Protein AF-0000000084430222 (afdb_homodimer)

Nearest PDB structures (foldseek):
  6lzh-assembly1_B  TM=9.346E-01  e=1.688E-31  Penicillium sp. sh18
  7d79-assembly2_C  TM=9.289E-01  e=1.873E-29  Beauveria bassiana ARSEF 2860
  2hdw-assembly1_A  TM=8.137E-01  e=5.220E-24  Pseudomonas aeruginosa
  5xb6-assembly6_K  TM=8.437E-01  e=5.567E-21  Escherichia coli K-12
  6eic-assembly1_C  TM=7.927E-01  e=1.218E-12  Mycobacterium tuberculosis H37Rv

Organism: Penicillium patulum (NCBI:txid5078)

Solvent-accessible surface area (backbone atoms only — not comparable to full-atom values): 30789 Å² total; per-residue (Å²): 125,84,78,72,73,49,72,39,82,46,73,46,63,37,87,91,68,42,47,35,30,34,41,35,17,54,30,48,81,52,24,36,31,34,38,41,43,35,45,77,80,38,29,37,68,64,59,42,48,59,52,22,44,50,39,14,71,67,58,20,22,12,37,31,40,16,51,72,17,27,48,82,11,37,59,78,62,63,38,46,55,46,63,69,59,52,15,50,43,52,54,32,49,50,46,52,48,45,69,70,57,52,31,32,65,80,22,30,29,37,37,14,30,29,56,26,8,31,28,41,45,50,28,33,26,59,33,77,63,36,38,28,39,38,20,31,41,54,31,56,57,68,51,44,38,73,68,56,42,53,53,42,25,51,50,16,49,51,40,51,49,41,34,69,74,69,46,74,85,49,69,44,54,41,45,45,96,86,51,44,54,51,71,65,37,54,42,55,79,76,46,50,72,69,56,56,68,48,53,41,49,57,57,56,49,40,47,70,61,24,87,60,47,62,66,43,33,28,34,58,25,49,40,49,40,73,70,44,58,48,64,81,44,43,64,43,22,43,68,35,26,38,35,39,34,31,29,59,52,20,69,75,51,48,42,68,58,48,47,52,54,57,69,64,44,68,29,84,48,64,47,82,42,72,40,76,94,18,25,65,92,48,52,79,78,50,60,62,65,71,64,44,48,63,52,49,53,51,47,30,65,63,56,66,104,125,85,76,74,72,50,71,40,81,44,71,46,62,36,86,89,68,40,46,35,29,35,40,35,17,54,30,49,81,52,24,36,32,35,38,40,44,32,46,77,79,38,31,37,68,63,60,42,48,60,52,22,44,50,40,14,69,66,58,20,22,14,39,28,39,17,51,70,16,28,48,83,12,37,58,78,63,63,38,45,54,46,64,69,58,54,15,49,42,53,54,33,49,50,46,52,48,44,68,69,58,52,30,33,65,80,24,29,28,36,37,13,32,28,58,25,10,32,27,40,44,50,27,33,26,60,34,78,62,35,38,28,37,38,21,31,41,55,32,55,58,70,51,47,37,72,66,57,42,53,53,43,25,51,50,17,48,50,39,51,46,42,33,69,74,68,45,74,84,48,68,44,55,43,46,45,97,86,51,46,51,49,68,58,37,54,39,56,79,76,46,50,72,70,54,57,68,47,50,39,48,58,57,54,50,41,48,72,60,24,86,60,47,62,66,42,33,28,35,58,24,49,39,50,39,73,70,44,59,49,63,82,46,44,63,43,21,41,67,34,26,38,35,41,35,32,28,58,52,21,68,74,52,49,41,68,58,48,47,52,54,56,69,63,44,67,25,83,48,63,47,82,40,73,40,76,94,18,25,67,89,48,53,78,75,52,59,63,65,71,64,44,49,63,52,50,54,50,47,30,66,63,56,66,104

Sequence (610 aa):
MTVKQERKDVEFKTFDGLTLRGSLYVGPKGGPAVIVNGAFMCPKEIFVDGIAAWFGRNGLTALVYDARTIGTSDGLPRNDLDPQKMAEDNSDAVTFLQKEGWVDPNRIAIWGFFYSSGIALEAAAFDKRVKAVIAQGLMPEWYLTEEDQEDLVARAVEDRANQLRGDPPGYLPLLNEKGEHLMLFKYLDKMTPEQKAHLPNWVHGAKKNAPTFKDSLTLQSFYRHAKWKPVNLFQSVSPTPVMILTPENDEIVPPEYQKSIFDSLQSPLKKFHIVKDRGHSDFLSVDLEELLTPQLAFLKEALKFMTVKQERKDVEFKTFDGLTLRGSLYVGPKGGPAVIVNGAFMCPKEIFVDGIAAWFGRNGLTALVYDARTIGTSDGLPRNDLDPQKMAEDNSDAVTFLQKEGWVDPNRIAIWGFFYSSGIALEAAAFDKRVKAVIAQGLMPEWYLTEEDQEDLVARAVEDRANQLRGDPPGYLPLLNEKGEHLMLFKYLDKMTPEQKAHLPNWVHGAKKNAPTFKDSLTLQSFYRHAKWKPVNLFQSVSPTPVMILTPENDEIVPPEYQKSIFDSLQSPLKKFHIVKDRGHSDFLSVDLEELLTPQLAFLKEALKF

InterPro domains:
  IPR029058 Alpha/Beta hydrolase fold [G3DSA:3.40.50.1820] (9-283)
  IPR029058 Alpha/Beta hydrolase fold [SSF53474] (6-304)
  IPR051411 Polyketide transferase af380-like [PTHR47751] (6-303)

pLDDT: mean 92.39, std 9.85, range [35.81, 98.94]

Foldseek 3Di:
DLPPFDKDWDWFAAPVGWIWIWMKRAFDAAAAAEEEEDDQLFFCLPCRVVVQSVVSSVGHTYTYIGFELHAPIHDPPRQADFLQSSLSVVVRVLVVVVPVNRYNSQQYAYEEEQRCLLSRLLNLLVDVSHLEYEHENDDQAQAADPVVLVVLLVVLVVQVVVVVVPDDFAKDFQADPVLFGPSRHPLLVVDDPVRRVCVSVVVVVSVVRGVRRDGMHTSNSSNSRVPRRSLVSNQSSPQRAYEYEHECAASRQHPVNVVVSQVSHDHPHYYYHYDYPDYPVCNVVDDSCVVCVVVVVSSCVRSVD/DLPPFDKDWDWFAAPVGWIWIWMKRAFDAAAAAEEEEDDQLFFCLPCRVVVQSVVSSVGHTYTYIGFELHAPIHDPPRQADFLQSSLSVVVRVLVVVPVVRRYNSQQYAYEEEQSCLLSRLLNLLVDVSHQEYEHENDDQAQAADPVVLVVLLVVLVVQVVVVVVPDDFDKDFQADPVLFGPSNGPLVVVDDPVRRVCVSVVVVVSVVRGVRRDGIHTSNSSNSRVPRRSLVSNQSSPQRAYEYEHECAASRQHPVNVVVSQVSHDHPHYYYHYDYPDYPVCNVVDDSCVVCVVVVVSSCVRSVD

Structure (mmCIF, N/CA/C/O backbone):
data_AF-0000000084430222-model_v1
#
loop_
_entity.id
_entity.type
_entity.pdbx_description
1 polymer 'AB hydrolase-1 domain-containing protein'
#
loop_
_atom_site.group_PDB
_atom_site.id
_atom_site.type_symbol
_atom_site.label_atom_id
_atom_site.label_alt_id
_atom_site.label_comp_id
_atom_site.label_asym_id
_atom_site.label_entity_id
_atom_site.label_seq_id
_atom_site.pdbx_PDB_ins_code
_atom_site.Cartn_x
_atom_site.Cartn_y
_atom_site.Cartn_z
_atom_site.occupancy
_atom_site.B_iso_or_equiv
_atom_site.auth_seq_id
_atom_site.auth_comp_id
_atom_site.auth_asym_id
_atom_site.auth_atom_id
_atom_site.pdbx_PDB_model_num
ATOM 1 N N . MET A 1 1 ? 8.281 -47.156 -13.859 1 35.91 1 MET A N 1
ATOM 2 C CA . MET A 1 1 ? 7.934 -46.844 -12.484 1 35.91 1 MET A CA 1
ATOM 3 C C . MET A 1 1 ? 7.609 -45.375 -12.336 1 35.91 1 MET A C 1
ATOM 5 O O . MET A 1 1 ? 8.438 -44.5 -12.656 1 35.91 1 MET A O 1
ATOM 9 N N . THR A 1 2 ? 6.387 -44.906 -12.492 1 47.06 2 THR A N 1
ATOM 10 C CA . THR A 1 2 ? 6 -43.531 -12.555 1 47.06 2 THR A CA 1
ATOM 11 C C . THR A 1 2 ? 6.602 -42.719 -11.398 1 47.06 2 THR A C 1
ATOM 13 O O . THR A 1 2 ? 6.352 -43.062 -10.227 1 47.06 2 THR A O 1
ATOM 16 N N . VAL A 1 3 ? 7.867 -42.438 -11.43 1 53.03 3 VAL A N 1
ATOM 17 C CA . VAL A 1 3 ? 8.633 -41.781 -10.367 1 53.03 3 VAL A CA 1
ATOM 18 C C . VAL A 1 3 ? 7.758 -40.781 -9.633 1 53.03 3 VAL A C 1
ATOM 20 O O . VAL A 1 3 ? 7.195 -39.875 -10.25 1 53.03 3 VAL A O 1
ATOM 23 N N . LYS A 1 4 ? 7.121 -41.188 -8.461 1 69.31 4 LYS A N 1
ATOM 24 C CA . LYS A 1 4 ? 6.246 -40.406 -7.602 1 69.31 4 LYS A CA 1
ATOM 25 C C . LYS A 1 4 ? 6.852 -39.031 -7.316 1 69.31 4 LYS A C 1
ATOM 27 O O . LYS A 1 4 ? 8.031 -38.938 -6.965 1 69.31 4 LYS A O 1
ATOM 32 N N . GLN A 1 5 ? 6.188 -38.031 -7.773 1 86.19 5 GLN A N 1
ATOM 33 C CA . GLN A 1 5 ? 6.617 -36.656 -7.496 1 86.19 5 GLN A CA 1
ATOM 34 C C . GLN A 1 5 ? 6.914 -36.469 -6.012 1 86.19 5 GLN A C 1
ATOM 36 O O . GLN A 1 5 ? 6.059 -36.75 -5.164 1 86.19 5 GLN A O 1
ATOM 41 N N . GLU A 1 6 ? 8.195 -36.281 -5.699 1 93.31 6 GLU A N 1
ATOM 42 C CA . GLU A 1 6 ? 8.586 -36 -4.32 1 93.31 6 GLU A CA 1
ATOM 43 C C . GLU A 1 6 ? 7.945 -34.719 -3.82 1 93.31 6 GLU A C 1
ATOM 45 O O . GLU A 1 6 ? 7.953 -33.688 -4.52 1 93.31 6 GLU A O 1
ATOM 50 N N . ARG A 1 7 ? 7.277 -34.812 -2.664 1 95.81 7 ARG A N 1
ATOM 51 C CA . ARG A 1 7 ? 6.613 -33.656 -2.033 1 95.81 7 ARG A CA 1
ATOM 52 C C . ARG A 1 7 ? 7.082 -33.5 -0.592 1 95.81 7 ARG A C 1
ATOM 54 O O . ARG A 1 7 ? 7.215 -34.469 0.146 1 95.81 7 ARG A O 1
ATOM 61 N N . LYS A 1 8 ? 7.363 -32.25 -0.196 1 95.62 8 LYS A N 1
ATOM 62 C CA . LYS A 1 8 ? 7.742 -31.891 1.169 1 95.62 8 LYS A CA 1
ATOM 63 C C . LYS A 1 8 ? 6.824 -30.812 1.733 1 95.62 8 LYS A C 1
ATOM 65 O O . LYS A 1 8 ? 6.504 -29.828 1.044 1 95.62 8 LYS A O 1
ATOM 70 N N . ASP A 1 9 ? 6.371 -31.047 2.941 1 97.69 9 ASP A N 1
ATOM 71 C CA . ASP A 1 9 ? 5.738 -29.953 3.656 1 97.69 9 ASP A CA 1
ATOM 72 C C . ASP A 1 9 ? 6.773 -28.922 4.105 1 97.69 9 ASP A C 1
ATOM 74 O O . ASP A 1 9 ? 7.828 -29.281 4.629 1 97.69 9 ASP A O 1
ATOM 78 N N . VAL A 1 10 ? 6.441 -27.703 3.863 1 97.31 10 VAL A N 1
ATOM 79 C CA . VAL A 1 10 ? 7.434 -26.672 4.191 1 97.31 10 VAL A CA 1
ATOM 80 C C . VAL A 1 10 ? 6.758 -25.516 4.918 1 97.31 10 VAL A C 1
ATOM 82 O O . VAL A 1 10 ? 5.535 -25.359 4.859 1 97.31 10 VAL A O 1
ATOM 85 N N . GLU A 1 11 ? 7.512 -24.797 5.664 1 98.19 11 GLU A N 1
ATOM 86 C CA . GLU A 1 11 ? 7.156 -23.531 6.285 1 98.19 11 GLU A CA 1
ATOM 87 C C . GLU A 1 11 ? 8.266 -22.5 6.105 1 98.19 11 GLU A C 1
ATOM 89 O O . GLU A 1 11 ? 9.445 -22.844 6.047 1 98.19 11 GLU A O 1
ATOM 94 N N . PHE A 1 12 ? 7.898 -21.25 5.984 1 97.75 12 PHE A N 1
ATOM 95 C CA . PHE A 1 12 ? 8.891 -20.188 5.941 1 97.75 12 PHE A CA 1
ATOM 96 C C . PHE A 1 12 ? 8.328 -18.906 6.539 1 97.75 12 PHE A C 1
ATOM 98 O O . PHE A 1 12 ? 7.109 -18.734 6.621 1 97.75 12 PHE A O 1
ATOM 105 N N . LYS A 1 13 ? 9.203 -18.016 6.984 1 98.06 13 LYS A N 1
ATOM 106 C CA . LYS A 1 13 ? 8.828 -16.781 7.645 1 98.06 13 LYS A CA 1
ATOM 107 C C . LYS A 1 13 ? 8.672 -15.641 6.637 1 98.06 13 LYS A C 1
ATOM 109 O O . LYS A 1 13 ? 9.414 -15.57 5.656 1 98.06 13 LYS A O 1
ATOM 114 N N . THR A 1 14 ? 7.715 -14.836 6.926 1 98.56 14 THR A N 1
ATOM 115 C CA . THR A 1 14 ? 7.613 -13.578 6.191 1 98.56 14 THR A CA 1
ATOM 116 C C . THR A 1 14 ? 8.375 -12.469 6.914 1 98.56 14 THR A C 1
ATOM 118 O O . THR A 1 14 ? 8.695 -12.602 8.094 1 98.56 14 THR A O 1
ATOM 121 N N . PHE A 1 15 ? 8.602 -11.445 6.203 1 98.06 15 PHE A N 1
ATOM 122 C CA . PHE A 1 15 ? 9.367 -10.305 6.695 1 98.06 15 PHE A CA 1
ATOM 123 C C . PHE A 1 15 ? 8.719 -9.719 7.941 1 98.06 15 PHE A C 1
ATOM 125 O O . PHE A 1 15 ? 9.406 -9.25 8.844 1 98.06 15 PHE A O 1
ATOM 132 N N . ASP A 1 16 ? 7.387 -9.734 7.988 1 96.12 16 ASP A N 1
ATOM 133 C CA . ASP A 1 16 ? 6.68 -9.156 9.125 1 96.12 16 ASP A CA 1
ATOM 134 C C . ASP A 1 16 ? 6.359 -10.211 10.172 1 96.12 16 ASP A C 1
ATOM 136 O O . ASP A 1 16 ? 5.543 -9.984 11.07 1 96.12 16 ASP A O 1
ATOM 140 N N . GLY A 1 17 ? 6.891 -11.422 10.055 1 97.25 17 GLY A N 1
ATOM 141 C CA . GLY A 1 17 ? 6.965 -12.328 11.188 1 97.25 17 GLY A CA 1
ATOM 142 C C . GLY A 1 17 ? 5.945 -13.453 11.117 1 97.25 17 GLY A C 1
ATOM 143 O O . GLY A 1 17 ? 5.836 -14.258 12.047 1 97.25 17 GLY A O 1
ATOM 144 N N . LEU A 1 18 ? 5.188 -13.57 10.094 1 98.44 18 LEU A N 1
ATOM 145 C CA . LEU A 1 18 ? 4.246 -14.672 9.945 1 98.44 18 LEU A CA 1
ATOM 146 C C . LEU A 1 18 ? 4.953 -15.93 9.453 1 98.44 18 LEU A C 1
ATOM 148 O O . LEU A 1 18 ? 5.992 -15.844 8.797 1 98.44 18 LEU A O 1
ATOM 152 N N . THR A 1 19 ? 4.375 -17.031 9.766 1 98.88 19 THR A N 1
ATOM 153 C CA . THR A 1 19 ? 4.793 -18.281 9.164 1 98.88 19 THR A CA 1
ATOM 154 C C . THR A 1 19 ? 3.812 -18.719 8.078 1 98.88 19 THR A C 1
ATOM 156 O O . THR A 1 19 ? 2.627 -18.922 8.352 1 98.88 19 THR A O 1
ATOM 159 N N . LEU A 1 20 ? 4.301 -18.828 6.863 1 98.81 20 LEU A N 1
ATOM 160 C CA . LEU A 1 20 ? 3.508 -19.375 5.766 1 98.81 20 LEU A CA 1
ATOM 161 C C . LEU A 1 20 ? 3.822 -20.844 5.543 1 98.81 20 LEU A C 1
ATOM 163 O O . LEU A 1 20 ? 4.961 -21.281 5.738 1 98.81 20 LEU A O 1
ATOM 167 N N . ARG A 1 21 ? 2.818 -21.609 5.195 1 98.75 21 ARG A N 1
ATOM 168 C CA . ARG A 1 21 ? 2.941 -23.047 5.086 1 98.75 21 ARG A CA 1
ATOM 169 C C . ARG A 1 21 ? 2.443 -23.547 3.734 1 98.75 21 ARG A C 1
ATOM 171 O O . ARG A 1 21 ? 1.438 -23.047 3.219 1 98.75 21 ARG A O 1
ATOM 178 N N . GLY A 1 22 ? 3.166 -24.453 3.197 1 97.88 22 GLY A N 1
ATOM 179 C CA . GLY A 1 22 ? 2.793 -25.016 1.913 1 97.88 22 GLY A CA 1
ATOM 180 C C . GLY A 1 22 ? 3.539 -26.297 1.588 1 97.88 22 GLY A C 1
ATOM 181 O O . GLY A 1 22 ? 3.838 -27.094 2.48 1 97.88 22 GLY A O 1
ATOM 182 N N . SER A 1 23 ? 3.623 -26.641 0.341 1 97.75 23 SER A N 1
ATOM 183 C CA . SER A 1 23 ? 4.27 -27.844 -0.175 1 97.75 23 SER A CA 1
ATOM 184 C C . SER A 1 23 ? 5.32 -27.5 -1.224 1 97.75 23 SER A C 1
ATOM 186 O O . SER A 1 23 ? 5.133 -26.578 -2.023 1 97.75 23 SER A O 1
ATOM 188 N N . LEU A 1 24 ? 6.379 -28.25 -1.144 1 97.44 24 LEU A N 1
ATOM 189 C CA . LEU A 1 24 ? 7.426 -28.203 -2.158 1 97.44 24 LEU A CA 1
ATOM 190 C C . LEU A 1 24 ? 7.445 -29.469 -2.988 1 97.44 24 LEU A C 1
ATOM 192 O O . LEU A 1 24 ? 7.664 -30.562 -2.453 1 97.44 24 LEU A O 1
ATOM 196 N N . TYR A 1 25 ? 7.145 -29.344 -4.238 1 97.56 25 TYR A N 1
ATOM 197 C CA . TYR A 1 25 ? 7.316 -30.438 -5.184 1 97.56 25 TYR A CA 1
ATOM 198 C C . TYR A 1 25 ? 8.695 -30.391 -5.828 1 97.56 25 TYR A C 1
ATOM 200 O O . TYR A 1 25 ? 8.992 -29.484 -6.613 1 97.56 25 TYR A O 1
ATOM 208 N N . VAL A 1 26 ? 9.461 -31.375 -5.539 1 95.69 26 VAL A N 1
ATOM 209 C CA . VAL A 1 26 ? 10.898 -31.297 -5.758 1 95.69 26 VAL A CA 1
ATOM 210 C C . VAL A 1 26 ? 11.219 -31.641 -7.211 1 95.69 26 VAL A C 1
ATOM 212 O O . VAL A 1 26 ? 10.82 -32.719 -7.703 1 95.69 26 VAL A O 1
ATOM 215 N N . GLY A 1 27 ? 11.891 -30.672 -7.887 1 94.5 27 GLY A N 1
ATOM 216 C CA . GLY A 1 27 ? 12.445 -30.891 -9.211 1 94.5 27 GLY A CA 1
ATOM 217 C C . GLY A 1 27 ? 13.922 -31.25 -9.188 1 94.5 27 GLY A C 1
ATOM 218 O O . GLY A 1 27 ? 14.438 -31.719 -8.164 1 94.5 27 GLY A O 1
ATOM 219 N N . PRO A 1 28 ? 14.555 -31.125 -10.297 1 94.12 28 PRO A N 1
ATOM 220 C CA . PRO A 1 28 ? 15.984 -31.422 -10.336 1 94.12 28 PRO A CA 1
ATOM 221 C C . PRO A 1 28 ? 16.797 -30.547 -9.398 1 94.12 28 PRO A C 1
ATOM 223 O O . PRO A 1 28 ? 16.531 -29.344 -9.273 1 94.12 28 PRO A O 1
ATOM 226 N N . LYS A 1 29 ? 17.75 -31.188 -8.719 1 91.5 29 LYS A N 1
ATOM 227 C CA . LYS A 1 29 ? 18.625 -30.438 -7.82 1 91.5 29 LYS A CA 1
ATOM 228 C C . LYS A 1 29 ? 19.328 -29.312 -8.555 1 91.5 29 LYS A C 1
ATOM 230 O O . LYS A 1 29 ? 19.906 -29.531 -9.633 1 91.5 29 LYS A O 1
ATOM 235 N N . GLY A 1 30 ? 19.203 -28.219 -8 1 94.38 30 GLY A N 1
ATOM 236 C CA . GLY A 1 30 ? 19.875 -27.062 -8.602 1 94.38 30 GLY A CA 1
ATOM 237 C C . GLY A 1 30 ? 19.156 -26.547 -9.836 1 94.38 30 GLY A C 1
ATOM 238 O O . GLY A 1 30 ? 19.719 -25.75 -10.594 1 94.38 30 GLY A O 1
ATOM 239 N N . GLY A 1 31 ? 18.031 -27.047 -10.125 1 97 31 GLY A N 1
ATOM 240 C CA . GLY A 1 31 ? 17.234 -26.609 -11.258 1 97 31 GLY A CA 1
ATOM 241 C C . GLY A 1 31 ? 16.406 -25.375 -10.977 1 97 31 GLY A C 1
ATOM 242 O O . GLY A 1 31 ? 16.547 -24.766 -9.914 1 97 31 GLY A O 1
ATOM 243 N N . PRO A 1 32 ? 15.648 -24.969 -11.945 1 98.31 32 PRO A N 1
ATOM 244 C CA . PRO A 1 32 ? 14.773 -23.812 -11.773 1 98.31 32 PRO A CA 1
ATOM 245 C C . PRO A 1 32 ? 13.594 -24.094 -10.852 1 98.31 32 PRO A C 1
ATOM 247 O O . PRO A 1 32 ? 13.32 -25.25 -10.531 1 98.31 32 PRO A O 1
ATOM 250 N N . ALA A 1 33 ? 12.977 -23.047 -10.398 1 98.5 33 ALA A N 1
ATOM 251 C CA . ALA A 1 33 ? 11.828 -23.188 -9.508 1 98.5 33 ALA A CA 1
ATOM 252 C C . ALA A 1 33 ? 10.688 -22.266 -9.945 1 98.5 33 ALA A C 1
ATOM 254 O O . ALA A 1 33 ? 10.906 -21.312 -10.703 1 98.5 33 ALA A O 1
ATOM 255 N N . VAL A 1 34 ? 9.523 -22.609 -9.5 1 98.88 34 VAL A N 1
ATOM 256 C CA . VAL A 1 34 ? 8.352 -21.766 -9.711 1 98.88 34 VAL A CA 1
ATOM 257 C C . VAL A 1 34 ? 7.531 -21.688 -8.422 1 98.88 34 VAL A C 1
ATOM 259 O O . VAL A 1 34 ? 7.367 -22.703 -7.727 1 98.88 34 VAL A O 1
ATOM 262 N N . ILE A 1 35 ? 7.188 -20.484 -8.008 1 98.88 35 ILE A N 1
ATOM 263 C CA . ILE A 1 35 ? 6.25 -20.25 -6.914 1 98.88 35 ILE A CA 1
ATOM 264 C C . ILE A 1 35 ? 4.828 -20.172 -7.461 1 98.88 35 ILE A C 1
ATOM 266 O O . ILE A 1 35 ? 4.516 -19.297 -8.273 1 98.88 35 ILE A O 1
ATOM 270 N N . VAL A 1 36 ? 3.98 -21.047 -7.004 1 98.81 36 VAL A N 1
ATOM 271 C CA . VAL A 1 36 ? 2.609 -21.156 -7.492 1 98.81 36 VAL A CA 1
ATOM 272 C C . VAL A 1 36 ? 1.653 -20.531 -6.48 1 98.81 36 VAL A C 1
ATOM 274 O O . VAL A 1 36 ? 1.579 -20.969 -5.332 1 98.81 36 VAL A O 1
ATOM 277 N N . ASN A 1 37 ? 0.948 -19.469 -6.914 1 98.5 37 ASN A N 1
ATOM 278 C CA . ASN A 1 37 ? 0.003 -18.781 -6.051 1 98.5 37 ASN A CA 1
ATOM 279 C C . ASN A 1 37 ? -1.434 -19.219 -6.316 1 98.5 37 ASN A C 1
ATOM 281 O O . ASN A 1 37 ? -1.809 -19.453 -7.465 1 98.5 37 ASN A O 1
ATOM 285 N N . GLY A 1 38 ? -2.188 -19.344 -5.266 1 95.25 38 GLY A N 1
ATOM 286 C CA . GLY A 1 38 ? -3.59 -19.719 -5.371 1 95.25 38 GLY A CA 1
ATOM 287 C C . GLY A 1 38 ? -4.473 -18.578 -5.836 1 95.25 38 GLY A C 1
ATOM 288 O O . GLY A 1 38 ? -3.996 -17.453 -6.039 1 95.25 38 GLY A O 1
ATOM 289 N N . ALA A 1 39 ? -5.758 -18.891 -5.992 1 91.88 39 ALA A N 1
ATOM 290 C CA . ALA A 1 39 ? -6.762 -17.891 -6.375 1 91.88 39 ALA A CA 1
ATOM 291 C C . ALA A 1 39 ? -7.293 -17.156 -5.152 1 91.88 39 ALA A C 1
ATOM 293 O O . ALA A 1 39 ? -6.766 -17.312 -4.047 1 91.88 39 ALA A O 1
ATOM 294 N N . PHE A 1 40 ? -8.266 -16.281 -5.383 1 91.31 40 PHE A N 1
ATOM 295 C CA . PHE A 1 40 ? -8.906 -15.461 -4.359 1 91.31 40 PHE A CA 1
ATOM 296 C C . PHE A 1 40 ? -9.469 -16.328 -3.24 1 91.31 40 PHE A C 1
ATOM 298 O O . PHE A 1 40 ? -10.352 -17.156 -3.473 1 91.31 40 PHE A O 1
ATOM 305 N N . MET A 1 41 ? -8.914 -16.188 -2.031 1 91.44 41 MET A N 1
ATOM 306 C CA . MET A 1 41 ? -9.391 -16.781 -0.79 1 91.44 41 MET A CA 1
ATOM 307 C C . MET A 1 41 ? -9.289 -18.312 -0.849 1 91.44 41 MET A C 1
ATOM 309 O O . MET A 1 41 ? -9.953 -19.016 -0.083 1 91.44 41 MET A O 1
ATOM 313 N N . CYS A 1 42 ? -8.469 -18.844 -1.739 1 92.94 42 CYS A N 1
ATOM 314 C CA . CYS A 1 42 ? -8.43 -20.281 -1.923 1 92.94 42 CYS A CA 1
ATOM 315 C C . CYS A 1 42 ? -7.207 -20.891 -1.236 1 92.94 42 CYS A C 1
ATOM 317 O O . CYS A 1 42 ? -6.07 -20.531 -1.556 1 92.94 42 CYS A O 1
ATOM 319 N N . PRO A 1 43 ? -7.422 -21.797 -0.338 1 96.25 43 PRO A N 1
ATOM 320 C CA . PRO A 1 43 ? -6.305 -22.609 0.157 1 96.25 43 PRO A CA 1
ATOM 321 C C . PRO A 1 43 ? -5.641 -23.438 -0.941 1 96.25 43 PRO A C 1
ATOM 323 O O . PRO A 1 43 ? -6.238 -23.656 -1.998 1 96.25 43 PRO A O 1
ATOM 326 N N . LYS A 1 44 ? -4.461 -23.906 -0.653 1 95.12 44 LYS A N 1
ATOM 327 C CA . LYS A 1 44 ? -3.629 -24.547 -1.67 1 95.12 44 LYS A CA 1
ATOM 328 C C . LYS A 1 44 ? -4.25 -25.844 -2.15 1 95.12 44 LYS A C 1
ATOM 330 O O . LYS A 1 44 ? -3.941 -26.328 -3.248 1 95.12 44 LYS A O 1
ATOM 335 N N . GLU A 1 45 ? -5.195 -26.406 -1.419 1 93.12 45 GLU A N 1
ATOM 336 C CA . GLU A 1 45 ? -5.844 -27.656 -1.791 1 93.12 45 GLU A CA 1
ATOM 337 C C . GLU A 1 45 ? -6.754 -27.484 -3 1 93.12 45 GLU A C 1
ATOM 339 O O . GLU A 1 45 ? -7.121 -28.453 -3.664 1 93.12 45 GLU A O 1
ATOM 344 N N . ILE A 1 46 ? -7.172 -26.25 -3.221 1 92.81 46 ILE A N 1
ATOM 345 C CA . ILE A 1 46 ? -8.102 -25.953 -4.309 1 92.81 46 ILE A CA 1
ATOM 346 C C . ILE A 1 46 ? -7.32 -25.75 -5.605 1 92.81 46 ILE A C 1
ATOM 348 O O . ILE A 1 46 ? -7.086 -24.609 -6.023 1 92.81 46 ILE A O 1
ATOM 352 N N . PHE A 1 47 ? -6.902 -26.703 -6.273 1 89.12 47 PHE A N 1
ATOM 353 C CA . PHE A 1 47 ? -6.402 -26.984 -7.617 1 89.12 47 PHE A CA 1
ATOM 354 C C . PHE A 1 47 ? -4.918 -26.656 -7.719 1 89.12 47 PHE A C 1
ATOM 356 O O . PHE A 1 47 ? -4.184 -27.297 -8.469 1 89.12 47 PHE A O 1
ATOM 363 N N . VAL A 1 48 ? -4.32 -25.672 -7.016 1 94.94 48 VAL A N 1
ATOM 364 C CA . VAL A 1 48 ? -2.967 -25.203 -7.293 1 94.94 48 VAL A CA 1
ATOM 365 C C . VAL A 1 48 ? -1.947 -26.234 -6.82 1 94.94 48 VAL A C 1
ATOM 367 O O . VAL A 1 48 ? -0.817 -26.266 -7.312 1 94.94 48 VAL A O 1
ATOM 370 N N . ASP A 1 49 ? -2.293 -27.016 -5.875 1 94.44 49 ASP A N 1
ATOM 371 C CA . ASP A 1 49 ? -1.429 -28.125 -5.5 1 94.44 49 ASP A CA 1
ATOM 372 C C . ASP A 1 49 ? -1.14 -29.031 -6.699 1 94.44 49 ASP A C 1
ATOM 374 O O . ASP A 1 49 ? -0.007 -29.484 -6.887 1 94.44 49 ASP A O 1
ATOM 378 N N . GLY A 1 50 ? -2.188 -29.312 -7.477 1 94.31 50 GLY A N 1
ATOM 379 C CA . GLY A 1 50 ? -2.021 -30.094 -8.688 1 94.31 50 GLY A CA 1
ATOM 380 C C . GLY A 1 50 ? -1.149 -29.422 -9.727 1 94.31 50 GLY A C 1
ATOM 381 O O . GLY A 1 50 ? -0.367 -30.078 -10.414 1 94.31 50 GLY A O 1
ATOM 382 N N . ILE A 1 51 ? -1.302 -28.109 -9.82 1 97.12 51 ILE A N 1
ATOM 383 C CA . ILE A 1 51 ? -0.489 -27.312 -10.742 1 97.12 51 ILE A CA 1
ATOM 384 C C . ILE A 1 51 ? 0.979 -27.391 -10.328 1 97.12 51 ILE A C 1
ATOM 386 O O . ILE A 1 51 ? 1.854 -27.625 -11.164 1 97.12 51 ILE A O 1
ATOM 390 N N . ALA A 1 52 ? 1.244 -27.219 -9.062 1 97.88 52 ALA A N 1
ATOM 391 C CA . ALA A 1 52 ? 2.607 -27.297 -8.539 1 97.88 52 ALA A CA 1
ATOM 392 C C . ALA A 1 52 ? 3.207 -28.688 -8.781 1 97.88 52 ALA A C 1
ATOM 394 O O . ALA A 1 52 ? 4.359 -28.797 -9.203 1 97.88 52 ALA A O 1
ATOM 395 N N . ALA A 1 53 ? 2.449 -29.688 -8.523 1 97 53 ALA A N 1
ATOM 396 C CA . ALA A 1 53 ? 2.9 -31.062 -8.75 1 97 53 ALA A CA 1
ATOM 397 C C . ALA A 1 53 ? 3.26 -31.281 -10.219 1 97 53 ALA A C 1
ATOM 399 O O . ALA A 1 53 ? 4.254 -31.953 -10.523 1 97 53 ALA A O 1
ATOM 400 N N . TRP A 1 54 ? 2.41 -30.75 -11.086 1 97.25 54 TRP A N 1
ATOM 401 C CA . TRP A 1 54 ? 2.666 -30.875 -12.516 1 97.25 54 TRP A CA 1
ATOM 402 C C . TRP A 1 54 ? 4.012 -30.266 -12.883 1 97.25 54 TRP A C 1
ATOM 404 O O . TRP A 1 54 ? 4.816 -30.891 -13.586 1 97.25 54 TRP A O 1
ATOM 414 N N . PHE A 1 55 ? 4.301 -29.047 -12.422 1 98.06 55 PHE A N 1
ATOM 415 C CA . PHE A 1 55 ? 5.59 -28.422 -12.695 1 98.06 55 PHE A CA 1
ATOM 416 C C . PHE A 1 55 ? 6.727 -29.25 -12.117 1 98.06 55 PHE A C 1
ATOM 418 O O . PHE A 1 55 ? 7.785 -29.375 -12.734 1 98.06 55 PHE A O 1
ATOM 425 N N . GLY A 1 56 ? 6.527 -29.781 -10.891 1 96.44 56 GLY A N 1
ATOM 426 C CA . GLY A 1 56 ? 7.508 -30.656 -10.266 1 96.44 56 GLY A CA 1
ATOM 427 C C . GLY A 1 56 ? 7.895 -31.844 -11.141 1 96.44 56 GLY A C 1
ATOM 428 O O . GLY A 1 56 ? 9.07 -32.188 -11.219 1 96.44 56 GLY A O 1
ATOM 429 N N . ARG A 1 57 ? 6.93 -32.344 -11.875 1 96.12 57 ARG A N 1
ATOM 430 C CA . ARG A 1 57 ? 7.145 -33.531 -12.734 1 96.12 57 ARG A CA 1
ATOM 431 C C . ARG A 1 57 ? 7.773 -33.094 -14.062 1 96.12 57 ARG A C 1
ATOM 433 O O . ARG A 1 57 ? 8.281 -33.938 -14.797 1 96.12 57 ARG A O 1
ATOM 440 N N . ASN A 1 58 ? 7.742 -31.844 -14.273 1 97.12 58 ASN A N 1
ATOM 441 C CA . ASN A 1 58 ? 8.18 -31.375 -15.586 1 97.12 58 ASN A CA 1
ATOM 442 C C . ASN A 1 58 ? 9.391 -30.453 -15.484 1 97.12 58 ASN A C 1
ATOM 444 O O . ASN A 1 58 ? 9.523 -29.5 -16.25 1 97.12 58 ASN A O 1
ATOM 448 N N . GLY A 1 59 ? 10.234 -30.672 -14.508 1 96.19 59 GLY A N 1
ATOM 449 C CA . GLY A 1 59 ? 11.594 -30.156 -14.539 1 96.19 59 GLY A CA 1
ATOM 450 C C . GLY A 1 59 ? 11.789 -28.922 -13.68 1 96.19 59 GLY A C 1
ATOM 451 O O . GLY A 1 59 ? 12.867 -28.312 -13.688 1 96.19 59 GLY A O 1
ATOM 452 N N . LEU A 1 60 ? 10.789 -28.547 -12.875 1 98 60 LEU A N 1
ATOM 453 C CA . LEU A 1 60 ? 10.922 -27.406 -11.961 1 98 60 LEU A CA 1
ATOM 454 C C . LEU A 1 60 ? 10.641 -27.828 -10.523 1 98 60 LEU A C 1
ATOM 456 O O . LEU A 1 60 ? 9.75 -28.641 -10.273 1 98 60 LEU A O 1
ATOM 460 N N . THR A 1 61 ? 11.406 -27.344 -9.586 1 97.75 61 THR A N 1
ATOM 461 C CA . THR A 1 61 ? 10.906 -27.344 -8.219 1 97.75 61 THR A CA 1
ATOM 462 C C . THR A 1 61 ? 9.758 -26.359 -8.055 1 97.75 61 THR A C 1
ATOM 464 O O . THR A 1 61 ? 9.844 -25.219 -8.484 1 97.75 61 THR A O 1
ATOM 467 N N . ALA A 1 62 ? 8.648 -26.844 -7.543 1 98.31 62 ALA A N 1
ATOM 468 C CA . ALA A 1 62 ? 7.477 -25.984 -7.426 1 98.31 62 ALA A CA 1
ATOM 469 C C . ALA A 1 62 ? 7.078 -25.797 -5.965 1 98.31 62 ALA A C 1
ATOM 471 O O . ALA A 1 62 ? 6.867 -26.781 -5.242 1 98.31 62 ALA A O 1
ATOM 472 N N . LEU A 1 63 ? 7.035 -24.562 -5.539 1 98.31 63 LEU A N 1
ATOM 473 C CA . LEU A 1 63 ? 6.543 -24.203 -4.211 1 98.31 63 LEU A CA 1
ATOM 474 C C . LEU A 1 63 ? 5.102 -23.719 -4.277 1 98.31 63 LEU A C 1
ATOM 476 O O . LEU A 1 63 ? 4.781 -22.828 -5.07 1 98.31 63 LEU A O 1
ATOM 480 N N . VAL A 1 64 ? 4.227 -24.312 -3.578 1 98.62 64 VAL A N 1
ATOM 481 C CA . VAL A 1 64 ? 2.867 -23.812 -3.367 1 98.62 64 VAL A CA 1
ATOM 482 C C . VAL A 1 64 ? 2.611 -23.641 -1.872 1 98.62 64 VAL A C 1
ATOM 484 O O . VAL A 1 64 ? 3.041 -24.453 -1.058 1 98.62 64 VAL A O 1
ATOM 487 N N . TYR A 1 65 ? 2.02 -22.5 -1.457 1 98.56 65 TYR A N 1
ATOM 488 C CA . TYR A 1 65 ? 1.73 -22.219 -0.055 1 98.56 65 TYR A CA 1
ATOM 489 C C . TYR A 1 65 ? 0.391 -21.516 0.094 1 98.56 65 TYR A C 1
ATOM 491 O O . TYR A 1 65 ? -0.133 -20.953 -0.873 1 98.56 65 TYR A O 1
ATOM 499 N N . ASP A 1 66 ? -0.209 -21.641 1.257 1 98.56 66 ASP A N 1
ATOM 500 C CA . ASP A 1 66 ? -1.368 -20.812 1.594 1 98.56 66 ASP A CA 1
ATOM 501 C C . ASP A 1 66 ? -0.968 -19.359 1.792 1 98.56 66 ASP A C 1
ATOM 503 O O . ASP A 1 66 ? -0.008 -19.062 2.508 1 98.56 66 ASP A O 1
ATOM 507 N N . ALA A 1 67 ? -1.711 -18.516 1.125 1 98.19 67 ALA A N 1
ATOM 508 C CA . ALA A 1 67 ? -1.479 -17.094 1.346 1 98.19 67 ALA A CA 1
ATOM 509 C C . ALA A 1 67 ? -1.651 -16.719 2.818 1 98.19 67 ALA A C 1
ATOM 511 O O . ALA A 1 67 ? -2.289 -17.453 3.574 1 98.19 67 ALA A O 1
ATOM 512 N N . ARG A 1 68 ? -1.011 -15.656 3.211 1 98.69 68 ARG A N 1
ATOM 513 C CA . ARG A 1 68 ? -1.228 -15.141 4.559 1 98.69 68 ARG A CA 1
ATOM 514 C C . ARG A 1 68 ? -2.715 -15.07 4.887 1 98.69 68 ARG A C 1
ATOM 516 O O . ARG A 1 68 ? -3.527 -14.703 4.035 1 98.69 68 ARG A O 1
ATOM 523 N N . THR A 1 69 ? -3.078 -15.461 6.152 1 98.5 69 THR A N 1
ATOM 524 C CA . THR A 1 69 ? -4.398 -15.398 6.773 1 98.5 69 THR A CA 1
ATOM 525 C C . THR A 1 69 ? -5.328 -16.453 6.168 1 98.5 69 THR A C 1
ATOM 527 O O . THR A 1 69 ? -6.488 -16.562 6.562 1 98.5 69 THR A O 1
ATOM 530 N N . ILE A 1 70 ? -4.82 -17.281 5.223 1 98 70 ILE A N 1
ATOM 531 C CA . ILE A 1 70 ? -5.625 -18.297 4.562 1 98 70 ILE A CA 1
ATOM 532 C C . ILE A 1 70 ? -5.102 -19.688 4.922 1 98 70 ILE A C 1
ATOM 534 O O . ILE A 1 70 ? -3.9 -19.875 5.125 1 98 70 ILE A O 1
ATOM 538 N N . GLY A 1 71 ? -6.02 -20.625 4.957 1 97.25 71 GLY A N 1
ATOM 539 C CA . GLY A 1 71 ? -5.637 -22.016 5.109 1 97.25 71 GLY A CA 1
ATOM 540 C C . GLY A 1 71 ? -4.781 -22.281 6.336 1 97.25 71 GLY A C 1
ATOM 541 O O . GLY A 1 71 ? -5.148 -21.875 7.445 1 97.25 71 GLY A O 1
ATOM 542 N N . THR A 1 72 ? -3.609 -22.906 6.16 1 97.62 72 THR A N 1
ATOM 543 C CA . THR A 1 72 ? -2.789 -23.344 7.285 1 97.62 72 THR A CA 1
ATOM 544 C C . THR A 1 72 ? -1.741 -22.281 7.633 1 97.62 72 THR A C 1
ATOM 546 O O . THR A 1 72 ? -1.044 -22.406 8.641 1 97.62 72 THR A O 1
ATOM 549 N N . SER A 1 73 ? -1.592 -21.25 6.789 1 98.75 73 SER A N 1
ATOM 550 C CA . SER A 1 73 ? -0.625 -20.188 7.051 1 98.75 73 SER A CA 1
ATOM 551 C C . SER A 1 73 ? -1.096 -19.281 8.18 1 98.75 73 SER A C 1
ATOM 553 O O . SER A 1 73 ? -2.295 -19.188 8.453 1 98.75 73 SER A O 1
ATOM 555 N N . ASP A 1 74 ? -0.17 -18.656 8.867 1 98.62 74 ASP A N 1
ATOM 556 C CA . ASP A 1 74 ? -0.478 -17.766 9.992 1 98.62 74 ASP A CA 1
ATOM 557 C C . ASP A 1 74 ? -1.143 -16.484 9.508 1 98.62 74 ASP A C 1
ATOM 559 O O . ASP A 1 74 ? -1.263 -16.25 8.305 1 98.62 74 ASP A O 1
ATOM 563 N N . GLY A 1 75 ? -1.585 -15.727 10.453 1 98 75 GLY A N 1
ATOM 564 C CA . GLY A 1 75 ? -2.125 -14.391 10.234 1 98 75 GLY A CA 1
ATOM 565 C C . GLY A 1 75 ? -3.51 -14.203 10.82 1 98 75 GLY A C 1
ATOM 566 O O . GLY A 1 75 ? -4.359 -15.094 10.711 1 98 75 GLY A O 1
ATOM 567 N N . LEU A 1 76 ? -3.703 -13.203 11.469 1 97.31 76 LEU A N 1
ATOM 568 C CA . LEU A 1 76 ? -4.98 -12.781 12.039 1 97.31 76 LEU A CA 1
ATOM 569 C C . LEU A 1 76 ? -5.273 -11.328 11.695 1 97.31 76 LEU A C 1
ATOM 571 O O . LEU A 1 76 ? -4.355 -10.508 11.617 1 97.31 76 LEU A O 1
ATOM 575 N N . PRO A 1 77 ? -6.539 -10.922 11.586 1 97.69 77 PRO A N 1
ATOM 576 C CA . PRO A 1 77 ? -7.707 -11.805 11.523 1 97.69 77 PRO A CA 1
ATOM 577 C C . PRO A 1 77 ? -7.668 -12.75 10.328 1 97.69 77 PRO A C 1
ATOM 579 O O . PRO A 1 77 ? -7.027 -12.445 9.32 1 97.69 77 PRO A O 1
ATOM 582 N N . ARG A 1 78 ? -8.273 -13.875 10.461 1 97.44 78 ARG A N 1
ATOM 583 C CA . ARG A 1 78 ? -8.328 -14.805 9.344 1 97.44 78 ARG A CA 1
ATOM 584 C C . ARG A 1 78 ? -9.078 -14.195 8.156 1 97.44 78 ARG A C 1
ATOM 586 O O . ARG A 1 78 ? -9.977 -13.375 8.336 1 97.44 78 ARG A O 1
ATOM 593 N N . ASN A 1 79 ? -8.664 -14.578 6.906 1 97.06 79 ASN A N 1
ATOM 594 C CA . ASN A 1 79 ? -9.25 -14.102 5.656 1 97.06 79 ASN A CA 1
ATOM 595 C C . ASN A 1 79 ? -9.203 -12.586 5.555 1 97.06 79 ASN A C 1
ATOM 597 O O . ASN A 1 79 ? -10.18 -11.945 5.156 1 97.06 79 ASN A O 1
ATOM 601 N N . ASP A 1 80 ? -8.195 -12.031 6.125 1 97.81 80 ASP A N 1
ATOM 602 C CA . ASP A 1 80 ? -7.844 -10.617 5.992 1 97.81 80 ASP A CA 1
ATOM 603 C C . ASP A 1 80 ? -6.887 -10.391 4.82 1 97.81 80 ASP A C 1
ATOM 605 O O . ASP A 1 80 ? -5.668 -10.445 4.988 1 97.81 80 ASP A O 1
ATOM 609 N N . LEU A 1 81 ? -7.449 -10.023 3.688 1 96.75 81 LEU A N 1
ATOM 610 C CA . LEU A 1 81 ? -6.672 -10 2.451 1 96.75 81 LEU A CA 1
ATOM 611 C C . LEU A 1 81 ? -5.941 -8.68 2.291 1 96.75 81 LEU A C 1
ATOM 613 O O . LEU A 1 81 ? -6.523 -7.609 2.504 1 96.75 81 LEU A O 1
ATOM 617 N N . ASP A 1 82 ? -4.719 -8.758 1.992 1 97.44 82 ASP A N 1
ATOM 618 C CA . ASP A 1 82 ? -3.852 -7.625 1.669 1 97.44 82 ASP A CA 1
ATOM 619 C C . ASP A 1 82 ? -2.984 -7.934 0.45 1 97.44 82 ASP A C 1
ATOM 621 O O . ASP A 1 82 ? -1.918 -8.539 0.577 1 97.44 82 ASP A O 1
ATOM 625 N N . PRO A 1 83 ? -3.42 -7.469 -0.734 1 96.94 83 PRO A N 1
ATOM 626 C CA . PRO A 1 83 ? -2.705 -7.848 -1.956 1 96.94 83 PRO A CA 1
ATOM 627 C C . PRO A 1 83 ? -1.262 -7.352 -1.973 1 96.94 83 PRO A C 1
ATOM 629 O O . PRO A 1 83 ? -0.381 -8.023 -2.52 1 96.94 83 PRO A O 1
ATOM 632 N N . GLN A 1 84 ? -0.982 -6.273 -1.352 1 97.06 84 GLN A N 1
ATOM 633 C CA . GLN A 1 84 ? 0.38 -5.75 -1.337 1 97.06 84 GLN A CA 1
ATOM 634 C C . GLN A 1 84 ? 1.292 -6.613 -0.473 1 97.06 84 GLN A C 1
ATOM 636 O O . GLN A 1 84 ? 2.441 -6.871 -0.838 1 97.06 84 GLN A O 1
ATOM 641 N N . LYS A 1 85 ? 0.778 -7.043 0.66 1 98.12 85 LYS A N 1
ATOM 642 C CA . LYS A 1 85 ? 1.566 -7.934 1.508 1 98.12 85 LYS A CA 1
ATOM 643 C C . LYS A 1 85 ? 1.736 -9.305 0.858 1 98.12 85 LYS A C 1
ATOM 645 O O . LYS A 1 85 ? 2.768 -9.953 1.032 1 98.12 85 LYS A O 1
ATOM 650 N N . MET A 1 86 ? 0.708 -9.719 0.14 1 98.38 86 MET A N 1
ATOM 651 C CA . MET A 1 86 ? 0.809 -10.984 -0.577 1 98.38 86 MET A CA 1
ATOM 652 C C . MET A 1 86 ? 1.887 -10.922 -1.653 1 98.38 86 MET A C 1
ATOM 654 O O . MET A 1 86 ? 2.566 -11.914 -1.92 1 98.38 86 MET A O 1
ATOM 658 N N . ALA A 1 87 ? 2.01 -9.75 -2.316 1 98.38 87 ALA A N 1
ATOM 659 C CA . ALA A 1 87 ? 3.105 -9.57 -3.266 1 98.38 87 ALA A CA 1
ATOM 660 C C . ALA A 1 87 ? 4.461 -9.672 -2.568 1 98.38 87 ALA A C 1
ATOM 662 O O . ALA A 1 87 ? 5.379 -10.32 -3.078 1 98.38 87 ALA A O 1
ATOM 663 N N . GLU A 1 88 ? 4.539 -9.078 -1.391 1 98.56 88 GLU A N 1
ATOM 664 C CA . GLU A 1 88 ? 5.773 -9.141 -0.613 1 98.56 88 GLU A CA 1
ATOM 665 C C . GLU A 1 88 ? 6.059 -10.57 -0.154 1 98.56 88 GLU A C 1
ATOM 667 O O . GLU A 1 88 ? 7.223 -10.969 -0.055 1 98.56 88 GLU A O 1
ATOM 672 N N . ASP A 1 89 ? 5.012 -11.344 0.128 1 98.75 89 ASP A N 1
ATOM 673 C CA . ASP A 1 89 ? 5.172 -12.742 0.514 1 98.75 89 ASP A CA 1
ATOM 674 C C . ASP A 1 89 ? 5.859 -13.539 -0.592 1 98.75 89 ASP A C 1
ATOM 676 O O . ASP A 1 89 ? 6.613 -14.477 -0.313 1 98.75 89 ASP A O 1
ATOM 680 N N . ASN A 1 90 ? 5.582 -13.211 -1.862 1 98.81 90 ASN A N 1
ATOM 681 C CA . ASN A 1 90 ? 6.305 -13.844 -2.961 1 98.81 90 ASN A CA 1
ATOM 682 C C . ASN A 1 90 ? 7.809 -13.602 -2.859 1 98.81 90 ASN A C 1
ATOM 684 O O . ASN A 1 90 ? 8.609 -14.508 -3.105 1 98.81 90 ASN A O 1
ATOM 688 N N . SER A 1 91 ? 8.203 -12.367 -2.482 1 98.62 91 SER A N 1
ATOM 689 C CA . SER A 1 91 ? 9.617 -12.062 -2.293 1 98.62 91 SER A CA 1
ATOM 690 C C . SER A 1 91 ? 10.211 -12.898 -1.162 1 98.62 91 SER A C 1
ATOM 692 O O . SER A 1 91 ? 11.352 -13.352 -1.255 1 98.62 91 SER A O 1
ATOM 694 N N . ASP A 1 92 ? 9.461 -13.07 -0.111 1 98.62 92 ASP A N 1
ATOM 695 C CA . ASP A 1 92 ? 9.922 -13.891 1.003 1 98.62 92 ASP A CA 1
ATOM 696 C C . ASP A 1 92 ? 10.039 -15.359 0.592 1 98.62 92 ASP A C 1
ATOM 698 O O . ASP A 1 92 ? 10.945 -16.062 1.044 1 98.62 92 ASP A O 1
ATOM 702 N N . ALA A 1 93 ? 9.109 -15.797 -0.247 1 98.5 93 ALA A N 1
ATOM 703 C CA . ALA A 1 93 ? 9.188 -17.141 -0.792 1 98.5 93 ALA A CA 1
ATOM 704 C C . ALA A 1 93 ? 10.445 -17.328 -1.633 1 98.5 93 ALA A C 1
ATOM 706 O O . ALA A 1 93 ? 11.078 -18.391 -1.592 1 98.5 93 ALA A O 1
ATOM 707 N N . VAL A 1 94 ? 10.797 -16.312 -2.414 1 98.25 94 VAL A N 1
ATOM 708 C CA . VAL A 1 94 ? 12.039 -16.359 -3.182 1 98.25 94 VAL A CA 1
ATOM 709 C C . VAL A 1 94 ? 13.227 -16.547 -2.24 1 98.25 94 VAL A C 1
ATOM 711 O O . VAL A 1 94 ? 14.086 -17.391 -2.475 1 98.25 94 VAL A O 1
ATOM 714 N N . THR A 1 95 ? 13.273 -15.719 -1.161 1 97.94 95 THR A N 1
ATOM 715 C CA . THR A 1 95 ? 14.344 -15.828 -0.177 1 97.94 95 THR A CA 1
ATOM 716 C C . THR A 1 95 ? 14.398 -17.234 0.409 1 97.94 95 THR A C 1
ATOM 718 O O . THR A 1 95 ? 15.484 -17.812 0.554 1 97.94 95 THR A O 1
ATOM 721 N N . PHE A 1 96 ? 13.266 -17.781 0.728 1 97.62 96 PHE A N 1
ATOM 722 C CA . PHE A 1 96 ? 13.172 -19.141 1.28 1 97.62 96 PHE A CA 1
ATOM 723 C C . PHE A 1 96 ? 13.766 -20.156 0.32 1 97.62 96 PHE A C 1
ATOM 725 O O . PHE A 1 96 ? 14.586 -20.984 0.72 1 97.62 96 PHE A O 1
ATOM 732 N N . LEU A 1 97 ? 13.367 -20.094 -0.975 1 97.12 97 LEU A N 1
ATOM 733 C CA . LEU A 1 97 ? 13.844 -21.031 -1.981 1 97.12 97 LEU A CA 1
ATOM 734 C C . LEU A 1 97 ? 15.352 -20.906 -2.184 1 97.12 97 LEU A C 1
ATOM 736 O O . LEU A 1 97 ? 16.031 -21.906 -2.428 1 97.12 97 LEU A O 1
ATOM 740 N N . GLN A 1 98 ? 15.867 -19.688 -2.111 1 94.94 98 GLN A N 1
ATOM 741 C CA . GLN A 1 98 ? 17.281 -19.453 -2.326 1 94.94 98 GLN A CA 1
ATOM 742 C C . GLN A 1 98 ? 18.125 -20.016 -1.175 1 94.94 98 GLN A C 1
ATOM 744 O O . GLN A 1 98 ? 19.266 -20.406 -1.37 1 94.94 98 GLN A O 1
ATOM 749 N N . LYS A 1 99 ? 17.641 -20.078 -0.011 1 85.25 99 LYS A N 1
ATOM 750 C CA . LYS A 1 99 ? 18.359 -20.484 1.192 1 85.25 99 LYS A CA 1
ATOM 751 C C . LYS A 1 99 ? 18.516 -22 1.267 1 85.25 99 LYS A C 1
ATOM 753 O O . LYS A 1 99 ? 19.562 -22.5 1.695 1 85.25 99 LYS A O 1
ATOM 758 N N . GLU A 1 100 ? 17.625 -22.75 0.777 1 76.44 100 GLU A N 1
ATOM 759 C CA . GLU A 1 100 ? 17.562 -24.172 1.027 1 76.44 100 GLU A CA 1
ATOM 760 C C . GLU A 1 100 ? 18.422 -24.953 0.032 1 76.44 100 GLU A C 1
ATOM 762 O O . GLU A 1 100 ? 18.656 -26.141 0.207 1 76.44 100 GLU A O 1
ATOM 767 N N . GLY A 1 101 ? 18.922 -24.234 -0.911 1 76.94 101 GLY A N 1
ATOM 768 C CA . GLY A 1 101 ? 19.875 -24.844 -1.828 1 76.94 101 GLY A CA 1
ATOM 769 C C . GLY A 1 101 ? 19.25 -25.844 -2.777 1 76.94 101 GLY A C 1
ATOM 770 O O . GLY A 1 101 ? 19.938 -26.516 -3.539 1 76.94 101 GLY A O 1
ATOM 771 N N . TRP A 1 102 ? 17.984 -25.922 -2.797 1 82.25 102 TRP A N 1
ATOM 772 C CA . TRP A 1 102 ? 17.25 -26.859 -3.639 1 82.25 102 TRP A CA 1
ATOM 773 C C . TRP A 1 102 ? 17.25 -26.406 -5.094 1 82.25 102 TRP A C 1
ATOM 775 O O . TRP A 1 102 ? 17.172 -27.234 -6.008 1 82.25 102 TRP A O 1
ATOM 785 N N . VAL A 1 103 ? 17.359 -25.156 -5.203 1 95.38 103 VAL A N 1
ATOM 786 C CA . VAL A 1 103 ? 17.125 -24.625 -6.547 1 95.38 103 VAL A CA 1
ATOM 787 C C . VAL A 1 103 ? 18.266 -23.672 -6.93 1 95.38 103 VAL A C 1
ATOM 789 O O . VAL A 1 103 ? 19.078 -23.297 -6.086 1 95.38 103 VAL A O 1
ATOM 792 N N . ASP A 1 104 ? 18.453 -23.406 -8.227 1 96.94 104 ASP A N 1
ATOM 793 C CA . ASP A 1 104 ? 19.281 -22.297 -8.688 1 96.94 104 ASP A CA 1
ATOM 794 C C . ASP A 1 104 ? 18.672 -20.953 -8.297 1 96.94 104 ASP A C 1
ATOM 796 O O . ASP A 1 104 ? 17.578 -20.609 -8.75 1 96.94 104 ASP A O 1
ATOM 800 N N . PRO A 1 105 ? 19.344 -20.234 -7.426 1 96.06 105 PRO A N 1
ATOM 801 C CA . PRO A 1 105 ? 18.766 -18.984 -6.91 1 96.06 105 PRO A CA 1
ATOM 802 C C . PRO A 1 105 ? 18.531 -17.953 -8.008 1 96.06 105 PRO A C 1
ATOM 804 O O . PRO A 1 105 ? 17.875 -16.938 -7.766 1 96.06 105 PRO A O 1
ATOM 807 N N . ASN A 1 106 ? 19.016 -18.203 -9.188 1 96.94 106 ASN A N 1
ATOM 808 C CA . ASN A 1 106 ? 18.891 -17.234 -10.266 1 96.94 106 ASN A CA 1
ATOM 809 C C . ASN A 1 106 ? 17.891 -17.688 -11.32 1 96.94 106 ASN A C 1
ATOM 811 O O . ASN A 1 106 ? 17.859 -17.156 -12.43 1 96.94 106 ASN A O 1
ATOM 815 N N . ARG A 1 107 ? 17.109 -18.688 -11.016 1 98.44 107 ARG A N 1
ATOM 816 C CA . ARG A 1 107 ? 16.109 -19.203 -11.953 1 98.44 107 ARG A CA 1
ATOM 817 C C . ARG A 1 107 ? 14.797 -19.5 -11.25 1 98.44 107 ARG A C 1
ATOM 819 O O . ARG A 1 107 ? 14.32 -20.641 -11.289 1 98.44 107 ARG A O 1
ATOM 826 N N . ILE A 1 108 ? 14.18 -18.484 -10.656 1 98.69 108 ILE A N 1
ATOM 827 C CA . ILE A 1 108 ? 12.93 -18.625 -9.922 1 98.69 108 ILE A CA 1
ATOM 828 C C . ILE A 1 108 ? 11.836 -17.797 -10.602 1 98.69 108 ILE A C 1
ATOM 830 O O . ILE A 1 108 ? 12.031 -16.609 -10.883 1 98.69 108 ILE A O 1
ATOM 834 N N . ALA A 1 109 ? 10.719 -18.406 -10.898 1 98.94 109 ALA A N 1
ATOM 835 C CA . ALA A 1 109 ? 9.562 -17.766 -11.508 1 98.94 109 ALA A CA 1
ATOM 836 C C . ALA A 1 109 ? 8.391 -17.703 -10.539 1 98.94 109 ALA A C 1
ATOM 838 O O . ALA A 1 109 ? 8.406 -18.359 -9.492 1 98.94 109 ALA A O 1
ATOM 839 N N . ILE A 1 110 ? 7.434 -16.828 -10.844 1 98.94 110 ILE A N 1
ATOM 840 C CA . ILE A 1 110 ? 6.176 -16.766 -10.102 1 98.94 110 ILE A CA 1
ATOM 841 C C . ILE A 1 110 ? 5.008 -17.047 -11.039 1 98.94 110 ILE A C 1
ATOM 843 O O . ILE A 1 110 ? 4.988 -16.562 -12.172 1 98.94 110 ILE A O 1
ATOM 847 N N . TRP A 1 111 ? 4.137 -17.875 -10.586 1 98.88 111 TRP A N 1
ATOM 848 C CA . TRP A 1 111 ? 2.91 -18.25 -11.266 1 98.88 111 TRP A CA 1
ATOM 849 C C . TRP A 1 111 ? 1.684 -17.75 -10.516 1 98.88 111 TRP A C 1
ATOM 851 O O . TRP A 1 111 ? 1.49 -18.078 -9.344 1 98.88 111 TRP A O 1
ATOM 861 N N . GLY A 1 112 ? 0.878 -16.875 -11.133 1 98.44 112 GLY A N 1
ATOM 862 C CA . GLY A 1 112 ? -0.322 -16.328 -10.523 1 98.44 112 GLY A CA 1
ATOM 863 C C . GLY A 1 112 ? -1.589 -16.672 -11.281 1 98.44 112 GLY A C 1
ATOM 864 O O . GLY A 1 112 ? -1.562 -16.844 -12.5 1 98.44 112 GLY A O 1
ATOM 865 N N . PHE A 1 113 ? -2.711 -16.719 -10.586 1 96.81 113 PHE A N 1
ATOM 866 C CA . PHE A 1 113 ? -3.998 -17.156 -11.117 1 96.81 113 PHE A CA 1
ATOM 867 C C . PHE A 1 113 ? -5.098 -16.172 -10.734 1 96.81 113 PHE A C 1
ATOM 869 O O . PHE A 1 113 ? -5.496 -16.109 -9.57 1 96.81 113 PHE A O 1
ATOM 876 N N . PHE A 1 114 ? -5.641 -15.445 -11.766 1 92.94 114 PHE A N 1
ATOM 877 C CA . PHE A 1 114 ? -6.695 -14.445 -11.609 1 92.94 114 PHE A CA 1
ATOM 878 C C . PHE A 1 114 ? -6.324 -13.438 -10.531 1 92.94 114 PHE A C 1
ATOM 880 O O . PHE A 1 114 ? -5.391 -12.648 -10.703 1 92.94 114 PHE A O 1
ATOM 887 N N . TYR A 1 115 ? -6.816 -13.57 -9.289 1 92.69 115 TYR A N 1
ATOM 888 C CA . TYR A 1 115 ? -6.543 -12.648 -8.195 1 92.69 115 TYR A CA 1
ATOM 889 C C . TYR A 1 115 ? -5.043 -12.523 -7.949 1 92.69 115 TYR A C 1
ATOM 891 O O . TYR A 1 115 ? -4.516 -11.414 -7.844 1 92.69 115 TYR A O 1
ATOM 899 N N . SER A 1 116 ? -4.336 -13.656 -7.973 1 96.88 116 SER A N 1
ATOM 900 C CA . SER A 1 116 ? -2.918 -13.633 -7.633 1 96.88 116 SER A CA 1
ATOM 901 C C . SER A 1 116 ? -2.066 -13.25 -8.836 1 96.88 116 SER A C 1
ATOM 903 O O . SER A 1 116 ? -0.855 -13.062 -8.711 1 96.88 116 SER A O 1
ATOM 905 N N . SER A 1 117 ? -2.689 -13.109 -10.023 1 97.38 117 SER A N 1
ATOM 906 C CA . SER A 1 117 ? -1.927 -12.719 -11.203 1 97.38 117 SER A CA 1
ATOM 907 C C . SER A 1 117 ? -1.408 -11.289 -11.078 1 97.38 117 SER A C 1
ATOM 909 O O . SER A 1 117 ? -0.227 -11.031 -11.312 1 97.38 117 SER A O 1
ATOM 911 N N . GLY A 1 118 ? -2.338 -10.383 -10.719 1 96.94 118 GLY A N 1
ATOM 912 C CA . GLY A 1 118 ? -1.898 -9.023 -10.477 1 96.94 118 GLY A CA 1
ATOM 913 C C . GLY A 1 118 ? -0.889 -8.914 -9.344 1 96.94 118 GLY A C 1
ATOM 914 O O . GLY A 1 118 ? 0.047 -8.117 -9.422 1 96.94 118 GLY A O 1
ATOM 915 N N . ILE A 1 119 ? -1.025 -9.734 -8.344 1 97.81 119 ILE A N 1
ATOM 916 C CA . ILE A 1 119 ? -0.144 -9.781 -7.18 1 97.81 119 ILE A CA 1
ATOM 917 C C . ILE A 1 119 ? 1.238 -10.273 -7.602 1 97.81 119 ILE A C 1
ATOM 919 O O . ILE A 1 119 ? 2.258 -9.727 -7.18 1 97.81 119 ILE A O 1
ATOM 923 N N . ALA A 1 120 ? 1.295 -11.266 -8.461 1 98.56 120 ALA A N 1
ATOM 924 C CA . ALA A 1 120 ? 2.547 -11.805 -8.984 1 98.56 120 ALA A CA 1
ATOM 925 C C . ALA A 1 120 ? 3.295 -10.758 -9.805 1 98.56 120 ALA A C 1
ATOM 927 O O . ALA A 1 120 ? 4.512 -10.617 -9.68 1 98.56 120 ALA A O 1
ATOM 928 N N . LEU A 1 121 ? 2.543 -10.039 -10.625 1 98.5 121 LEU A N 1
ATOM 929 C CA . LEU A 1 121 ? 3.16 -8.992 -11.43 1 98.5 121 LEU A CA 1
ATOM 930 C C . LEU A 1 121 ? 3.721 -7.887 -10.539 1 98.5 121 LEU A C 1
ATOM 932 O O . LEU A 1 121 ? 4.797 -7.348 -10.812 1 98.5 121 LEU A O 1
ATOM 936 N N . GLU A 1 122 ? 2.998 -7.559 -9.5 1 97.62 122 GLU A N 1
ATOM 937 C CA . GLU A 1 122 ? 3.508 -6.559 -8.57 1 97.62 122 GLU A CA 1
ATOM 938 C C . GLU A 1 122 ? 4.805 -7.023 -7.914 1 97.62 122 GLU A C 1
ATOM 940 O O . GLU A 1 122 ? 5.746 -6.242 -7.766 1 97.62 122 GLU A O 1
ATOM 945 N N . ALA A 1 123 ? 4.867 -8.281 -7.492 1 98.5 123 ALA A N 1
ATOM 946 C CA . ALA A 1 123 ? 6.105 -8.82 -6.93 1 98.5 123 ALA A CA 1
ATOM 947 C C . ALA A 1 123 ? 7.258 -8.688 -7.918 1 98.5 123 ALA A C 1
ATOM 949 O O . ALA A 1 123 ? 8.336 -8.211 -7.562 1 98.5 123 ALA A O 1
ATOM 950 N N . ALA A 1 124 ? 7.004 -9.047 -9.148 1 98.5 124 ALA A N 1
ATOM 951 C CA . ALA A 1 124 ? 8.031 -9.039 -10.188 1 98.5 124 ALA A CA 1
ATOM 952 C C . ALA A 1 124 ? 8.453 -7.605 -10.523 1 98.5 124 ALA A C 1
ATOM 954 O O . ALA A 1 124 ? 9.57 -7.375 -10.992 1 98.5 124 ALA A O 1
ATOM 955 N N . ALA A 1 125 ? 7.578 -6.656 -10.32 1 97.5 125 ALA A N 1
ATOM 956 C CA . ALA A 1 125 ? 7.879 -5.254 -10.594 1 97.5 125 ALA A CA 1
ATOM 957 C C . ALA A 1 125 ? 9.031 -4.758 -9.727 1 97.5 125 ALA A C 1
ATOM 959 O O . ALA A 1 125 ? 9.844 -3.941 -10.172 1 97.5 125 ALA A O 1
ATOM 960 N N . PHE A 1 126 ? 9.188 -5.375 -8.508 1 96.69 126 PHE A N 1
ATOM 961 C CA . PHE A 1 126 ? 10.102 -4.715 -7.586 1 96.69 126 PHE A CA 1
ATOM 962 C C . PHE A 1 126 ? 11.148 -5.691 -7.074 1 96.69 126 PHE A C 1
ATOM 964 O O . PHE A 1 126 ? 12.094 -5.293 -6.395 1 96.69 126 PHE A O 1
ATOM 971 N N . ASP A 1 127 ? 11.016 -6.941 -7.367 1 98.44 127 ASP A N 1
ATOM 972 C CA . ASP A 1 127 ? 12.016 -7.941 -7.008 1 98.44 127 ASP A CA 1
ATOM 973 C C . ASP A 1 127 ? 12.586 -8.617 -8.25 1 98.44 127 ASP A C 1
ATOM 975 O O . ASP A 1 127 ? 12.016 -9.586 -8.758 1 98.44 127 ASP A O 1
ATOM 979 N N . LYS A 1 128 ? 13.742 -8.188 -8.648 1 98.06 128 LYS A N 1
ATOM 980 C CA . LYS A 1 128 ? 14.305 -8.664 -9.906 1 98.06 128 LYS A CA 1
ATOM 981 C C . LYS A 1 128 ? 14.977 -10.023 -9.727 1 98.06 128 LYS A C 1
ATOM 983 O O . LYS A 1 128 ? 15.484 -10.602 -10.695 1 98.06 128 LYS A O 1
ATOM 988 N N . ARG A 1 129 ? 14.938 -10.602 -8.516 1 98.25 129 ARG A N 1
ATOM 989 C CA . ARG A 1 129 ? 15.305 -12 -8.336 1 98.25 129 ARG A CA 1
ATOM 990 C C . ARG A 1 129 ? 14.305 -12.922 -9.023 1 98.25 129 ARG A C 1
ATOM 992 O O . ARG A 1 129 ? 14.609 -14.086 -9.312 1 98.25 129 ARG A O 1
ATOM 999 N N . VAL A 1 130 ? 13.008 -12.445 -9.203 1 98.81 130 VAL A N 1
ATOM 1000 C CA . VAL A 1 130 ? 12.008 -13.148 -10 1 98.81 130 VAL A CA 1
ATOM 1001 C C . VAL A 1 130 ? 12.406 -13.094 -11.477 1 98.81 130 VAL A C 1
ATOM 1003 O O . VAL A 1 130 ? 12.422 -12.023 -12.086 1 98.81 130 VAL A O 1
ATOM 1006 N N . LYS A 1 131 ? 12.633 -14.234 -12.008 1 98.81 131 LYS A N 1
ATOM 1007 C CA . LYS A 1 131 ? 13.25 -14.258 -13.336 1 98.81 131 LYS A CA 1
ATOM 1008 C C . LYS A 1 131 ? 12.203 -14.477 -14.422 1 98.81 131 LYS A C 1
ATOM 1010 O O . LYS A 1 131 ? 12.492 -14.328 -15.609 1 98.81 131 LYS A O 1
ATOM 1015 N N . ALA A 1 132 ? 10.992 -14.758 -14.062 1 98.94 132 ALA A N 1
ATOM 1016 C CA . ALA A 1 132 ? 9.844 -14.844 -14.969 1 98.94 132 ALA A CA 1
ATOM 1017 C C . ALA A 1 132 ? 8.531 -14.812 -14.188 1 98.94 132 ALA A C 1
ATOM 1019 O O . ALA A 1 132 ? 8.484 -15.219 -13.023 1 98.94 132 ALA A O 1
ATOM 1020 N N . VAL A 1 133 ? 7.5 -14.328 -14.82 1 98.94 133 VAL A N 1
ATOM 1021 C CA . VAL A 1 133 ? 6.184 -14.297 -14.188 1 98.94 133 VAL A CA 1
ATOM 1022 C C . VAL A 1 133 ? 5.117 -14.719 -15.195 1 98.94 133 VAL A C 1
ATOM 1024 O O . VAL A 1 133 ? 5.176 -14.336 -16.375 1 98.94 133 VAL A O 1
ATOM 1027 N N . ILE A 1 134 ? 4.258 -15.586 -14.789 1 98.94 134 ILE A N 1
ATOM 1028 C CA . ILE A 1 134 ? 3.096 -16.016 -15.555 1 98.94 134 ILE A CA 1
ATOM 1029 C C . ILE A 1 134 ? 1.815 -15.555 -14.867 1 98.94 134 ILE A C 1
ATOM 1031 O O . ILE A 1 134 ? 1.612 -15.828 -13.68 1 98.94 134 ILE A O 1
ATOM 1035 N N . ALA A 1 135 ? 1.014 -14.844 -15.562 1 98.44 135 ALA A N 1
ATOM 1036 C CA . ALA A 1 135 ? -0.258 -14.336 -15.062 1 98.44 135 ALA A CA 1
ATOM 1037 C C . ALA A 1 135 ? -1.434 -14.938 -15.82 1 98.44 135 ALA A C 1
ATOM 1039 O O . ALA A 1 135 ? -1.649 -14.625 -17 1 98.44 135 ALA A O 1
ATOM 1040 N N . GLN A 1 136 ? -2.203 -15.766 -15.164 1 96.81 136 GLN A N 1
ATOM 1041 C CA . GLN A 1 136 ? -3.395 -16.344 -15.773 1 96.81 136 GLN A CA 1
ATOM 1042 C C . GLN A 1 136 ? -4.641 -15.531 -15.438 1 96.81 136 GLN A C 1
ATOM 1044 O O . GLN A 1 136 ? -4.934 -15.289 -14.266 1 96.81 136 GLN A O 1
ATOM 1049 N N . GLY A 1 137 ? -5.398 -15.203 -16.547 1 95.06 137 GLY A N 1
ATOM 1050 C CA . GLY A 1 137 ? -6.551 -14.367 -16.25 1 95.06 137 GLY A CA 1
ATOM 1051 C C . GLY A 1 137 ? -6.203 -13.125 -15.461 1 95.06 137 GLY A C 1
ATOM 1052 O O . GLY A 1 137 ? -6.676 -12.945 -14.336 1 95.06 137 GLY A O 1
ATOM 1053 N N . LEU A 1 138 ? -5.438 -12.273 -16.062 1 95.38 138 LEU A N 1
ATOM 1054 C CA . LEU A 1 138 ? -4.863 -11.141 -15.352 1 95.38 138 LEU A CA 1
ATOM 1055 C C . LEU A 1 138 ? -5.957 -10.266 -14.75 1 95.38 138 LEU A C 1
ATOM 1057 O O . LEU A 1 138 ? -6.828 -9.766 -15.469 1 95.38 138 LEU A O 1
ATOM 1061 N N . MET A 1 139 ? -5.91 -10.164 -13.438 1 91.06 139 MET A N 1
ATOM 1062 C CA . MET A 1 139 ? -6.777 -9.258 -12.688 1 91.06 139 MET A CA 1
ATOM 1063 C C . MET A 1 139 ? -5.977 -8.109 -12.086 1 91.06 139 MET A C 1
ATOM 1065 O O . MET A 1 139 ? -5.387 -8.25 -11.016 1 91.06 139 MET A O 1
ATOM 1069 N N . PRO A 1 140 ? -6.023 -6.902 -12.727 1 88 140 PRO A N 1
ATOM 1070 C CA . PRO A 1 140 ? -5.188 -5.773 -12.312 1 88 140 PRO A CA 1
ATOM 1071 C C . PRO A 1 140 ? -5.828 -4.938 -11.203 1 88 140 PRO A C 1
ATOM 1073 O O . PRO A 1 140 ? -5.254 -3.941 -10.766 1 88 140 PRO A O 1
ATOM 1076 N N . GLU A 1 141 ? -7.031 -5.152 -10.789 1 82.75 141 GLU A N 1
ATOM 1077 C CA . GLU A 1 141 ? -7.73 -4.457 -9.711 1 82.75 141 GLU A CA 1
ATOM 1078 C C . GLU A 1 141 ? -8.953 -5.246 -9.242 1 82.75 141 GLU A C 1
ATOM 1080 O O . GLU A 1 141 ? -9.273 -6.289 -9.812 1 82.75 141 GLU A O 1
ATOM 1085 N N . TRP A 1 142 ? -9.492 -4.668 -8.117 1 77.25 142 TRP A N 1
ATOM 1086 C CA . TRP A 1 142 ? -10.734 -5.25 -7.621 1 77.25 142 TRP A CA 1
ATOM 1087 C C . TRP A 1 142 ? -11.945 -4.562 -8.242 1 77.25 142 TRP A C 1
ATOM 1089 O O . TRP A 1 142 ? -11.953 -3.344 -8.422 1 77.25 142 TRP A O 1
ATOM 1099 N N . TYR A 1 143 ? -12.844 -5.289 -8.82 1 76.81 143 TYR A N 1
ATOM 1100 C CA . TYR A 1 143 ? -13.867 -4.77 -9.727 1 76.81 143 TYR A CA 1
ATOM 1101 C C . TYR A 1 143 ? -15.18 -4.555 -8.992 1 76.81 143 TYR A C 1
ATOM 1103 O O . TYR A 1 143 ? -16.125 -5.344 -9.141 1 76.81 143 TYR A O 1
ATOM 1111 N N . LEU A 1 144 ? -15.211 -3.545 -8.094 1 78.56 144 LEU A N 1
ATOM 1112 C CA . LEU A 1 144 ? -16.453 -3.059 -7.504 1 78.56 144 LEU A CA 1
ATOM 1113 C C . LEU A 1 144 ? -16.969 -1.842 -8.258 1 78.56 144 LEU A C 1
ATOM 1115 O O . LEU A 1 144 ? -16.203 -1.115 -8.883 1 78.56 144 LEU A O 1
ATOM 1119 N N . THR A 1 145 ? -18.328 -1.801 -8.32 1 79 145 THR A N 1
ATOM 1120 C CA . THR A 1 145 ? -18.859 -0.524 -8.789 1 79 145 THR A CA 1
ATOM 1121 C C . THR A 1 145 ? -18.391 0.616 -7.887 1 79 145 THR A C 1
ATOM 1123 O O . THR A 1 145 ? -18.016 0.39 -6.734 1 79 145 THR A O 1
ATOM 1126 N N . GLU A 1 146 ? -18.453 1.837 -8.453 1 81.31 146 GLU A N 1
ATOM 1127 C CA . GLU A 1 146 ? -18.047 2.996 -7.668 1 81.31 146 GLU A CA 1
ATOM 1128 C C . GLU A 1 146 ? -18.891 3.119 -6.398 1 81.31 146 GLU A C 1
ATOM 1130 O O . GLU A 1 146 ? -18.344 3.379 -5.316 1 81.31 146 GLU A O 1
ATOM 1135 N N . GLU A 1 147 ? -20.188 2.891 -6.512 1 83.75 147 GLU A N 1
ATOM 1136 C CA . GLU A 1 147 ? -21.094 3.004 -5.375 1 83.75 147 GLU A CA 1
ATOM 1137 C C . GLU A 1 147 ? -20.812 1.927 -4.332 1 83.75 147 GLU A C 1
ATOM 1139 O O . GLU A 1 147 ? -20.75 2.217 -3.135 1 83.75 147 GLU A O 1
ATOM 1144 N N . ASP A 1 148 ? -20.578 0.692 -4.801 1 85.38 148 ASP A N 1
ATOM 1145 C CA . ASP A 1 148 ? -20.281 -0.398 -3.875 1 85.38 148 ASP A CA 1
ATOM 1146 C C . ASP A 1 148 ? -18.953 -0.171 -3.166 1 85.38 148 ASP A C 1
ATOM 1148 O O . ASP A 1 148 ? -18.828 -0.425 -1.965 1 85.38 148 ASP A O 1
ATOM 1152 N N . GLN A 1 149 ? -18.047 0.299 -3.965 1 89.94 149 GLN A N 1
ATOM 1153 C CA . GLN A 1 149 ? -16.734 0.559 -3.375 1 89.94 149 GLN A CA 1
ATOM 1154 C C . GLN A 1 149 ? -16.828 1.633 -2.293 1 89.94 149 GLN A C 1
ATOM 1156 O O . GLN A 1 149 ? -16.281 1.469 -1.202 1 89.94 149 GLN A O 1
ATOM 1161 N N . GLU A 1 150 ? -17.531 2.719 -2.59 1 90.44 150 GLU A N 1
ATOM 1162 C CA . GLU A 1 150 ? -17.672 3.811 -1.631 1 90.44 150 GLU A CA 1
ATOM 1163 C C . GLU A 1 150 ? -18.312 3.328 -0.334 1 90.44 150 GLU A C 1
ATOM 1165 O O . GLU A 1 150 ? -17.828 3.639 0.757 1 90.44 150 GLU A O 1
ATOM 1170 N N . ASP A 1 151 ? -19.375 2.57 -0.471 1 92.56 151 ASP A N 1
ATOM 1171 C CA . ASP A 1 151 ? -20.094 2.057 0.692 1 92.56 151 ASP A CA 1
ATOM 1172 C C . ASP A 1 151 ? -19.203 1.123 1.516 1 92.56 151 ASP A C 1
ATOM 1174 O O . ASP A 1 151 ? -19.141 1.237 2.742 1 92.56 151 ASP A O 1
ATOM 1178 N N . LEU A 1 152 ? -18.516 0.208 0.855 1 93.62 152 LEU A N 1
ATOM 1179 C CA . LEU A 1 152 ? -17.703 -0.786 1.556 1 93.62 152 LEU A CA 1
ATOM 1180 C C . LEU A 1 152 ? -16.5 -0.136 2.217 1 93.62 152 LEU A C 1
ATOM 1182 O O . LEU A 1 152 ? -16.094 -0.538 3.311 1 93.62 152 LEU A O 1
ATOM 1186 N N . VAL A 1 153 ? -15.93 0.847 1.556 1 95.94 153 VAL A N 1
ATOM 1187 C CA . VAL A 1 153 ? -14.82 1.575 2.152 1 95.94 153 VAL A CA 1
ATOM 1188 C C . VAL A 1 153 ? -15.297 2.336 3.387 1 95.94 153 VAL A C 1
ATOM 1190 O O . VAL A 1 153 ? -14.625 2.348 4.418 1 95.94 153 VAL A O 1
ATOM 1193 N N . ALA A 1 154 ? -16.469 2.973 3.318 1 97.06 154 ALA A N 1
ATOM 1194 C CA . ALA A 1 154 ? -17.047 3.66 4.477 1 97.06 154 ALA A CA 1
ATOM 1195 C C . ALA A 1 154 ? -17.234 2.695 5.641 1 97.06 154 ALA A C 1
ATOM 1197 O O . ALA A 1 154 ? -16.922 3.023 6.789 1 97.06 154 ALA A O 1
ATOM 1198 N N . ARG A 1 155 ? -17.719 1.529 5.34 1 97.25 155 ARG A N 1
ATOM 1199 C CA . ARG A 1 155 ? -17.906 0.506 6.363 1 97.25 155 ARG A CA 1
ATOM 1200 C C . ARG A 1 155 ? -16.562 0.062 6.941 1 97.25 155 ARG A C 1
ATOM 1202 O O . ARG A 1 155 ? -16.469 -0.223 8.133 1 97.25 155 ARG A O 1
ATOM 1209 N N . ALA A 1 156 ? -15.602 -0.06 6.066 1 98.25 156 ALA A N 1
ATOM 1210 C CA . ALA A 1 156 ? -14.266 -0.455 6.52 1 98.25 156 ALA A CA 1
ATOM 1211 C C . ALA A 1 156 ? -13.672 0.591 7.457 1 98.25 156 ALA A C 1
ATOM 1213 O O . ALA A 1 156 ? -13 0.249 8.43 1 98.25 156 ALA A O 1
ATOM 1214 N N . VAL A 1 157 ? -13.859 1.868 7.16 1 98.44 157 VAL A N 1
ATOM 1215 C CA . VAL A 1 157 ? -13.391 2.953 8.016 1 98.44 157 VAL A CA 1
ATOM 1216 C C . VAL A 1 157 ? -14.07 2.873 9.375 1 98.44 157 VAL A C 1
ATOM 1218 O O . VAL A 1 157 ? -13.414 2.996 10.414 1 98.44 157 VAL A O 1
ATOM 1221 N N . GLU A 1 158 ? -15.352 2.652 9.367 1 98.38 158 GLU A N 1
ATOM 1222 C CA . GLU A 1 158 ? -16.078 2.475 10.617 1 98.38 158 GLU A CA 1
ATOM 1223 C C . GLU A 1 158 ? -15.586 1.254 11.383 1 98.38 158 GLU A C 1
ATOM 1225 O O . GLU A 1 158 ? -15.43 1.302 12.602 1 98.38 158 GLU A O 1
ATOM 1230 N N . ASP A 1 159 ? -15.391 0.17 10.656 1 98.81 159 ASP A N 1
ATOM 1231 C CA . ASP A 1 159 ? -14.867 -1.05 11.266 1 98.81 159 ASP A CA 1
ATOM 1232 C C . ASP A 1 159 ? -13.516 -0.794 11.938 1 98.81 159 ASP A C 1
ATOM 1234 O O . ASP A 1 159 ? -13.258 -1.287 13.031 1 98.81 159 ASP A O 1
ATOM 1238 N N . ARG A 1 160 ? -12.656 -0.064 11.281 1 98.62 160 ARG A N 1
ATOM 1239 C CA . ARG A 1 160 ? -11.359 0.31 11.844 1 98.62 160 ARG A CA 1
ATOM 1240 C C . ARG A 1 160 ? -11.531 1.052 13.164 1 98.62 160 ARG A C 1
ATOM 1242 O O . ARG A 1 160 ? -10.867 0.73 14.148 1 98.62 160 ARG A O 1
ATOM 1249 N N . ALA A 1 161 ? -12.328 2.062 13.164 1 97.94 161 ALA A N 1
ATOM 1250 C CA . ALA A 1 161 ? -12.594 2.834 14.375 1 97.94 161 ALA A CA 1
ATOM 1251 C C . ALA A 1 161 ? -13.133 1.939 15.484 1 97.94 161 ALA A C 1
ATOM 1253 O O . ALA A 1 161 ? -12.727 2.062 16.641 1 97.94 161 ALA A O 1
ATOM 1254 N N . ASN A 1 162 ? -14.078 1.052 15.125 1 98.25 162 AS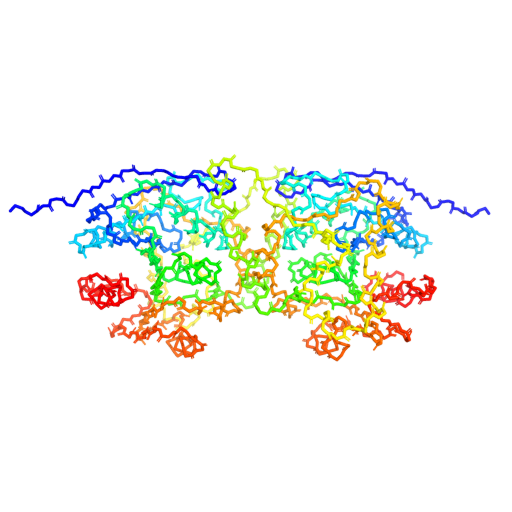N A N 1
ATOM 1255 C CA . ASN A 1 162 ? -14.664 0.134 16.094 1 98.25 162 ASN A CA 1
ATOM 1256 C C . ASN A 1 162 ? -13.609 -0.806 16.688 1 98.25 162 ASN A C 1
ATOM 1258 O O . ASN A 1 162 ? -13.609 -1.07 17.891 1 98.25 162 ASN A O 1
ATOM 1262 N N . GLN A 1 163 ? -12.789 -1.295 15.812 1 98.25 163 GLN A N 1
ATOM 1263 C CA . GLN A 1 163 ? -11.727 -2.178 16.297 1 98.25 163 GLN A CA 1
ATOM 1264 C C . GLN A 1 163 ? -10.781 -1.438 17.234 1 98.25 163 GLN A C 1
ATOM 1266 O O . GLN A 1 163 ? -10.312 -2.002 18.219 1 98.25 163 GLN A O 1
ATOM 1271 N N . LEU A 1 164 ? -10.438 -0.183 16.922 1 97.12 164 LEU A N 1
ATOM 1272 C CA . LEU A 1 164 ? -9.602 0.647 17.797 1 97.12 164 LEU A CA 1
ATOM 1273 C C . LEU A 1 164 ? -10.266 0.844 19.156 1 97.12 164 LEU A C 1
ATOM 1275 O O . LEU A 1 164 ? -9.578 1.056 20.156 1 97.12 164 LEU A O 1
ATOM 1279 N N . ARG A 1 165 ? -11.547 0.752 19.219 1 95.12 165 ARG A N 1
ATOM 1280 C CA . ARG A 1 165 ? -12.297 0.909 20.453 1 95.12 165 ARG A CA 1
ATOM 1281 C C . ARG A 1 165 ? -12.477 -0.432 21.156 1 95.12 165 ARG A C 1
ATOM 1283 O O . ARG A 1 165 ? -13.117 -0.505 22.219 1 95.12 165 ARG A O 1
ATOM 1290 N N . GLY A 1 166 ? -12.039 -1.554 20.531 1 96.19 166 GLY A N 1
ATOM 1291 C CA . GLY A 1 166 ? -12.008 -2.826 21.234 1 96.19 166 GLY A CA 1
ATOM 1292 C C . GLY A 1 166 ? -12.898 -3.879 20.609 1 96.19 166 GLY A C 1
ATOM 1293 O O . GLY A 1 166 ? -12.945 -5.023 21.062 1 96.19 166 GLY A O 1
ATOM 1294 N N . ASP A 1 167 ? -13.609 -3.568 19.5 1 98 167 ASP A N 1
ATOM 1295 C CA . ASP A 1 167 ? -14.5 -4.52 18.844 1 98 167 ASP A CA 1
ATOM 1296 C C . ASP A 1 167 ? -13.711 -5.496 17.984 1 98 167 ASP A C 1
ATOM 1298 O O . ASP A 1 167 ? -12.594 -5.191 17.547 1 98 167 ASP A O 1
ATOM 1302 N N . PRO A 1 168 ? -14.258 -6.707 17.766 1 98.25 168 PRO A N 1
ATOM 1303 C CA . PRO A 1 168 ? -13.625 -7.625 16.828 1 98.25 168 PRO A CA 1
ATOM 1304 C C . PRO A 1 168 ? -13.758 -7.16 15.375 1 98.25 168 PRO A C 1
ATOM 1306 O O . PRO A 1 168 ? -14.594 -6.312 15.07 1 98.25 168 PRO A O 1
ATOM 1309 N N . PRO A 1 169 ? -12.922 -7.676 14.523 1 98.62 169 PRO A N 1
ATOM 1310 C CA . PRO A 1 169 ? -13.031 -7.312 13.109 1 98.62 169 PRO A CA 1
ATOM 1311 C C . PRO A 1 169 ? -14.375 -7.695 12.5 1 98.62 169 PRO A C 1
ATOM 1313 O O . PRO A 1 169 ? -14.922 -8.75 12.82 1 98.62 169 PRO A O 1
ATOM 1316 N N . GLY A 1 170 ? -14.875 -6.75 11.68 1 98.19 170 GLY A N 1
ATOM 1317 C CA . GLY A 1 170 ? -16.062 -7.055 10.898 1 98.19 170 GLY A CA 1
ATOM 1318 C C . GLY A 1 170 ? -15.781 -7.914 9.68 1 98.19 170 GLY A C 1
ATOM 1319 O O . GLY A 1 170 ? -14.719 -7.793 9.07 1 98.19 170 GLY A O 1
ATOM 1320 N N . TYR A 1 171 ? -16.766 -8.797 9.336 1 96.25 171 TYR A N 1
ATOM 1321 C CA . TYR A 1 171 ? -16.672 -9.688 8.18 1 96.25 171 TYR A CA 1
ATOM 1322 C C . TYR A 1 171 ? -17.844 -9.5 7.242 1 96.25 171 TYR A C 1
ATOM 1324 O O . TYR A 1 171 ? -18.938 -9.094 7.672 1 96.25 171 TYR A O 1
ATOM 1332 N N . LEU A 1 172 ? -17.609 -9.727 6.031 1 92.88 172 LEU A N 1
ATOM 1333 C CA . LEU A 1 172 ? -18.656 -9.836 5.027 1 92.88 172 LEU A CA 1
ATOM 1334 C C . LEU A 1 172 ? -18.672 -11.227 4.402 1 92.88 172 LEU A C 1
ATOM 1336 O O . LEU A 1 172 ? -17.672 -11.672 3.85 1 92.88 172 LEU A O 1
ATOM 1340 N N . PRO A 1 173 ? -19.781 -11.875 4.469 1 91.06 173 PRO A N 1
ATOM 1341 C CA . PRO A 1 173 ? -19.859 -13.188 3.824 1 91.06 173 PRO A CA 1
ATOM 1342 C C . PRO A 1 173 ? -19.859 -13.094 2.299 1 91.06 173 PRO A C 1
ATOM 1344 O O . PRO A 1 173 ? -20.406 -12.141 1.735 1 91.06 173 PRO A O 1
ATOM 1347 N N . LEU A 1 174 ? -19.344 -14.102 1.676 1 86.5 174 LEU A N 1
ATOM 1348 C CA . LEU A 1 174 ? -19.344 -14.164 0.218 1 86.5 174 LEU A CA 1
ATOM 1349 C C . LEU A 1 174 ? -20.75 -14.414 -0.312 1 86.5 174 LEU A C 1
ATOM 1351 O O . LEU A 1 174 ? -21.094 -13.977 -1.415 1 86.5 174 LEU A O 1
ATOM 1355 N N . LEU A 1 175 ? -21.469 -15.148 0.416 1 85.25 175 LEU A N 1
ATOM 1356 C CA . LEU A 1 175 ? -22.875 -15.422 0.097 1 85.25 175 LEU A CA 1
ATOM 1357 C C . LEU A 1 175 ? -23.797 -14.828 1.148 1 85.25 175 LEU A C 1
ATOM 1359 O O . LEU A 1 175 ? -23.5 -14.883 2.346 1 85.25 175 LEU A O 1
ATOM 1363 N N . ASN A 1 176 ? -24.797 -14.172 0.613 1 79.44 176 ASN A N 1
ATOM 1364 C CA . ASN A 1 176 ? -25.781 -13.664 1.571 1 79.44 176 ASN A CA 1
ATOM 1365 C C . ASN A 1 176 ? -26.672 -14.781 2.105 1 79.44 176 ASN A C 1
ATOM 1367 O O . ASN A 1 176 ? -26.438 -15.953 1.821 1 79.44 176 ASN A O 1
ATOM 1371 N N . GLU A 1 177 ? -27.594 -14.312 2.902 1 79.19 177 GLU A N 1
ATOM 1372 C CA . GLU A 1 177 ? -28.469 -15.273 3.566 1 79.19 177 GLU A CA 1
ATOM 1373 C C . GLU A 1 177 ? -29.281 -16.078 2.553 1 79.19 177 GLU A C 1
ATOM 1375 O O . GLU A 1 177 ? -29.703 -17.203 2.838 1 79.19 177 GLU A O 1
ATOM 1380 N N . LYS A 1 178 ? -29.484 -15.461 1.38 1 79.06 178 LYS A N 1
ATOM 1381 C CA . LYS A 1 178 ? -30.266 -16.125 0.34 1 79.06 178 LYS A CA 1
ATOM 1382 C C . LYS A 1 178 ? -29.375 -16.984 -0.553 1 79.06 178 LYS A C 1
ATOM 1384 O O . LYS A 1 178 ? -29.859 -17.594 -1.507 1 79.06 178 LYS A O 1
ATOM 1389 N N . GLY A 1 179 ? -28.109 -16.969 -0.2 1 74.5 179 GLY A N 1
ATOM 1390 C CA . GLY A 1 179 ? -27.172 -17.75 -0.984 1 74.5 179 GLY A CA 1
ATOM 1391 C C . GLY A 1 179 ? -26.672 -17.031 -2.221 1 74.5 179 GLY A C 1
ATOM 1392 O O . GLY A 1 179 ? -26.062 -17.641 -3.1 1 74.5 179 GLY A O 1
ATOM 1393 N N . GLU A 1 180 ? -27 -15.82 -2.299 1 74.25 180 GLU A N 1
ATOM 1394 C CA . GLU A 1 180 ? -26.562 -15.031 -3.445 1 74.25 180 GLU A CA 1
ATOM 1395 C C . GLU A 1 180 ? -25.156 -14.469 -3.221 1 74.25 180 GLU A C 1
ATOM 1397 O O . GLU A 1 180 ? -24.812 -14.078 -2.104 1 74.25 180 GLU A O 1
ATOM 1402 N N . HIS A 1 181 ? -24.375 -14.68 -4.281 1 67.31 181 HIS A N 1
ATOM 1403 C CA . HIS A 1 181 ? -22.984 -14.242 -4.203 1 67.31 181 HIS A CA 1
ATOM 1404 C C . HIS A 1 181 ? -22.891 -12.727 -4.062 1 67.31 181 HIS A C 1
ATOM 1406 O O . HIS A 1 181 ? -23.562 -11.992 -4.789 1 67.31 181 HIS A O 1
ATOM 1412 N N . LEU A 1 182 ? -22.281 -12.398 -3.031 1 60.28 182 LEU A N 1
ATOM 1413 C CA . LEU A 1 182 ? -22 -10.977 -2.822 1 60.28 182 LEU A CA 1
ATOM 1414 C C . LEU A 1 182 ? -20.828 -10.516 -3.666 1 60.28 182 LEU A C 1
ATOM 1416 O O . LEU A 1 182 ? -20.266 -9.445 -3.432 1 60.28 182 LEU A O 1
ATOM 1420 N N . MET A 1 183 ? -20.422 -11.43 -4.621 1 56.59 183 MET A N 1
ATOM 1421 C CA . MET A 1 183 ? -19.203 -10.945 -5.281 1 56.59 183 MET A CA 1
ATOM 1422 C C . MET A 1 183 ? -19.469 -9.609 -5.969 1 56.59 183 MET A C 1
ATOM 1424 O O . MET A 1 183 ? -20.375 -9.492 -6.797 1 56.59 183 MET A O 1
ATOM 1428 N N . LEU A 1 184 ? -19.188 -8.461 -5.207 1 58.56 184 LEU A N 1
ATOM 1429 C CA . LEU A 1 184 ? -19.359 -7.07 -5.617 1 58.56 184 LEU A CA 1
ATOM 1430 C C . LEU A 1 184 ? -18.422 -6.719 -6.762 1 58.56 184 LEU A C 1
ATOM 1432 O O . LEU A 1 184 ? -17.391 -6.074 -6.547 1 58.56 184 LEU A O 1
ATOM 1436 N N . PHE A 1 185 ? -18.641 -7.504 -7.875 1 64.94 185 PHE A N 1
ATOM 1437 C CA . PHE A 1 185 ? -17.891 -7.164 -9.078 1 64.94 185 PHE A CA 1
ATOM 1438 C C . PHE A 1 185 ? -18.75 -6.363 -10.047 1 64.94 185 PHE A C 1
ATOM 1440 O O . PHE A 1 185 ? -19.938 -6.648 -10.211 1 64.94 185 PHE A O 1
ATOM 1447 N N . LYS A 1 186 ? -18.234 -5.32 -10.414 1 69.19 186 LYS A N 1
ATOM 1448 C CA . LYS A 1 186 ? -18.906 -4.422 -11.352 1 69.19 186 LYS A CA 1
ATOM 1449 C C . LYS A 1 186 ? -19.5 -5.191 -12.531 1 69.19 186 LYS A C 1
ATOM 1451 O O . LYS A 1 186 ? -20.5 -4.77 -13.117 1 69.19 186 LYS A O 1
ATOM 1456 N N . TYR A 1 187 ? -19.062 -6.469 -12.703 1 66.25 187 TYR A N 1
ATOM 1457 C CA . TYR A 1 187 ? -19.453 -7.176 -13.914 1 66.25 187 TYR A CA 1
ATOM 1458 C C . TYR A 1 187 ? -20.625 -8.117 -13.648 1 66.25 187 TYR A C 1
ATOM 1460 O O . TYR A 1 187 ? -21.172 -8.727 -14.57 1 66.25 187 TYR A O 1
ATOM 1468 N N . LEU A 1 188 ? -21.031 -8.133 -12.43 1 67.56 188 LEU A N 1
ATOM 1469 C CA . LEU A 1 188 ? -22.188 -8.969 -12.094 1 67.56 188 LEU A CA 1
ATOM 1470 C C . LEU A 1 188 ? -23.422 -8.531 -12.875 1 67.56 188 LEU A C 1
ATOM 1472 O O . LEU A 1 188 ? -24.25 -9.359 -13.234 1 67.56 188 LEU A O 1
ATOM 1476 N N . ASP A 1 189 ? -23.438 -7.281 -13.109 1 66.25 189 ASP A N 1
ATOM 1477 C CA . ASP A 1 189 ? -24.609 -6.754 -13.805 1 66.25 189 ASP A CA 1
ATOM 1478 C C . ASP A 1 189 ? -24.688 -7.281 -15.234 1 66.25 189 ASP A C 1
ATOM 1480 O O . ASP A 1 189 ? -25.766 -7.316 -15.836 1 66.25 189 ASP A O 1
ATOM 1484 N N . LYS A 1 190 ? -23.547 -7.668 -15.758 1 70.12 190 LYS A N 1
ATOM 1485 C CA . LYS A 1 190 ? -23.5 -8.117 -17.141 1 70.12 190 LYS A CA 1
ATOM 1486 C C . LYS A 1 190 ? -23.719 -9.625 -17.234 1 70.12 190 LYS A C 1
ATOM 1488 O O . LYS A 1 190 ? -23.859 -10.172 -18.344 1 70.12 190 LYS A O 1
ATOM 1493 N N . MET A 1 191 ? -23.797 -10.234 -16.078 1 72.31 191 MET A N 1
ATOM 1494 C CA . MET A 1 191 ? -23.969 -11.68 -16.062 1 72.31 191 MET A CA 1
ATOM 1495 C C . MET A 1 191 ? -25.438 -12.047 -16.266 1 72.31 191 MET A C 1
ATOM 1497 O O . MET A 1 191 ? -26.328 -11.352 -15.773 1 72.31 191 MET A O 1
ATOM 1501 N N . THR A 1 192 ? -25.656 -13.109 -17.047 1 76.38 192 THR A N 1
ATOM 1502 C CA . THR A 1 192 ? -27 -13.648 -17.219 1 76.38 192 THR A CA 1
ATOM 1503 C C . THR A 1 192 ? -27.516 -14.234 -15.898 1 76.38 192 THR A C 1
ATOM 1505 O O . THR A 1 192 ? -26.719 -14.547 -15.008 1 76.38 192 THR A O 1
ATOM 1508 N N . PRO A 1 193 ? -28.828 -14.289 -15.82 1 77.5 193 PRO A N 1
ATOM 1509 C CA . PRO A 1 193 ? -29.375 -14.922 -14.617 1 77.5 193 PRO A CA 1
ATOM 1510 C C . PRO A 1 193 ? -28.812 -16.312 -14.383 1 77.5 193 PRO A C 1
ATOM 1512 O O . PRO A 1 193 ? -28.578 -16.703 -13.234 1 77.5 193 PRO A O 1
ATOM 1515 N N . GLU A 1 194 ? -28.609 -17.016 -15.414 1 76.81 194 GLU A N 1
ATOM 1516 C CA . GLU A 1 194 ? -28.047 -18.359 -15.305 1 76.81 194 GLU A CA 1
ATOM 1517 C C . GLU A 1 194 ? -26.625 -18.312 -14.742 1 76.81 194 GLU A C 1
ATOM 1519 O O . GLU A 1 194 ? -26.281 -19.125 -13.875 1 76.81 194 GLU A O 1
ATOM 1524 N N . GLN A 1 195 ? -25.828 -17.438 -15.172 1 72.06 195 GLN A N 1
ATOM 1525 C CA . GLN A 1 195 ? -24.469 -17.281 -14.695 1 72.06 195 GLN A CA 1
ATOM 1526 C C . GLN A 1 195 ? -24.438 -16.875 -13.227 1 72.06 195 GLN A C 1
ATOM 1528 O O . GLN A 1 195 ? -23.641 -17.406 -12.445 1 72.06 195 GLN A O 1
ATOM 1533 N N . LYS A 1 196 ? -25.281 -15.992 -12.93 1 74.88 196 LYS A N 1
ATOM 1534 C CA . LYS A 1 196 ? -25.391 -15.508 -11.555 1 74.88 196 LYS A CA 1
ATOM 1535 C C . LYS A 1 196 ? -25.766 -16.641 -10.609 1 74.88 196 LYS A C 1
ATOM 1537 O O . LYS A 1 196 ? -25.266 -16.703 -9.484 1 74.88 196 LYS A O 1
ATOM 1542 N N . ALA A 1 197 ? -26.625 -17.516 -11.188 1 75.12 197 ALA A N 1
ATOM 1543 C CA . ALA A 1 197 ? -27.125 -18.609 -10.367 1 75.12 197 ALA A CA 1
ATOM 1544 C C . ALA A 1 197 ? -26 -19.594 -10.031 1 75.12 197 ALA A C 1
ATOM 1546 O O . ALA A 1 197 ? -26.062 -20.297 -9.016 1 75.12 197 ALA A O 1
ATOM 1547 N N . HIS A 1 198 ? -24.906 -19.594 -10.797 1 75.44 198 HIS A N 1
ATOM 1548 C CA . HIS A 1 198 ? -23.828 -20.562 -10.625 1 75.44 198 HIS A CA 1
ATOM 1549 C C . HIS A 1 198 ? -22.703 -19.984 -9.75 1 75.44 198 HIS A C 1
ATOM 1551 O O . HIS A 1 198 ? -21.844 -20.734 -9.281 1 75.44 198 HIS A O 1
ATOM 1557 N N . LEU A 1 199 ? -22.75 -18.766 -9.469 1 75.38 199 LEU A N 1
ATOM 1558 C CA . LEU A 1 199 ? -21.672 -18.078 -8.758 1 75.38 199 LEU A CA 1
ATOM 1559 C C . LEU A 1 199 ? -21.469 -18.688 -7.371 1 75.38 199 LEU A C 1
ATOM 1561 O O . LEU A 1 199 ? -20.344 -18.922 -6.949 1 75.38 199 LEU A O 1
ATOM 1565 N N . PRO A 1 200 ? -22.578 -19.078 -6.762 1 77.38 200 PRO A N 1
ATOM 1566 C CA . PRO A 1 200 ? -22.391 -19.656 -5.426 1 77.38 200 PRO A CA 1
ATOM 1567 C C . PRO A 1 200 ? -21.703 -21.031 -5.457 1 77.38 200 PRO A C 1
ATOM 1569 O O . PRO A 1 200 ? -21.203 -21.484 -4.434 1 77.38 200 PRO A O 1
ATOM 1572 N N . ASN A 1 201 ? -21.688 -21.609 -6.637 1 80.56 201 ASN A N 1
ATOM 1573 C CA . ASN A 1 201 ? -21.188 -22.969 -6.738 1 80.56 201 ASN A CA 1
ATOM 1574 C C . ASN A 1 201 ? -19.719 -23.062 -6.383 1 80.56 201 ASN A C 1
ATOM 1576 O O . ASN A 1 201 ? -19.266 -24.047 -5.809 1 80.56 201 ASN A O 1
ATOM 1580 N N . TRP A 1 202 ? -18.984 -22.062 -6.727 1 80.75 202 TRP A N 1
ATOM 1581 C CA . TRP A 1 202 ? -17.562 -22.125 -6.434 1 80.75 202 TRP A CA 1
ATOM 1582 C C . TRP A 1 202 ? -17.312 -22.141 -4.926 1 80.75 202 TRP A C 1
ATOM 1584 O O . TRP A 1 202 ? -16.375 -22.797 -4.449 1 80.75 202 TRP A O 1
ATOM 1594 N N . VAL A 1 203 ? -18.141 -21.422 -4.168 1 85.88 203 VAL A N 1
ATOM 1595 C CA . VAL A 1 203 ? -18.016 -21.391 -2.715 1 85.88 203 VAL A CA 1
ATOM 1596 C C . VAL A 1 203 ? -18.297 -22.766 -2.133 1 85.88 203 VAL A C 1
ATOM 1598 O O . VAL A 1 203 ? -17.562 -23.25 -1.278 1 85.88 203 VAL A O 1
ATOM 1601 N N . HIS A 1 204 ? -19.359 -23.375 -2.65 1 86.31 204 HIS A N 1
ATOM 1602 C CA . HIS A 1 204 ? -19.703 -24.719 -2.195 1 86.31 204 HIS A CA 1
ATOM 1603 C C . HIS A 1 204 ? -18.609 -25.719 -2.533 1 86.31 204 HIS A C 1
ATOM 1605 O O . HIS A 1 204 ? -18.281 -26.578 -1.715 1 86.31 204 HIS A O 1
ATOM 1611 N N . GLY A 1 205 ? -18.125 -25.609 -3.709 1 86.44 205 GLY A N 1
ATOM 1612 C CA . GLY A 1 205 ? -17.031 -26.469 -4.117 1 86.44 205 GLY A CA 1
ATOM 1613 C C . GLY A 1 205 ? -15.781 -26.281 -3.27 1 86.44 205 GLY A C 1
ATOM 1614 O O . GLY A 1 205 ? -15.141 -27.266 -2.881 1 86.44 205 GLY A O 1
ATOM 1615 N N . ALA A 1 206 ? -15.484 -25.031 -2.992 1 88.06 206 ALA A N 1
ATOM 1616 C CA . ALA A 1 206 ? -14.312 -24.734 -2.168 1 88.06 206 ALA A CA 1
ATOM 1617 C C . ALA A 1 206 ? -14.461 -25.344 -0.774 1 88.06 206 ALA A C 1
ATOM 1619 O O . ALA A 1 206 ? -13.508 -25.938 -0.245 1 88.06 206 ALA A O 1
ATOM 1620 N N . LYS A 1 207 ? -15.617 -25.219 -0.248 1 88.94 207 LYS A N 1
ATOM 1621 C CA . LYS A 1 207 ? -15.883 -25.766 1.078 1 88.94 207 LYS A CA 1
ATOM 1622 C C . LYS A 1 207 ? -15.703 -27.281 1.088 1 88.94 207 LYS A C 1
ATOM 1624 O O . LYS A 1 207 ? -15.195 -27.844 2.062 1 88.94 207 LYS A O 1
ATOM 1629 N N . LYS A 1 208 ? -16.078 -27.828 0.05 1 90.25 208 LYS A N 1
ATOM 1630 C CA . LYS A 1 208 ? -15.992 -29.281 -0.066 1 90.25 208 LYS A CA 1
ATOM 1631 C C . LYS A 1 208 ? -14.547 -29.734 -0.236 1 90.25 208 LYS A C 1
ATOM 1633 O O . LYS A 1 208 ? -14.133 -30.734 0.341 1 90.25 208 LYS A O 1
ATOM 1638 N N . ASN A 1 209 ? -13.758 -29.016 -0.974 1 89.81 209 ASN A N 1
ATOM 1639 C CA . ASN A 1 209 ? -12.438 -29.453 -1.395 1 89.81 209 ASN A CA 1
ATOM 1640 C C . ASN A 1 209 ? -11.359 -29.016 -0.406 1 89.81 209 ASN A C 1
ATOM 1642 O O . ASN A 1 209 ? -10.25 -29.547 -0.412 1 89.81 209 ASN A O 1
ATOM 1646 N N . ALA A 1 210 ? -11.672 -28.031 0.363 1 93.25 210 ALA A N 1
ATOM 1647 C CA . ALA A 1 210 ? -10.703 -27.5 1.32 1 93.25 210 ALA A CA 1
ATOM 1648 C C . ALA A 1 210 ? -11.359 -27.25 2.676 1 93.25 210 ALA A C 1
ATOM 1650 O O . ALA A 1 210 ? -12.102 -26.266 2.838 1 93.25 210 ALA A O 1
ATOM 1651 N N . PRO A 1 211 ? -11.039 -28.062 3.635 1 91 211 PRO A N 1
ATOM 1652 C CA . PRO A 1 211 ? -11.664 -27.922 4.953 1 91 211 PRO A CA 1
ATOM 1653 C C . PRO A 1 211 ? -11.344 -26.578 5.613 1 91 211 PRO A C 1
ATOM 1655 O O . PRO A 1 211 ? -12.102 -26.109 6.465 1 91 211 PRO A O 1
ATOM 1658 N N . THR A 1 212 ? -10.281 -25.922 5.266 1 93.56 212 THR A N 1
ATOM 1659 C CA . THR A 1 212 ? -9.859 -24.688 5.902 1 93.56 212 THR A CA 1
ATOM 1660 C C . THR A 1 212 ? -10.461 -23.469 5.195 1 93.56 212 THR A C 1
ATOM 1662 O O . THR A 1 212 ? -10.266 -22.328 5.629 1 93.56 212 THR A O 1
ATOM 1665 N N . PHE A 1 213 ? -11.195 -23.719 4.148 1 94.31 213 PHE A N 1
ATOM 1666 C CA . PHE A 1 213 ? -11.797 -22.625 3.395 1 94.31 213 PHE A CA 1
ATOM 1667 C C . PHE A 1 213 ? -12.812 -21.875 4.246 1 94.31 213 PHE A C 1
ATOM 1669 O O . PHE A 1 213 ? -13.625 -22.484 4.938 1 94.31 213 PHE A O 1
ATOM 1676 N N . LYS A 1 214 ? -12.711 -20.562 4.227 1 92.38 214 LYS A N 1
ATOM 1677 C CA . LYS A 1 214 ? -13.68 -19.688 4.867 1 92.38 214 LYS A CA 1
ATOM 1678 C C . LYS A 1 214 ? -14.391 -18.812 3.842 1 92.38 214 LYS A C 1
ATOM 1680 O O . LYS A 1 214 ? -13.758 -18.297 2.912 1 92.38 214 LYS A O 1
ATOM 1685 N N . ASP A 1 215 ? -15.68 -18.562 4.066 1 90.88 215 ASP A N 1
ATOM 1686 C CA . ASP A 1 215 ? -16.484 -17.938 3.029 1 90.88 215 ASP A CA 1
ATOM 1687 C C . ASP A 1 215 ? -16.828 -16.5 3.396 1 90.88 215 ASP A C 1
ATOM 1689 O O . ASP A 1 215 ? -17.922 -16.016 3.078 1 90.88 215 ASP A O 1
ATOM 1693 N N . SER A 1 216 ? -16.031 -15.914 4.16 1 93.31 216 SER A N 1
ATOM 1694 C CA . SER A 1 216 ? -16.156 -14.508 4.504 1 93.31 216 SER A CA 1
ATOM 1695 C C . SER A 1 216 ? -14.805 -13.805 4.527 1 93.31 216 SER A C 1
ATOM 1697 O O . SER A 1 216 ? -13.766 -14.461 4.66 1 93.31 216 SER A O 1
ATOM 1699 N N . LEU A 1 217 ? -14.805 -12.594 4.277 1 93.94 217 LEU A N 1
ATOM 1700 C CA . LEU A 1 217 ? -13.57 -11.82 4.379 1 93.94 217 LEU A CA 1
ATOM 1701 C C . LEU A 1 217 ? -13.789 -10.562 5.207 1 93.94 217 LEU A C 1
ATOM 1703 O O . LEU A 1 217 ? -14.922 -10.094 5.348 1 93.94 217 LEU A O 1
ATOM 1707 N N . THR A 1 218 ? -12.727 -10.039 5.777 1 97.38 218 THR A N 1
ATOM 1708 C CA . THR A 1 218 ? -12.82 -8.867 6.641 1 97.38 218 THR A CA 1
ATOM 1709 C C . THR A 1 218 ? -13.242 -7.637 5.844 1 97.38 218 THR A C 1
ATOM 1711 O O . THR A 1 218 ? -12.922 -7.516 4.66 1 97.38 218 THR A O 1
ATOM 1714 N N . LEU A 1 219 ? -13.898 -6.691 6.488 1 96.88 219 LEU A N 1
ATOM 1715 C CA . LEU A 1 219 ? -14.234 -5.406 5.883 1 96.88 219 LEU A CA 1
ATOM 1716 C C . LEU A 1 219 ? -12.977 -4.648 5.48 1 96.88 219 LEU A C 1
ATOM 1718 O O . LEU A 1 219 ? -12.953 -3.965 4.453 1 96.88 219 LEU A O 1
ATOM 1722 N N . GLN A 1 220 ? -11.898 -4.859 6.266 1 98.19 220 GLN A N 1
ATOM 1723 C CA . GLN A 1 220 ? -10.656 -4.148 5.992 1 98.19 220 GLN A CA 1
ATOM 1724 C C . GLN A 1 220 ? -10.039 -4.598 4.668 1 98.19 220 GLN A C 1
ATOM 1726 O O . GLN A 1 220 ? -9.305 -3.844 4.031 1 98.19 220 GLN A O 1
ATOM 1731 N N . SER A 1 221 ? -10.367 -5.824 4.184 1 96.44 221 SER A N 1
ATOM 1732 C CA . SER A 1 221 ? -9.914 -6.293 2.879 1 96.44 221 SER A CA 1
ATOM 1733 C C . SER A 1 221 ? -10.383 -5.363 1.766 1 96.44 221 SER A C 1
ATOM 1735 O O . SER A 1 221 ? -9.648 -5.098 0.815 1 96.44 221 SER A O 1
ATOM 1737 N N . PHE A 1 222 ? -11.586 -4.855 1.934 1 94.06 222 PHE A N 1
ATOM 1738 C CA . PHE A 1 222 ? -12.164 -4.004 0.9 1 94.06 222 PHE A CA 1
ATOM 1739 C C . PHE A 1 222 ? -11.453 -2.658 0.85 1 94.06 222 PHE A C 1
ATOM 1741 O O . PHE A 1 222 ? -11.211 -2.117 -0.232 1 94.06 222 PHE A O 1
ATOM 1748 N N . TYR A 1 223 ? -11.094 -2.131 1.977 1 95.94 223 TYR A N 1
ATOM 1749 C CA . TYR A 1 223 ? -10.312 -0.902 2.031 1 95.94 223 TYR A CA 1
ATOM 1750 C C . TYR A 1 223 ? -8.984 -1.072 1.31 1 95.94 223 TYR A C 1
ATOM 1752 O O . TYR A 1 223 ? -8.602 -0.235 0.486 1 95.94 223 TYR A O 1
ATOM 1760 N N . ARG A 1 224 ? -8.305 -2.164 1.602 1 96.19 224 ARG A N 1
ATOM 1761 C CA . ARG A 1 224 ? -6.988 -2.412 1.021 1 96.19 224 ARG A CA 1
ATOM 1762 C C . ARG A 1 224 ? -7.094 -2.658 -0.481 1 96.19 224 ARG A C 1
ATOM 1764 O O . ARG A 1 224 ? -6.203 -2.271 -1.241 1 96.19 224 ARG A O 1
ATOM 1771 N N . HIS A 1 225 ? -8.188 -3.195 -0.956 1 94.38 225 HIS A N 1
ATOM 1772 C CA . HIS A 1 225 ? -8.375 -3.424 -2.385 1 94.38 225 HIS A CA 1
ATOM 1773 C C . HIS A 1 225 ? -8.727 -2.129 -3.107 1 94.38 225 HIS A C 1
ATOM 1775 O O . HIS A 1 225 ? -8.375 -1.944 -4.273 1 94.38 225 HIS A O 1
ATOM 1781 N N . ALA A 1 226 ? -9.422 -1.274 -2.422 1 93 226 ALA A N 1
ATOM 1782 C CA . ALA A 1 226 ? -9.773 0.011 -3.021 1 93 226 ALA A CA 1
ATOM 1783 C C . ALA A 1 226 ? -8.523 0.834 -3.324 1 93 226 ALA A C 1
ATOM 1785 O O . ALA A 1 226 ? -8.477 1.573 -4.309 1 93 226 ALA A O 1
ATOM 1786 N N . LYS A 1 227 ? -7.5 0.623 -2.518 1 93.38 227 LYS A N 1
ATOM 1787 C CA . LYS A 1 227 ? -6.273 1.403 -2.662 1 93.38 227 LYS A CA 1
ATOM 1788 C C . LYS A 1 227 ? -5.27 0.689 -3.562 1 93.38 227 LYS A C 1
ATOM 1790 O O . LYS A 1 227 ? -4.254 1.271 -3.953 1 93.38 227 LYS A O 1
ATOM 1795 N N . TRP A 1 228 ? -5.539 -0.531 -3.857 1 94.31 228 TRP A N 1
ATOM 1796 C CA . TRP A 1 228 ? -4.613 -1.361 -4.617 1 94.31 228 TRP A CA 1
ATOM 1797 C C . TRP A 1 228 ? -4.785 -1.14 -6.117 1 94.31 228 TRP A C 1
ATOM 1799 O O . TRP A 1 228 ? -5.777 -1.577 -6.703 1 94.31 228 TRP A O 1
ATOM 1809 N N . LYS A 1 229 ? -3.803 -0.396 -6.75 1 93.19 229 LYS A N 1
ATOM 1810 C CA . LYS A 1 229 ? -3.805 -0.094 -8.18 1 93.19 229 LYS A CA 1
ATOM 1811 C C . LYS A 1 229 ? -2.518 -0.574 -8.844 1 93.19 229 LYS A C 1
ATOM 1813 O O . LYS A 1 229 ? -1.734 0.234 -9.344 1 93.19 229 LYS A O 1
ATOM 1818 N N . PRO A 1 230 ? -2.377 -1.874 -8.961 1 94.69 230 PRO A N 1
ATOM 1819 C CA . PRO A 1 230 ? -1.078 -2.402 -9.383 1 94.69 230 PRO A CA 1
ATOM 1820 C C . PRO A 1 230 ? -0.774 -2.104 -10.852 1 94.69 230 PRO A C 1
ATOM 1822 O O . PRO A 1 230 ? 0.385 -2.164 -11.273 1 94.69 230 PRO A O 1
ATOM 1825 N N . VAL A 1 231 ? -1.806 -1.792 -11.656 1 95.19 231 VAL A N 1
ATOM 1826 C CA . VAL A 1 231 ? -1.589 -1.5 -13.07 1 95.19 231 VAL A CA 1
ATOM 1827 C C . VAL A 1 231 ? -0.574 -0.368 -13.211 1 95.19 231 VAL A C 1
ATOM 1829 O O . VAL A 1 231 ? 0.227 -0.359 -14.148 1 95.19 231 VAL A O 1
ATOM 1832 N N . ASN A 1 232 ? -0.525 0.525 -12.289 1 93.25 232 ASN A N 1
ATOM 1833 C CA . ASN A 1 232 ? 0.365 1.681 -12.328 1 93.25 232 ASN A CA 1
ATOM 1834 C C . ASN A 1 232 ? 1.8 1.294 -11.977 1 93.25 232 ASN A C 1
ATOM 1836 O O . ASN A 1 232 ? 2.709 2.121 -12.07 1 93.25 232 ASN A O 1
ATOM 1840 N N . LEU A 1 233 ? 2.008 0.047 -11.57 1 95 233 LEU A N 1
ATOM 1841 C CA . LEU A 1 233 ? 3.326 -0.443 -11.188 1 95 233 LEU A CA 1
ATOM 1842 C C . LEU A 1 233 ? 3.885 -1.387 -12.25 1 95 233 LEU A C 1
ATOM 1844 O O . LEU A 1 233 ? 5.07 -1.721 -12.227 1 95 233 LEU A O 1
ATOM 1848 N N . PHE A 1 234 ? 3.062 -1.794 -13.219 1 96.75 234 PHE A N 1
ATOM 1849 C CA . PHE A 1 234 ? 3.408 -2.9 -14.102 1 96.75 234 PHE A CA 1
ATOM 1850 C C . PHE A 1 234 ? 4.527 -2.504 -15.055 1 96.75 234 PHE A C 1
ATOM 1852 O O . PHE A 1 234 ? 5.219 -3.363 -15.602 1 96.75 234 PHE A O 1
ATOM 1859 N N . GLN A 1 235 ? 4.691 -1.191 -15.273 1 94.31 235 GLN A N 1
ATOM 1860 C CA . GLN A 1 235 ? 5.801 -0.75 -16.109 1 94.31 235 GLN A CA 1
ATOM 1861 C C . GLN A 1 235 ? 7.141 -1.171 -15.516 1 94.31 235 GLN A C 1
ATOM 1863 O O . GLN A 1 235 ? 8.117 -1.366 -16.234 1 94.31 235 GLN A O 1
ATOM 1868 N N . SER A 1 236 ? 7.152 -1.335 -14.203 1 95.5 236 SER A N 1
ATOM 1869 C CA . SER A 1 236 ? 8.383 -1.661 -13.492 1 95.5 236 SER A CA 1
ATOM 1870 C C . SER A 1 236 ? 8.688 -3.154 -13.578 1 95.5 236 SER A C 1
ATOM 1872 O O . SER A 1 236 ? 9.727 -3.607 -13.094 1 95.5 236 SER A O 1
ATOM 1874 N N . VAL A 1 237 ? 7.867 -3.984 -14.227 1 97.88 237 VAL A N 1
ATOM 1875 C CA . VAL A 1 237 ? 8.094 -5.418 -14.375 1 97.88 237 VAL A CA 1
ATOM 1876 C C . VAL A 1 237 ? 9.305 -5.66 -15.273 1 97.88 237 VAL A C 1
ATOM 1878 O O . VAL A 1 237 ? 10.078 -6.59 -15.047 1 97.88 237 VAL A O 1
ATOM 1881 N N . SER A 1 238 ? 9.43 -4.805 -16.25 1 97.31 238 SER A N 1
ATOM 1882 C CA . SER A 1 238 ? 10.578 -4.906 -17.141 1 97.31 238 SER A CA 1
ATOM 1883 C C . SER A 1 238 ? 11.891 -4.844 -16.359 1 97.31 238 SER A C 1
ATOM 1885 O O . SER A 1 238 ? 12.016 -4.078 -15.406 1 97.31 238 SER A O 1
ATOM 1887 N N . PRO A 1 239 ? 12.867 -5.637 -16.656 1 97.62 239 PRO A N 1
ATOM 1888 C CA . PRO A 1 239 ? 13.008 -6.504 -17.828 1 97.62 239 PRO A CA 1
ATOM 1889 C C . PRO A 1 239 ? 12.555 -7.938 -17.547 1 97.62 239 PRO A C 1
ATOM 1891 O O . PRO A 1 239 ? 12.812 -8.836 -18.359 1 97.62 239 PRO A O 1
ATOM 1894 N N . THR A 1 240 ? 11.922 -8.234 -16.422 1 98.69 240 THR A N 1
ATOM 1895 C CA . THR A 1 240 ? 11.508 -9.594 -16.094 1 98.69 240 THR A CA 1
ATOM 1896 C C . THR A 1 240 ? 10.609 -10.172 -17.172 1 98.69 240 THR A C 1
ATOM 1898 O O . THR A 1 240 ? 9.633 -9.539 -17.578 1 98.69 240 THR A O 1
ATOM 1901 N N . PRO A 1 241 ? 10.914 -11.367 -17.719 1 98.88 241 PRO A N 1
ATOM 1902 C CA . PRO A 1 241 ? 10.039 -12.031 -18.688 1 98.88 241 PRO A CA 1
ATOM 1903 C C . PRO A 1 241 ? 8.625 -12.242 -18.156 1 98.88 241 PRO A C 1
ATOM 1905 O O . PRO A 1 241 ? 8.445 -12.562 -16.984 1 98.88 241 PRO A O 1
ATOM 1908 N N . VAL A 1 242 ? 7.613 -12.055 -19.062 1 98.88 242 VAL A N 1
ATOM 1909 C CA . VAL A 1 242 ? 6.223 -12.117 -18.609 1 98.88 242 VAL A CA 1
ATOM 1910 C C . VAL A 1 242 ? 5.387 -12.883 -19.641 1 98.88 242 VAL A C 1
ATOM 1912 O O . VAL A 1 242 ? 5.547 -12.688 -20.844 1 98.88 242 VAL A O 1
ATOM 1915 N N . MET A 1 243 ? 4.574 -13.773 -19.172 1 98.94 243 MET A N 1
ATOM 1916 C CA . MET A 1 243 ? 3.529 -14.398 -19.984 1 98.94 243 MET A CA 1
ATOM 1917 C C . MET A 1 243 ? 2.15 -14.125 -19.391 1 98.94 243 MET A C 1
ATOM 1919 O O . MET A 1 243 ? 1.957 -14.25 -18.172 1 98.94 243 MET A O 1
ATOM 1923 N N . ILE A 1 244 ? 1.249 -13.664 -20.172 1 98.75 244 ILE A N 1
ATOM 1924 C CA . ILE A 1 244 ? -0.14 -13.484 -19.766 1 98.75 244 ILE A CA 1
ATOM 1925 C C . ILE A 1 244 ? -1.036 -14.445 -20.547 1 98.75 244 ILE A C 1
ATOM 1927 O O . ILE A 1 244 ? -0.982 -14.484 -21.781 1 98.75 244 ILE A O 1
ATOM 1931 N N . LEU A 1 245 ? -1.766 -15.297 -19.844 1 98.5 245 LEU A N 1
ATOM 1932 C CA . LEU A 1 245 ? -2.803 -16.141 -20.422 1 98.5 245 LEU A CA 1
ATOM 1933 C C . LEU A 1 245 ? -4.184 -15.539 -20.203 1 98.5 245 LEU A C 1
ATOM 1935 O O . LEU A 1 245 ? -4.582 -15.289 -19.062 1 98.5 245 LEU A O 1
ATOM 1939 N N . THR A 1 246 ? -4.891 -15.312 -21.25 1 98 246 THR A N 1
ATOM 1940 C CA . THR A 1 246 ? -6.184 -14.641 -21.172 1 98 246 THR A CA 1
ATOM 1941 C C . THR A 1 246 ? -7.297 -15.555 -21.688 1 98 246 THR A C 1
ATOM 1943 O O . THR A 1 246 ? -7.242 -16.016 -22.828 1 98 246 THR A O 1
ATOM 1946 N N . PRO A 1 247 ? -8.281 -15.828 -20.812 1 96.44 247 PRO A N 1
ATOM 1947 C CA . PRO A 1 247 ? -9.445 -16.5 -21.391 1 96.44 247 PRO A CA 1
ATOM 1948 C C . PRO A 1 247 ? -10.102 -15.703 -22.516 1 96.44 247 PRO A C 1
ATOM 1950 O O . PRO A 1 247 ? -10.344 -14.5 -22.344 1 96.44 247 PRO A O 1
ATOM 1953 N N . GLU A 1 248 ? -10.422 -16.344 -23.547 1 96.88 248 GLU A N 1
ATOM 1954 C CA . GLU A 1 248 ? -10.953 -15.68 -24.734 1 96.88 248 GLU A CA 1
ATOM 1955 C C . GLU A 1 248 ? -12.25 -14.938 -24.422 1 96.88 248 GLU A C 1
ATOM 1957 O O . GLU A 1 248 ? -12.5 -13.867 -24.969 1 96.88 248 GLU A O 1
ATOM 1962 N N . ASN A 1 249 ? -13.008 -15.5 -23.562 1 92 249 ASN A N 1
ATOM 1963 C CA . ASN A 1 249 ? -14.328 -14.961 -23.234 1 92 249 ASN A CA 1
ATOM 1964 C C . ASN A 1 249 ? -14.422 -14.531 -21.781 1 92 249 ASN A C 1
ATOM 1966 O O . ASN A 1 249 ? -15.445 -14.758 -21.125 1 92 249 ASN A O 1
ATOM 1970 N N . ASP A 1 250 ? -13.359 -13.953 -21.25 1 89.88 250 ASP A N 1
ATOM 1971 C CA . ASP A 1 250 ? -13.344 -13.523 -19.859 1 89.88 250 ASP A CA 1
ATOM 1972 C C . ASP A 1 250 ? -14.43 -12.484 -19.594 1 89.88 250 ASP A C 1
ATOM 1974 O O . ASP A 1 250 ? -14.359 -11.367 -20.109 1 89.88 250 ASP A O 1
ATOM 1978 N N . GLU A 1 251 ? -15.367 -12.812 -18.828 1 81.38 251 GLU A N 1
ATOM 1979 C CA . GLU A 1 251 ? -16.516 -11.953 -18.562 1 81.38 251 GLU A CA 1
ATOM 1980 C C . GLU A 1 251 ? -16.25 -10.992 -17.422 1 81.38 251 GLU A C 1
ATOM 1982 O O . GLU A 1 251 ? -17.047 -10.078 -17.156 1 81.38 251 GLU A O 1
ATOM 1987 N N . ILE A 1 252 ? -15.148 -11.156 -16.703 1 82.06 252 ILE A N 1
ATOM 1988 C CA . ILE A 1 252 ? -14.836 -10.328 -15.539 1 82.06 252 ILE A CA 1
ATOM 1989 C C . ILE A 1 252 ? -13.812 -9.266 -15.922 1 82.06 252 ILE A C 1
ATOM 1991 O O . ILE A 1 252 ? -13.992 -8.086 -15.633 1 82.06 252 ILE A O 1
ATOM 1995 N N . VAL A 1 253 ? -12.758 -9.672 -16.516 1 88.75 253 VAL A N 1
ATOM 1996 C CA . VAL A 1 253 ? -11.734 -8.766 -17.031 1 88.75 253 VAL A CA 1
ATOM 1997 C C . VAL A 1 253 ? -11.664 -8.875 -18.547 1 88.75 253 VAL A C 1
ATOM 1999 O O . VAL A 1 253 ? -11.094 -9.828 -19.078 1 88.75 253 VAL A O 1
ATOM 2002 N N . PRO A 1 254 ? -12.164 -7.895 -19.203 1 89.94 254 PRO A N 1
ATOM 2003 C CA . PRO A 1 254 ? -12.211 -7.992 -20.672 1 89.94 254 PRO A CA 1
ATOM 2004 C C . PRO A 1 254 ? -10.852 -8.336 -21.281 1 89.94 254 PRO A C 1
ATOM 2006 O O . PRO A 1 254 ? -9.836 -7.738 -20.906 1 89.94 254 PRO A O 1
ATOM 2009 N N . PRO A 1 255 ? -10.875 -9.305 -22.219 1 95.44 255 PRO A N 1
ATOM 2010 C CA . PRO A 1 255 ? -9.617 -9.711 -22.859 1 95.44 255 PRO A CA 1
ATOM 2011 C C . PRO A 1 255 ? -8.867 -8.539 -23.484 1 95.44 255 PRO A C 1
ATOM 2013 O O . PRO A 1 255 ? -7.637 -8.484 -23.422 1 95.44 255 PRO A O 1
ATOM 2016 N N . GLU A 1 256 ? -9.586 -7.598 -24.047 1 96.5 256 GLU A N 1
ATOM 2017 C CA . GLU A 1 256 ? -8.961 -6.434 -24.672 1 96.5 256 GLU A CA 1
ATOM 2018 C C . GLU A 1 256 ? -8.195 -5.605 -23.641 1 96.5 256 GLU A C 1
ATOM 2020 O O . GLU A 1 256 ? -7.156 -5.023 -23.953 1 96.5 256 GLU A O 1
ATOM 2025 N N . TYR A 1 257 ? -8.789 -5.531 -22.484 1 94.5 257 TYR A N 1
ATOM 2026 C CA . TYR A 1 257 ? -8.102 -4.809 -21.422 1 94.5 257 TYR A CA 1
ATOM 2027 C C . TYR A 1 257 ? -6.828 -5.535 -21 1 94.5 257 TYR A C 1
ATOM 2029 O O . TYR A 1 257 ? -5.773 -4.914 -20.859 1 94.5 257 TYR A O 1
ATOM 2037 N N . GLN A 1 258 ? -6.887 -6.816 -20.844 1 96.62 258 GLN A N 1
ATOM 2038 C CA . GLN A 1 258 ? -5.703 -7.613 -20.516 1 96.62 258 GLN A CA 1
ATOM 2039 C C . GLN A 1 258 ? -4.629 -7.449 -21.594 1 96.62 258 GLN A C 1
ATOM 2041 O O . GLN A 1 258 ? -3.449 -7.285 -21.281 1 96.62 258 GLN A O 1
ATOM 2046 N N . LYS A 1 259 ? -5.051 -7.441 -22.844 1 98.25 259 LYS A N 1
ATOM 2047 C CA . LYS A 1 259 ? -4.133 -7.254 -23.969 1 98.25 259 LYS A CA 1
ATOM 2048 C C . LYS A 1 259 ? -3.479 -5.875 -23.906 1 98.25 259 LYS A C 1
ATOM 2050 O O . LYS A 1 259 ? -2.285 -5.738 -24.188 1 98.25 259 LYS A O 1
ATOM 2055 N N . SER A 1 260 ? -4.281 -4.922 -23.609 1 97.94 260 SER A N 1
ATOM 2056 C CA . SER A 1 260 ? -3.73 -3.572 -23.531 1 97.94 260 SER A CA 1
ATOM 2057 C C . SER A 1 260 ? -2.645 -3.482 -22.453 1 97.94 260 SER A C 1
ATOM 2059 O O . SER A 1 260 ? -1.648 -2.777 -22.641 1 97.94 260 SER A O 1
ATOM 2061 N N . ILE A 1 261 ? -2.84 -4.125 -21.328 1 97.69 261 ILE A N 1
ATOM 2062 C CA . ILE A 1 261 ? -1.826 -4.176 -20.281 1 97.69 261 ILE A CA 1
ATOM 2063 C C . ILE A 1 261 ? -0.581 -4.891 -20.797 1 97.69 261 ILE A C 1
ATOM 2065 O O . ILE A 1 261 ? 0.534 -4.379 -20.672 1 97.69 261 ILE A O 1
ATOM 2069 N N . PHE A 1 262 ? -0.803 -6.02 -21.453 1 98.31 262 PHE A N 1
ATOM 2070 C CA . PHE A 1 262 ? 0.307 -6.762 -22.031 1 98.31 262 PHE A CA 1
ATOM 2071 C C . PHE A 1 262 ? 1.106 -5.879 -22.984 1 98.31 262 PHE A C 1
ATOM 2073 O O . PHE A 1 262 ? 2.338 -5.848 -22.922 1 98.31 262 PHE A O 1
ATOM 2080 N N . ASP A 1 263 ? 0.42 -5.176 -23.859 1 98.38 263 ASP A N 1
ATOM 2081 C CA . ASP A 1 263 ? 1.056 -4.34 -24.875 1 98.38 263 ASP A CA 1
ATOM 2082 C C . ASP A 1 263 ? 1.875 -3.223 -24.234 1 98.38 263 ASP A C 1
ATOM 2084 O O . ASP A 1 263 ? 2.881 -2.783 -24.797 1 98.38 263 ASP A O 1
ATOM 2088 N N . SER A 1 264 ? 1.476 -2.84 -23.062 1 97.44 264 SER A N 1
ATOM 2089 C CA . SER A 1 264 ? 2.152 -1.735 -22.391 1 97.44 264 SER A CA 1
ATOM 2090 C C . SER A 1 264 ? 3.443 -2.199 -21.719 1 97.44 264 SER A C 1
ATOM 2092 O O . SER A 1 264 ? 4.293 -1.382 -21.375 1 97.44 264 SER A O 1
ATOM 2094 N N . LEU A 1 265 ? 3.607 -3.492 -21.453 1 97.75 265 LEU A N 1
ATOM 2095 C CA . LEU A 1 265 ? 4.805 -4.023 -20.812 1 97.75 265 LEU A CA 1
ATOM 2096 C C . LEU A 1 265 ? 6.012 -3.926 -21.734 1 97.75 265 LEU A C 1
ATOM 2098 O O . LEU A 1 265 ? 5.875 -4.059 -22.953 1 97.75 265 LEU A O 1
ATOM 2102 N N . GLN A 1 266 ? 7.203 -3.717 -21.156 1 97.5 266 GLN A N 1
ATOM 2103 C CA . GLN A 1 266 ? 8.398 -3.486 -21.953 1 97.5 266 GLN A CA 1
ATOM 2104 C C . GLN A 1 266 ? 9.398 -4.633 -21.797 1 97.5 266 GLN A C 1
ATOM 2106 O O . GLN A 1 266 ? 10.562 -4.508 -22.188 1 97.5 266 GLN A O 1
ATOM 2111 N N . SER A 1 267 ? 8.969 -5.691 -21.188 1 97.94 267 SER A N 1
ATOM 2112 C CA . SER A 1 267 ? 9.836 -6.855 -21.031 1 97.94 267 SER A CA 1
ATOM 2113 C C . SER A 1 267 ? 10.328 -7.363 -22.391 1 97.94 267 SER A C 1
ATOM 2115 O O . SER A 1 267 ? 9.539 -7.484 -23.328 1 97.94 267 SER A O 1
ATOM 2117 N N . PRO A 1 268 ? 11.633 -7.633 -22.516 1 98.06 268 PRO A N 1
ATOM 2118 C CA . PRO A 1 268 ? 12.148 -8.133 -23.797 1 98.06 268 PRO A CA 1
ATOM 2119 C C . PRO A 1 268 ? 11.531 -9.477 -24.188 1 98.06 268 PRO A C 1
ATOM 2121 O O . PRO A 1 268 ? 11.312 -9.727 -25.375 1 98.06 268 PRO A O 1
ATOM 2124 N N . LEU A 1 269 ? 11.312 -10.32 -23.203 1 98.69 269 LEU A N 1
ATOM 2125 C CA . LEU A 1 269 ? 10.602 -11.57 -23.438 1 98.69 269 LEU A CA 1
ATOM 2126 C C . LEU A 1 269 ? 9.203 -11.516 -22.828 1 98.69 269 LEU A C 1
ATOM 2128 O O . LEU A 1 269 ? 9.047 -11.523 -21.609 1 98.69 269 LEU A O 1
ATOM 2132 N N . LYS A 1 270 ? 8.227 -11.398 -23.672 1 98.56 270 LYS A N 1
ATOM 2133 C CA . LYS A 1 270 ? 6.832 -11.422 -23.234 1 98.56 270 LYS A CA 1
ATOM 2134 C C . LYS A 1 270 ? 5.961 -12.195 -24.219 1 98.56 270 LYS A C 1
ATOM 2136 O O . LYS A 1 270 ? 6.195 -12.148 -25.438 1 98.56 270 LYS A O 1
ATOM 2141 N N . LYS A 1 271 ? 5.043 -12.906 -23.734 1 98.75 271 LYS A N 1
ATOM 2142 C CA . LYS A 1 271 ? 4.125 -13.727 -24.531 1 98.75 271 LYS A CA 1
ATOM 2143 C C . LYS A 1 271 ? 2.682 -13.523 -24.078 1 98.75 271 LYS A C 1
ATOM 2145 O O . LYS A 1 271 ? 2.406 -13.445 -22.875 1 98.75 271 LYS A O 1
ATOM 2150 N N . PHE A 1 272 ? 1.842 -13.32 -25.047 1 98.62 272 PHE A N 1
ATOM 2151 C CA . PHE A 1 272 ? 0.402 -13.266 -24.812 1 98.62 272 PHE A CA 1
ATOM 2152 C C . PHE A 1 272 ? -0.285 -14.5 -25.391 1 98.62 272 PHE A C 1
ATOM 2154 O O . PHE A 1 272 ? -0.133 -14.805 -26.578 1 98.62 272 PHE A O 1
ATOM 2161 N N . HIS A 1 273 ? -0.988 -15.234 -24.516 1 98.25 273 HIS A N 1
ATOM 2162 C CA . HIS A 1 273 ? -1.631 -16.469 -24.938 1 98.25 273 HIS A CA 1
ATOM 2163 C C . HIS A 1 273 ? -3.131 -16.438 -24.656 1 98.25 273 HIS A C 1
ATOM 2165 O O . HIS A 1 273 ? -3.549 -16.234 -23.516 1 98.25 273 HIS A O 1
ATOM 2171 N N . ILE A 1 274 ? -3.934 -16.625 -25.703 1 97.88 274 ILE A N 1
ATOM 2172 C CA . ILE A 1 274 ? -5.383 -16.703 -25.547 1 97.88 274 ILE A CA 1
ATOM 2173 C C . ILE A 1 274 ? -5.797 -18.156 -25.281 1 97.88 274 ILE A C 1
ATOM 2175 O O . ILE A 1 274 ? -5.387 -19.062 -26.016 1 97.88 274 ILE A O 1
ATOM 2179 N N . VAL A 1 275 ? -6.457 -18.375 -24.219 1 97.62 275 VAL A N 1
ATOM 2180 C CA . VAL A 1 275 ? -7.062 -19.688 -23.969 1 97.62 275 VAL A CA 1
ATOM 2181 C C . VAL A 1 275 ? -8.445 -19.734 -24.625 1 97.62 275 VAL A C 1
ATOM 2183 O O . VAL A 1 275 ? -9.406 -19.172 -24.109 1 97.62 275 VAL A O 1
ATOM 2186 N N . LYS A 1 276 ? -8.555 -20.5 -25.672 1 96.25 276 LYS A N 1
ATOM 2187 C CA . LYS A 1 276 ? -9.719 -20.484 -26.562 1 96.25 276 LYS A CA 1
ATOM 2188 C C . LYS A 1 276 ? -10.93 -21.109 -25.875 1 96.25 276 LYS A C 1
ATOM 2190 O O . LYS A 1 276 ? -10.805 -22.078 -25.141 1 96.25 276 LYS A O 1
ATOM 2195 N N . ASP A 1 277 ? -12.062 -20.531 -26.125 1 95.31 277 ASP A N 1
ATOM 2196 C CA . ASP A 1 277 ? -13.391 -21.016 -25.766 1 95.31 277 ASP A CA 1
ATOM 2197 C C . ASP A 1 277 ? -13.523 -21.141 -24.25 1 95.31 277 ASP A C 1
ATOM 2199 O O . ASP A 1 277 ? -14.164 -22.078 -23.75 1 95.31 277 ASP A O 1
ATOM 2203 N N . ARG A 1 278 ? -12.812 -20.297 -23.547 1 93.75 278 ARG A N 1
ATOM 2204 C CA . ARG A 1 278 ? -12.891 -20.297 -22.078 1 93.75 278 ARG A CA 1
ATOM 2205 C C . ARG A 1 278 ? -13.227 -18.906 -21.562 1 93.75 278 ARG A C 1
ATOM 2207 O O . ARG A 1 278 ? -12.852 -17.906 -22.156 1 93.75 278 ARG A O 1
ATOM 2214 N N . GLY A 1 279 ? -14.023 -18.906 -20.516 1 89.19 279 GLY A N 1
ATOM 2215 C CA . GLY A 1 279 ? -14.297 -17.688 -19.75 1 89.19 279 GLY A CA 1
ATOM 2216 C C . GLY A 1 279 ? -13.688 -17.719 -18.359 1 89.19 279 GLY A C 1
ATOM 2217 O O . GLY A 1 279 ? -12.859 -18.578 -18.047 1 89.19 279 GLY A O 1
ATOM 2218 N N . HIS A 1 280 ? -13.977 -16.641 -17.578 1 86.44 280 HIS A N 1
ATOM 2219 C CA . HIS A 1 280 ? -13.453 -16.547 -16.219 1 86.44 280 HIS A CA 1
ATOM 2220 C C . HIS A 1 280 ? -13.938 -17.719 -15.375 1 86.44 280 HIS A C 1
ATOM 2222 O O . HIS A 1 280 ? -13.148 -18.328 -14.648 1 86.44 280 HIS A O 1
ATOM 2228 N N . SER A 1 281 ? -15.156 -18.172 -15.469 1 81.19 281 SER A N 1
ATOM 2229 C CA . SER A 1 281 ? -15.789 -19.141 -14.586 1 81.19 281 SER A CA 1
ATOM 2230 C C . SER A 1 281 ? -15.414 -20.562 -14.969 1 81.19 281 SER A C 1
ATOM 2232 O O . SER A 1 281 ? -15.453 -21.469 -14.125 1 81.19 281 SER A O 1
ATOM 2234 N N . ASP A 1 282 ? -15.086 -20.781 -16.25 1 86.81 282 ASP A N 1
ATOM 2235 C CA . ASP A 1 282 ? -14.797 -22.141 -16.688 1 86.81 282 ASP A CA 1
ATOM 2236 C C . ASP A 1 282 ? -13.352 -22.281 -17.156 1 86.81 282 ASP A C 1
ATOM 2238 O O . ASP A 1 282 ? -13.031 -23.172 -17.938 1 86.81 282 ASP A O 1
ATOM 2242 N N . PHE A 1 283 ? -12.516 -21.359 -16.719 1 89.12 283 PHE A N 1
ATOM 2243 C CA . PHE A 1 283 ? -11.125 -21.297 -17.156 1 89.12 283 PHE A CA 1
ATOM 2244 C C . PHE A 1 283 ? -10.422 -22.625 -16.938 1 89.12 283 PHE A C 1
ATOM 2246 O O . PHE A 1 283 ? -9.688 -23.109 -17.797 1 89.12 283 PHE A O 1
ATOM 2253 N N . LEU A 1 284 ? -10.688 -23.359 -15.828 1 86.88 284 LEU A N 1
ATOM 2254 C CA . L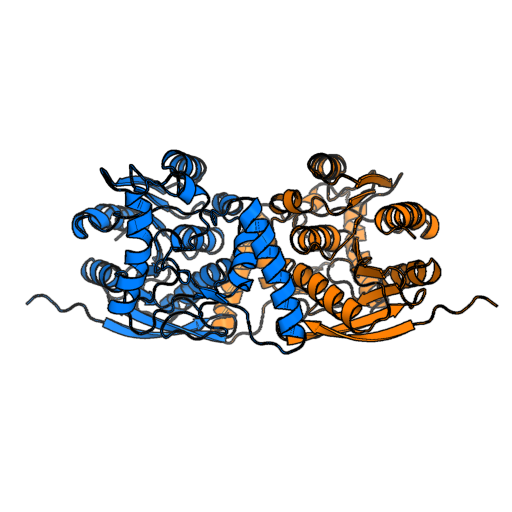EU A 1 284 ? -9.977 -24.578 -15.461 1 86.88 284 LEU A CA 1
ATOM 2255 C C . LEU A 1 284 ? -10.68 -25.797 -16.031 1 86.88 284 LEU A C 1
ATOM 2257 O O . LEU A 1 284 ? -10.281 -26.938 -15.75 1 86.88 284 LEU A O 1
ATOM 2261 N N . SER A 1 285 ? -11.758 -25.609 -16.766 1 86.75 285 SER A N 1
ATOM 2262 C CA . SER A 1 285 ? -12.406 -26.734 -17.438 1 86.75 285 SER A CA 1
ATOM 2263 C C . SER A 1 285 ? -11.609 -27.172 -18.656 1 86.75 285 SER A C 1
ATOM 2265 O O . SER A 1 285 ? -12.062 -28.031 -19.422 1 86.75 285 SER A O 1
ATOM 2267 N N . VAL A 1 286 ? -10.469 -26.734 -18.812 1 86.44 286 VAL A N 1
ATOM 2268 C CA . VAL A 1 286 ? -9.531 -27.125 -19.859 1 86.44 286 VAL A CA 1
ATOM 2269 C C . VAL A 1 286 ? -8.641 -28.266 -19.359 1 86.44 286 VAL A C 1
ATOM 2271 O O . VAL A 1 286 ? -8.531 -28.5 -18.156 1 86.44 286 VAL A O 1
ATOM 2274 N N . ASP A 1 287 ? -8.133 -29 -20.391 1 91 287 ASP A N 1
ATOM 2275 C CA . ASP A 1 287 ? -7.113 -30 -20.047 1 91 287 ASP A CA 1
ATOM 2276 C C . ASP A 1 287 ? -5.875 -29.328 -19.453 1 91 287 ASP A C 1
ATOM 2278 O O . ASP A 1 287 ? -5.355 -28.359 -20.016 1 91 287 ASP A O 1
ATOM 2282 N N . LEU A 1 288 ? -5.492 -29.828 -18.297 1 92.25 288 LEU A N 1
ATOM 2283 C CA . LEU A 1 288 ? -4.387 -29.234 -17.547 1 92.25 288 LEU A CA 1
ATOM 2284 C C . LEU A 1 288 ? -3.111 -29.234 -18.391 1 92.25 288 LEU A C 1
ATOM 2286 O O . LEU A 1 288 ? -2.379 -28.234 -18.406 1 92.25 288 LEU A O 1
ATOM 2290 N N . GLU A 1 289 ? -2.852 -30.359 -19.016 1 94.38 289 GLU A N 1
ATOM 2291 C CA . GLU A 1 289 ? -1.661 -30.453 -19.859 1 94.38 289 GLU A CA 1
ATOM 2292 C C . GLU A 1 289 ? -1.698 -29.422 -20.984 1 94.38 289 GLU A C 1
ATOM 2294 O O . GLU A 1 289 ? -0.686 -28.781 -21.281 1 94.38 289 GLU A O 1
ATOM 2299 N N . GLU A 1 290 ? -2.83 -29.297 -21.547 1 94.19 290 GLU A N 1
ATOM 2300 C CA . GLU A 1 290 ? -3.004 -28.328 -22.625 1 94.19 290 GLU A CA 1
ATOM 2301 C C . GLU A 1 290 ? -2.783 -26.906 -22.125 1 94.19 290 GLU A C 1
ATOM 2303 O O . GLU A 1 290 ? -2.203 -26.078 -22.844 1 94.19 290 GLU A O 1
ATOM 2308 N N . LEU A 1 291 ? -3.236 -26.656 -20.969 1 96.31 291 LEU A N 1
ATOM 2309 C CA . LEU A 1 291 ? -3.131 -25.328 -20.375 1 96.31 291 LEU A CA 1
ATOM 2310 C C . LEU A 1 291 ? -1.686 -25.016 -20 1 96.31 291 LEU A C 1
ATOM 2312 O O . LEU A 1 291 ? -1.203 -23.906 -20.234 1 96.31 291 LEU A O 1
ATOM 2316 N N . LEU A 1 292 ? -0.929 -26 -19.453 1 98.06 292 LEU A N 1
ATOM 2317 C CA . LEU A 1 292 ? 0.339 -25.719 -18.797 1 98.06 292 LEU A CA 1
ATOM 2318 C C . LEU A 1 292 ? 1.508 -25.875 -19.766 1 98.06 292 LEU A C 1
ATOM 2320 O O . LEU A 1 292 ? 2.594 -25.344 -19.531 1 98.06 292 LEU A O 1
ATOM 2324 N N . THR A 1 293 ? 1.33 -26.594 -20.859 1 97.88 293 THR A N 1
ATOM 2325 C CA . THR A 1 293 ? 2.416 -26.891 -21.781 1 97.88 293 THR A CA 1
ATOM 2326 C C . THR A 1 293 ? 3.006 -25.609 -22.359 1 97.88 293 THR A C 1
ATOM 2328 O O . THR A 1 293 ? 4.227 -25.422 -22.359 1 97.88 293 THR A O 1
ATOM 2331 N N . PRO A 1 294 ? 2.121 -24.672 -22.875 1 98.19 294 PRO A N 1
ATOM 2332 C CA . PRO A 1 294 ? 2.715 -23.422 -23.359 1 98.19 294 PRO A CA 1
ATOM 2333 C C . PRO A 1 294 ? 3.436 -22.641 -22.266 1 98.19 294 PRO A C 1
ATOM 2335 O O . PRO A 1 294 ? 4.418 -21.938 -22.547 1 98.19 294 PRO A O 1
ATOM 2338 N N . GLN A 1 295 ? 2.986 -22.719 -21.094 1 98.75 295 GLN A N 1
ATOM 2339 C CA . GLN A 1 295 ? 3.617 -22.031 -19.969 1 98.75 295 GLN A CA 1
ATOM 2340 C C . GLN A 1 295 ? 4.98 -22.641 -19.656 1 98.75 295 GLN A C 1
ATOM 2342 O O . GLN A 1 295 ? 5.938 -21.922 -19.359 1 98.75 295 GLN A O 1
ATOM 2347 N N . LEU A 1 296 ? 5.043 -23.953 -19.719 1 98.75 296 LEU A N 1
ATOM 2348 C CA . LEU A 1 296 ? 6.32 -24.625 -19.531 1 98.75 296 LEU A CA 1
ATOM 2349 C C . LEU A 1 296 ? 7.316 -24.219 -20.609 1 98.75 296 LEU A C 1
ATOM 2351 O O . LEU A 1 296 ? 8.492 -23.969 -20.312 1 98.75 296 LEU A O 1
ATOM 2355 N N . ALA A 1 297 ? 6.852 -24.156 -21.844 1 98.75 297 ALA A N 1
ATOM 2356 C CA . ALA A 1 297 ? 7.711 -23.719 -22.938 1 98.75 297 ALA A CA 1
ATOM 2357 C C . ALA A 1 297 ? 8.25 -22.312 -22.688 1 98.75 297 ALA A C 1
ATOM 2359 O O . ALA A 1 297 ? 9.438 -22.047 -22.922 1 98.75 297 ALA A O 1
ATOM 2360 N N . PHE A 1 298 ? 7.398 -21.406 -22.25 1 98.88 298 PHE A N 1
ATOM 2361 C CA . PHE A 1 298 ? 7.801 -20.047 -21.891 1 98.88 298 PHE A CA 1
ATOM 2362 C C . PHE A 1 298 ? 8.852 -20.062 -20.781 1 98.88 298 PHE A C 1
ATOM 2364 O O . PHE A 1 298 ? 9.859 -19.359 -20.875 1 98.88 298 PHE A O 1
ATOM 2371 N N . LEU A 1 299 ? 8.625 -20.859 -19.734 1 98.88 299 LEU A N 1
ATOM 2372 C CA . LEU A 1 299 ? 9.562 -20.922 -18.609 1 98.88 299 LEU A CA 1
ATOM 2373 C C . LEU A 1 299 ? 10.898 -21.5 -19.062 1 98.88 299 LEU A C 1
ATOM 2375 O O . LEU A 1 299 ? 11.961 -21.078 -18.594 1 98.88 299 LEU A O 1
ATOM 2379 N N . LYS A 1 300 ? 10.883 -22.531 -19.953 1 98.75 300 LYS A N 1
ATOM 2380 C CA . LYS A 1 300 ? 12.117 -23.094 -20.5 1 98.75 300 LYS A CA 1
ATOM 2381 C C . LYS A 1 300 ? 12.938 -22.031 -21.219 1 98.75 300 LYS A C 1
ATOM 2383 O O . LYS A 1 300 ? 14.156 -21.969 -21.062 1 98.75 300 LYS A O 1
ATOM 2388 N N . GLU A 1 301 ? 12.219 -21.266 -21.969 1 98.75 301 GLU A N 1
ATOM 2389 C CA . GLU A 1 301 ? 12.898 -20.172 -22.672 1 98.75 301 GLU A CA 1
ATOM 2390 C C . GLU A 1 301 ? 13.43 -19.141 -21.688 1 98.75 301 GLU A C 1
ATOM 2392 O O . GLU A 1 301 ? 14.586 -18.719 -21.797 1 98.75 301 GLU A O 1
ATOM 2397 N N . ALA A 1 302 ? 12.664 -18.703 -20.734 1 98.81 302 ALA A N 1
ATOM 2398 C CA . ALA A 1 302 ? 12.984 -17.609 -19.812 1 98.81 302 ALA A CA 1
ATOM 2399 C C . ALA A 1 302 ? 14.07 -18.031 -18.828 1 98.81 302 ALA A C 1
ATOM 2401 O O . ALA A 1 302 ? 14.938 -17.219 -18.484 1 98.81 302 ALA A O 1
ATOM 2402 N N . LEU A 1 303 ? 14.008 -19.297 -18.375 1 98.56 303 LEU A N 1
ATOM 2403 C CA . LEU A 1 303 ? 14.898 -19.766 -17.312 1 98.56 303 LEU A CA 1
ATOM 2404 C C . LEU A 1 303 ? 16 -20.656 -17.891 1 98.56 303 LEU A C 1
ATOM 2406 O O . LEU A 1 303 ? 16.859 -21.156 -17.141 1 98.56 303 LEU A O 1
ATOM 2410 N N . LYS A 1 304 ? 15.977 -20.922 -19.094 1 97.12 304 LYS A N 1
ATOM 2411 C CA . LYS A 1 304 ? 17.031 -21.594 -19.844 1 97.12 304 LYS A CA 1
ATOM 2412 C C . LYS A 1 304 ? 17.312 -22.984 -19.297 1 97.12 304 LYS A C 1
ATOM 2414 O O . LYS A 1 304 ? 18.438 -23.281 -18.875 1 97.12 304 LYS A O 1
ATOM 2419 N N . PHE A 1 305 ? 16.406 -23.812 -19.438 1 95.94 305 PHE A N 1
ATOM 2420 C CA . PHE A 1 305 ? 16.609 -25.203 -19.047 1 95.94 305 PHE A CA 1
ATOM 2421 C C . PHE A 1 305 ? 15.898 -26.141 -20 1 95.94 305 PHE A C 1
ATOM 2423 O O . PHE A 1 305 ? 15.039 -25.719 -20.781 1 95.94 305 PHE A O 1
ATOM 2430 N N . MET B 1 1 ? -4.566 39.906 28.594 1 35.81 1 MET B N 1
ATOM 2431 C CA . MET B 1 1 ? -3.904 38.719 29.109 1 35.81 1 MET B CA 1
ATOM 2432 C C . MET B 1 1 ? -3.781 37.656 28.016 1 35.81 1 MET B C 1
ATOM 2434 O O . MET B 1 1 ? -4.785 37.219 27.438 1 35.81 1 MET B O 1
ATOM 2438 N N . THR B 1 2 ? -2.723 37.594 27.219 1 46.69 2 THR B N 1
ATOM 2439 C CA . THR B 1 2 ? -2.59 36.75 26.016 1 46.69 2 THR B CA 1
ATOM 2440 C C . THR B 1 2 ? -2.965 35.312 26.328 1 46.69 2 THR B C 1
ATOM 2442 O O . THR B 1 2 ? -2.354 34.688 27.172 1 46.69 2 THR B O 1
ATOM 2445 N N . VAL B 1 3 ? -4.223 35 26.453 1 52.06 3 VAL B N 1
ATOM 2446 C CA . VAL B 1 3 ? -4.754 33.719 26.844 1 52.06 3 VAL B CA 1
ATOM 2447 C C . VAL B 1 3 ? -3.869 32.594 26.281 1 52.06 3 VAL B C 1
ATOM 2449 O O . VAL B 1 3 ? -3.641 32.531 25.078 1 52.06 3 VAL B O 1
ATOM 2452 N N . LYS B 1 4 ? -2.84 32.125 27.125 1 67.88 4 LYS B N 1
ATOM 2453 C CA . LYS B 1 4 ? -1.882 31.062 26.797 1 67.88 4 LYS B CA 1
ATOM 2454 C C . LYS B 1 4 ? -2.578 29.859 26.156 1 67.88 4 LYS B C 1
ATOM 2456 O O . LYS B 1 4 ? -3.588 29.375 26.672 1 67.88 4 LYS B O 1
ATOM 2461 N N . GLN B 1 5 ? -2.271 29.609 24.938 1 86 5 GLN B N 1
ATOM 2462 C CA . GLN B 1 5 ? -2.799 28.438 24.234 1 86 5 GLN B CA 1
ATOM 2463 C C . GLN B 1 5 ? -2.654 27.188 25.078 1 86 5 GLN B C 1
ATOM 2465 O O . GLN B 1 5 ? -1.554 26.844 25.531 1 86 5 GLN B O 1
ATOM 2470 N N . GLU B 1 6 ? -3.799 26.656 25.531 1 93.25 6 GLU B N 1
ATOM 2471 C CA . GLU B 1 6 ? -3.783 25.406 26.281 1 93.25 6 GLU B CA 1
ATOM 2472 C C . GLU B 1 6 ? -3.219 24.266 25.438 1 93.25 6 GLU B C 1
ATOM 2474 O O . GLU B 1 6 ? -3.592 24.109 24.266 1 93.25 6 GLU B O 1
ATOM 2479 N N . ARG B 1 7 ? -2.229 23.562 26 1 95.94 7 ARG B N 1
ATOM 2480 C CA . ARG B 1 7 ? -1.573 22.438 25.328 1 95.94 7 ARG B CA 1
ATOM 2481 C C . ARG B 1 7 ? -1.596 21.203 26.219 1 95.94 7 ARG B C 1
ATOM 2483 O O . ARG B 1 7 ? -1.365 21.281 27.422 1 95.94 7 ARG B O 1
ATOM 2490 N N . LYS B 1 8 ? -1.917 20.047 25.625 1 95.75 8 LYS B N 1
ATOM 2491 C CA . LYS B 1 8 ? -1.905 18.75 26.312 1 95.75 8 LYS B CA 1
ATOM 2492 C C . LYS B 1 8 ? -1.021 17.75 25.562 1 95.75 8 LYS B C 1
ATOM 2494 O O . LYS B 1 8 ? -1.067 17.656 24.344 1 95.75 8 LYS B O 1
ATOM 2499 N N . ASP B 1 9 ? -0.189 17.078 26.328 1 97.75 9 ASP B N 1
ATOM 2500 C CA . ASP B 1 9 ? 0.47 15.914 25.766 1 97.75 9 ASP B CA 1
ATOM 2501 C C . ASP B 1 9 ? -0.511 14.758 25.594 1 97.75 9 ASP B C 1
ATOM 2503 O O . ASP B 1 9 ? -1.289 14.461 26.5 1 97.75 9 ASP B O 1
ATOM 2507 N N . VAL B 1 10 ? -0.457 14.172 24.453 1 97.5 10 VAL B N 1
ATOM 2508 C CA . VAL B 1 10 ? -1.436 13.117 24.203 1 97.5 10 VAL B CA 1
ATOM 2509 C C . VAL B 1 10 ? -0.747 11.914 23.578 1 97.5 10 VAL B C 1
ATOM 2511 O O . VAL B 1 10 ? 0.363 12.023 23.047 1 97.5 10 VAL B O 1
ATOM 2514 N N . GLU B 1 11 ? -1.325 10.781 23.719 1 98.19 11 GLU B N 1
ATOM 2515 C CA . GLU B 1 11 ? -0.982 9.531 23.047 1 98.19 11 GLU B CA 1
ATOM 2516 C C . GLU B 1 11 ? -2.229 8.828 22.531 1 98.19 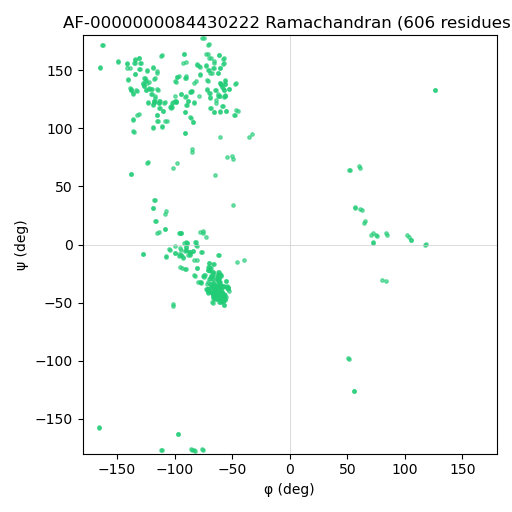11 GLU B C 1
ATOM 2518 O O . GLU B 1 11 ? -3.307 8.938 23.109 1 98.19 11 GLU B O 1
ATOM 2523 N N . PHE B 1 12 ? -2.092 8.148 21.422 1 97.81 12 PHE B N 1
ATOM 2524 C CA . PHE B 1 12 ? -3.193 7.336 20.906 1 97.81 12 PHE B CA 1
ATOM 2525 C C . PHE B 1 12 ? -2.666 6.125 20.156 1 97.81 12 PHE B C 1
ATOM 2527 O O . PHE B 1 12 ? -1.517 6.117 19.703 1 97.81 12 PHE B O 1
ATOM 2534 N N . LYS B 1 13 ? -3.48 5.094 20.047 1 98.06 13 LYS B N 1
ATOM 2535 C CA . LYS B 1 13 ? -3.102 3.836 19.406 1 98.06 13 LYS B CA 1
ATOM 2536 C C . LYS B 1 13 ? -3.426 3.852 17.922 1 98.06 13 LYS B C 1
ATOM 2538 O O . LYS B 1 13 ? -4.434 4.43 17.5 1 98.06 13 LYS B O 1
ATOM 2543 N N . THR B 1 14 ? -2.559 3.236 17.203 1 98.62 14 THR B N 1
ATOM 2544 C CA . THR B 1 14 ? -2.865 2.963 15.805 1 98.62 14 THR B CA 1
ATOM 2545 C C . THR B 1 14 ? -3.518 1.592 15.656 1 98.62 14 THR B C 1
ATOM 2547 O O . THR B 1 14 ? -3.447 0.76 16.562 1 98.62 14 THR B O 1
ATOM 2550 N N . PHE B 1 15 ? -4.102 1.404 14.547 1 98.12 15 PHE B N 1
ATOM 2551 C CA . PHE B 1 15 ? -4.832 0.182 14.227 1 98.12 15 PHE B CA 1
ATOM 2552 C C . PHE B 1 15 ? -3.924 -1.036 14.352 1 98.12 15 PHE B C 1
ATOM 2554 O O . PHE B 1 15 ? -4.371 -2.111 14.758 1 98.12 15 PHE B O 1
ATOM 2561 N N . ASP B 1 16 ? -2.658 -0.856 13.984 1 96.25 16 ASP B N 1
ATOM 2562 C CA . ASP B 1 16 ? -1.729 -1.981 14.023 1 96.25 16 ASP B CA 1
ATOM 2563 C C . ASP B 1 16 ? -0.954 -2.012 15.336 1 96.25 16 ASP B C 1
ATOM 2565 O O . ASP B 1 16 ? 0.059 -2.703 15.453 1 96.25 16 ASP B O 1
ATOM 2569 N N . GLY B 1 17 ? -1.311 -1.202 16.328 1 97.25 17 GLY B N 1
ATOM 2570 C CA . GLY B 1 17 ? -0.903 -1.451 17.703 1 97.25 17 GLY B CA 1
ATOM 2571 C C . GLY B 1 17 ? 0.198 -0.522 18.172 1 97.25 17 GLY B C 1
ATOM 2572 O O . GLY B 1 17 ? 0.698 -0.662 19.297 1 97.25 17 GLY B O 1
ATOM 2573 N N . LEU B 1 18 ? 0.612 0.417 17.406 1 98.44 18 LEU B N 1
ATOM 2574 C CA . LEU B 1 18 ? 1.61 1.387 17.844 1 98.44 18 LEU B CA 1
ATOM 2575 C C . LEU B 1 18 ? 0.971 2.48 18.688 1 98.44 18 LEU B C 1
ATOM 2577 O O . LEU B 1 18 ? -0.223 2.758 18.562 1 98.44 18 LEU B O 1
ATOM 2581 N N . THR B 1 19 ? 1.765 3.061 19.5 1 98.88 19 THR B N 1
ATOM 2582 C CA . THR B 1 19 ? 1.368 4.277 20.203 1 98.88 19 THR B CA 1
ATOM 2583 C C . THR B 1 19 ? 2.025 5.504 19.578 1 98.88 19 THR B C 1
ATOM 2585 O O . THR B 1 19 ? 3.254 5.598 19.516 1 98.88 19 THR B O 1
ATOM 2588 N N . LEU B 1 20 ? 1.215 6.406 19.078 1 98.81 20 LEU B N 1
ATOM 2589 C CA . LEU B 1 20 ? 1.708 7.684 18.562 1 98.81 20 LEU B CA 1
ATOM 2590 C C . LEU B 1 20 ? 1.549 8.781 19.609 1 98.81 20 LEU B C 1
ATOM 2592 O O . LEU B 1 20 ? 0.595 8.766 20.391 1 98.81 20 LEU B O 1
ATOM 2596 N N . ARG B 1 21 ? 2.494 9.68 19.656 1 98.75 21 ARG B N 1
ATOM 2597 C CA . ARG B 1 21 ? 2.551 10.703 20.703 1 98.75 21 ARG B CA 1
ATOM 2598 C C . ARG B 1 21 ? 2.678 12.094 20.094 1 98.75 21 ARG B C 1
ATOM 2600 O O . ARG B 1 21 ? 3.396 12.289 19.109 1 98.75 21 ARG B O 1
ATOM 2607 N N . GLY B 1 22 ? 1.97 12.992 20.656 1 97.81 22 GLY B N 1
ATOM 2608 C CA . GLY B 1 22 ? 2.012 14.367 20.188 1 97.81 22 GLY B CA 1
ATOM 2609 C C . GLY B 1 22 ? 1.388 15.344 21.156 1 97.81 22 GLY B C 1
ATOM 2610 O O . GLY B 1 22 ? 1.494 15.18 22.375 1 97.81 22 GLY B O 1
ATOM 2611 N N . SER B 1 23 ? 0.965 16.469 20.688 1 97.75 23 SER B N 1
ATOM 2612 C CA . SER B 1 23 ? 0.369 17.562 21.453 1 97.75 23 SER B CA 1
ATOM 2613 C C . SER B 1 23 ? -0.992 17.953 20.891 1 97.75 23 SER B C 1
ATOM 2615 O O . SER B 1 23 ? -1.189 17.969 19.672 1 97.75 23 SER B O 1
ATOM 2617 N N . LEU B 1 24 ? -1.85 18.234 21.812 1 97.62 24 LEU B N 1
ATOM 2618 C CA . LEU B 1 24 ? -3.154 18.797 21.484 1 97.62 24 LEU B CA 1
ATOM 2619 C C . LEU B 1 24 ? -3.246 20.25 21.938 1 97.62 24 LEU B C 1
ATOM 2621 O O . LEU B 1 24 ? -3.137 20.547 23.125 1 97.62 24 LEU B O 1
ATOM 2625 N N . TYR B 1 25 ? -3.363 21.125 21 1 97.62 25 TYR B N 1
ATOM 2626 C CA . TYR B 1 25 ? -3.654 22.531 21.281 1 97.62 25 TYR B CA 1
ATOM 2627 C C . TYR B 1 25 ? -5.156 22.781 21.281 1 97.62 25 TYR B C 1
ATOM 2629 O O . TYR B 1 25 ? -5.805 22.719 20.234 1 97.62 25 TYR B O 1
ATOM 2637 N N . VAL B 1 26 ? -5.648 23.109 22.406 1 95.81 26 VAL B N 1
ATOM 2638 C CA . VAL B 1 26 ? -7.082 23.031 22.672 1 95.81 26 VAL B CA 1
ATOM 2639 C C . VAL B 1 26 ? -7.773 24.281 22.141 1 95.81 26 VAL B C 1
ATOM 2641 O O . VAL B 1 26 ? -7.391 25.406 22.5 1 95.81 26 VAL B O 1
ATOM 2644 N N . GLY B 1 27 ? -8.742 24.047 21.234 1 94.69 27 GLY B N 1
ATOM 2645 C CA . GLY B 1 27 ? -9.641 25.094 20.766 1 94.69 27 GLY B CA 1
ATOM 2646 C C . GLY B 1 27 ? -10.969 25.094 21.5 1 94.69 27 GLY B C 1
ATOM 2647 O O . GLY B 1 27 ? -11.07 24.594 22.625 1 94.69 27 GLY B O 1
ATOM 2648 N N . PRO B 1 28 ? -11.922 25.75 20.922 1 94.31 28 PRO B N 1
ATOM 2649 C CA . PRO B 1 28 ? -13.242 25.781 21.562 1 94.31 28 PRO B CA 1
ATOM 2650 C C . PRO B 1 28 ? -13.844 24.391 21.734 1 94.31 28 PRO B C 1
ATOM 2652 O O . PRO B 1 28 ? -13.734 23.547 20.844 1 94.31 28 PRO B O 1
ATOM 2655 N N . LYS B 1 29 ? -14.422 24.188 22.922 1 91.81 29 LYS B N 1
ATOM 2656 C CA . LYS B 1 29 ? -15.07 22.906 23.172 1 91.81 29 LYS B CA 1
ATOM 2657 C C . LYS B 1 29 ? -16.141 22.609 22.125 1 91.81 29 LYS B C 1
ATOM 2659 O O . LYS B 1 29 ? -16.969 23.453 21.812 1 91.81 29 LYS B O 1
ATOM 2664 N N . GLY B 1 30 ? -16.016 21.484 21.609 1 94.62 30 GLY B N 1
ATOM 2665 C CA . GLY B 1 30 ? -16.984 21.062 20.609 1 94.62 30 GLY B CA 1
ATOM 2666 C C . GLY B 1 30 ? -16.781 21.734 19.266 1 94.62 30 GLY B C 1
ATOM 2667 O O . GLY B 1 30 ? -17.656 21.672 18.406 1 94.62 30 GLY B O 1
ATOM 2668 N N . GLY B 1 31 ? -15.727 22.438 19.109 1 97.12 31 GLY B N 1
ATOM 2669 C CA . GLY B 1 31 ? -15.398 23.094 17.859 1 97.12 31 GLY B CA 1
ATOM 2670 C C . GLY B 1 31 ? -14.711 22.172 16.859 1 97.12 31 GLY B C 1
ATOM 2671 O O . GLY B 1 31 ? -14.602 20.969 17.094 1 97.12 31 GLY B O 1
ATOM 2672 N N . PRO B 1 32 ? -14.344 22.734 15.75 1 98.38 32 PRO B N 1
ATOM 2673 C CA . PRO B 1 32 ? -13.641 21.953 14.727 1 98.38 32 PRO B CA 1
ATOM 2674 C C . PRO B 1 32 ? -12.195 21.641 15.125 1 98.38 32 PRO B C 1
ATOM 2676 O O . PRO B 1 32 ? -11.68 22.203 16.094 1 98.38 32 PRO B O 1
ATOM 2679 N N . ALA B 1 33 ? -11.633 20.703 14.445 1 98.56 33 ALA B N 1
ATOM 2680 C CA . ALA B 1 33 ? -10.258 20.297 14.719 1 98.56 33 ALA B CA 1
ATOM 2681 C C . ALA B 1 33 ? -9.453 20.156 13.43 1 98.56 33 ALA B C 1
ATOM 2683 O O . ALA B 1 33 ? -10.023 20.062 12.344 1 98.56 33 ALA B O 1
ATOM 2684 N N . VAL B 1 34 ? -8.172 20.234 13.602 1 98.88 34 VAL B N 1
ATOM 2685 C CA . VAL B 1 34 ? -7.254 19.984 12.492 1 98.88 34 VAL B CA 1
ATOM 2686 C C . VAL B 1 34 ? -6.098 19.109 12.969 1 98.88 34 VAL B C 1
ATOM 2688 O O . VAL B 1 34 ? -5.586 19.281 14.07 1 98.88 34 VAL B O 1
ATOM 2691 N N . ILE B 1 35 ? -5.824 18.047 12.211 1 98.88 35 ILE B N 1
ATOM 2692 C CA . ILE B 1 35 ? -4.641 17.219 12.414 1 98.88 35 ILE B CA 1
ATOM 2693 C C . ILE B 1 35 ? -3.482 17.766 11.586 1 98.88 35 ILE B C 1
ATOM 2695 O O . ILE B 1 35 ? -3.568 17.828 10.359 1 98.88 35 ILE B O 1
ATOM 2699 N N . VAL B 1 36 ? -2.418 18.141 12.25 1 98.81 36 VAL B N 1
ATOM 2700 C CA . VAL B 1 36 ? -1.263 18.75 11.602 1 98.81 36 VAL B CA 1
ATOM 2701 C C . VAL B 1 36 ? -0.142 17.719 11.461 1 98.81 36 VAL B C 1
ATOM 2703 O O . VAL B 1 36 ? 0.346 17.188 12.453 1 98.81 36 VAL B O 1
ATOM 2706 N N . ASN B 1 37 ? 0.23 17.438 10.203 1 98.5 37 ASN B N 1
ATOM 2707 C CA . ASN B 1 37 ? 1.283 16.469 9.914 1 98.5 37 ASN B CA 1
ATOM 2708 C C . ASN B 1 37 ? 2.619 17.156 9.641 1 98.5 37 ASN B C 1
ATOM 2710 O O . ASN B 1 37 ? 2.66 18.219 9.016 1 98.5 37 ASN B O 1
ATOM 2714 N N . GLY B 1 38 ? 3.664 16.578 10.156 1 95.19 38 GLY B N 1
ATOM 2715 C CA . GLY B 1 38 ? 5.008 17.094 9.938 1 95.19 38 GLY B CA 1
ATOM 2716 C C . GLY B 1 38 ? 5.543 16.812 8.547 1 95.19 38 GLY B C 1
ATOM 2717 O O . GLY B 1 38 ? 4.879 16.141 7.746 1 95.19 38 GLY B O 1
ATOM 2718 N N . ALA B 1 39 ? 6.746 17.312 8.297 1 91.44 39 ALA B N 1
ATOM 2719 C CA . ALA B 1 39 ? 7.441 17.094 7.031 1 91.44 39 ALA B CA 1
ATOM 2720 C C . ALA B 1 39 ? 8.203 15.773 7.051 1 91.44 39 ALA B C 1
ATOM 2722 O O . ALA B 1 39 ? 8.078 14.992 7.996 1 91.44 39 ALA B O 1
ATOM 2723 N N . PHE B 1 40 ? 8.922 15.508 5.973 1 91.06 40 PHE B N 1
ATOM 2724 C CA . PHE B 1 40 ? 9.719 14.297 5.777 1 91.06 40 PHE B CA 1
ATOM 2725 C C . PHE B 1 40 ? 10.711 14.117 6.918 1 91.06 40 PHE B C 1
ATOM 2727 O O . PHE B 1 40 ? 11.578 14.961 7.129 1 91.06 40 PHE B O 1
ATOM 2734 N N . MET B 1 41 ? 10.547 13.047 7.707 1 91.12 41 MET B N 1
ATOM 2735 C CA . MET B 1 41 ? 11.461 12.586 8.75 1 91.12 41 MET B CA 1
ATOM 2736 C C . MET B 1 41 ? 11.57 13.617 9.875 1 91.12 41 MET B C 1
ATOM 2738 O O . MET B 1 41 ? 12.516 13.586 10.656 1 91.12 41 MET B O 1
ATOM 2742 N N . CYS B 1 42 ? 10.617 14.531 9.969 1 92.69 42 CYS B N 1
ATOM 2743 C CA . CYS B 1 42 ? 10.734 15.609 10.945 1 92.69 42 CYS B CA 1
ATOM 2744 C C . CYS B 1 42 ? 9.875 15.336 12.172 1 92.69 42 CYS B C 1
ATOM 2746 O O . CYS B 1 42 ? 8.664 15.172 12.062 1 92.69 42 CYS B O 1
ATOM 2748 N N . PRO B 1 43 ? 10.477 15.312 13.32 1 96.12 43 PRO B N 1
ATOM 2749 C CA . PRO B 1 43 ? 9.688 15.328 14.555 1 96.12 43 PRO B CA 1
ATOM 2750 C C . PRO B 1 43 ? 8.836 16.594 14.695 1 96.12 43 PRO B C 1
ATOM 2752 O O . PRO B 1 43 ? 9.109 17.594 14.039 1 96.12 43 PRO B O 1
ATOM 2755 N N . LYS B 1 44 ? 7.875 16.516 15.57 1 95.06 44 LYS B N 1
ATOM 2756 C CA . LYS B 1 44 ? 6.863 17.562 15.68 1 95.06 44 LYS B CA 1
ATOM 2757 C C . LYS B 1 44 ? 7.48 18.875 16.172 1 95.06 44 LYS B C 1
ATOM 2759 O O . LYS B 1 44 ? 6.918 19.953 15.953 1 95.06 44 LYS B O 1
ATOM 2764 N N . GLU B 1 45 ? 8.664 18.844 16.734 1 92.94 45 GLU B N 1
ATOM 2765 C CA . GLU B 1 45 ? 9.328 20.031 17.234 1 92.94 45 GLU B CA 1
ATOM 2766 C C . GLU B 1 45 ? 9.797 20.938 16.094 1 92.94 45 GLU B C 1
ATOM 2768 O O . GLU B 1 45 ? 10.078 22.109 16.297 1 92.94 45 GLU B O 1
ATOM 2773 N N . ILE B 1 46 ? 9.953 20.344 14.93 1 92.88 46 ILE B N 1
ATOM 2774 C CA . ILE B 1 46 ? 10.445 21.078 13.773 1 92.88 46 ILE B CA 1
ATOM 2775 C C . ILE B 1 46 ? 9.273 21.781 13.078 1 92.88 46 ILE B C 1
ATOM 2777 O O . ILE B 1 46 ? 8.75 21.281 12.078 1 92.88 46 ILE B O 1
ATOM 2781 N N . PHE B 1 47 ? 8.844 22.875 13.5 1 89.06 47 PHE B N 1
ATOM 2782 C CA . PHE B 1 47 ? 8 23.969 13.047 1 89.06 47 PHE B CA 1
ATOM 2783 C C . PHE B 1 47 ? 6.527 23.625 13.188 1 89.06 47 PHE B C 1
ATOM 2785 O O . PHE B 1 47 ? 5.691 24.5 13.43 1 89.06 47 PHE B O 1
ATOM 2792 N N . VAL B 1 48 ? 6.047 22.359 13.086 1 94.94 48 VAL B N 1
ATOM 2793 C CA . VAL B 1 48 ? 4.621 22.062 12.984 1 94.94 48 VAL B CA 1
ATOM 2794 C C . VAL B 1 48 ? 3.951 22.25 14.344 1 94.94 48 VAL B C 1
ATOM 2796 O O . VAL B 1 48 ? 2.742 22.484 14.422 1 94.94 48 VAL B O 1
ATOM 2799 N N . ASP B 1 49 ? 4.68 22.109 15.383 1 94.38 49 ASP B N 1
ATO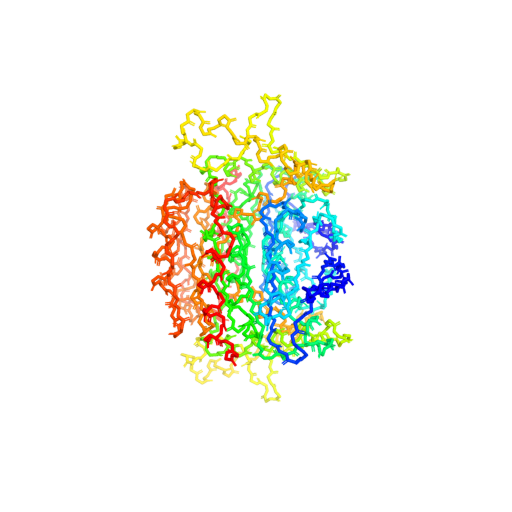M 2800 C CA . ASP B 1 49 ? 4.141 22.453 16.703 1 94.38 49 ASP B CA 1
ATOM 2801 C C . ASP B 1 49 ? 3.627 23.891 16.719 1 94.38 49 ASP B C 1
ATOM 2803 O O . ASP B 1 49 ? 2.568 24.172 17.297 1 94.38 49 ASP B O 1
ATOM 2807 N N . GLY B 1 50 ? 4.422 24.797 16.156 1 94.25 50 GLY B N 1
ATOM 2808 C CA . GLY B 1 50 ? 4.008 26.188 16.047 1 94.25 50 GLY B CA 1
ATOM 2809 C C . GLY B 1 50 ? 2.77 26.391 15.195 1 94.25 50 GLY B C 1
ATOM 2810 O O . GLY B 1 50 ? 1.917 27.219 15.508 1 94.25 50 GLY B O 1
ATOM 2811 N N . ILE B 1 51 ? 2.691 25.594 14.125 1 97.12 51 ILE B N 1
ATOM 2812 C CA . ILE B 1 51 ? 1.531 25.641 13.242 1 97.12 51 ILE B CA 1
ATOM 2813 C C . ILE B 1 51 ? 0.287 25.188 14 1 97.12 51 ILE B C 1
ATOM 2815 O O . ILE B 1 51 ? -0.76 25.828 13.938 1 97.12 51 ILE B O 1
ATOM 2819 N N . ALA B 1 52 ? 0.401 24.109 14.719 1 97.88 52 ALA B N 1
ATOM 2820 C CA . ALA B 1 52 ? -0.712 23.578 15.508 1 97.88 52 ALA B CA 1
ATOM 2821 C C . ALA B 1 52 ? -1.151 24.594 16.562 1 97.88 52 ALA B C 1
ATOM 2823 O O . ALA B 1 52 ? -2.348 24.828 16.75 1 97.88 52 ALA B O 1
ATOM 2824 N N . ALA B 1 53 ? -0.216 25.188 17.234 1 97 53 ALA B N 1
ATOM 2825 C CA . ALA B 1 53 ? -0.516 26.188 18.234 1 97 53 ALA B CA 1
ATOM 2826 C C . ALA B 1 53 ? -1.272 27.375 17.625 1 97 53 ALA B C 1
ATOM 2828 O O . ALA B 1 53 ? -2.205 27.906 18.234 1 97 53 ALA B O 1
ATOM 2829 N N . TRP B 1 54 ? -0.816 27.766 16.438 1 97.19 54 TRP B N 1
ATOM 2830 C CA . TRP B 1 54 ? -1.477 28.875 15.758 1 97.19 54 TRP B CA 1
ATOM 2831 C C . TRP B 1 54 ? -2.945 28.562 15.5 1 97.19 54 TRP B C 1
ATOM 2833 O O . TRP B 1 54 ? -3.824 29.375 15.789 1 97.19 54 TRP B O 1
ATOM 2843 N N . PHE B 1 55 ? -3.248 27.359 14.984 1 98.06 55 PHE B N 1
ATOM 2844 C CA . PHE B 1 55 ? -4.633 26.969 14.758 1 98.06 55 PHE B CA 1
ATOM 2845 C C . PHE B 1 55 ? -5.41 26.922 16.062 1 98.06 55 PHE B C 1
ATOM 2847 O O . PHE B 1 55 ? -6.574 27.328 16.109 1 98.06 55 PHE B O 1
ATOM 2854 N N . GLY B 1 56 ? -4.77 26.406 17.125 1 96.44 56 GLY B N 1
ATOM 2855 C CA . GLY B 1 56 ? -5.375 26.391 18.453 1 96.44 56 GLY B CA 1
ATOM 2856 C C . GLY B 1 56 ? -5.84 27.766 18.906 1 96.44 56 GLY B C 1
ATOM 2857 O O . GLY B 1 56 ? -6.914 27.891 19.5 1 96.44 56 GLY B O 1
ATOM 2858 N N . ARG B 1 57 ? -5.086 28.781 18.562 1 96.12 57 ARG B N 1
ATOM 2859 C CA . ARG B 1 57 ? -5.383 30.156 18.953 1 96.12 57 ARG B CA 1
ATOM 2860 C C .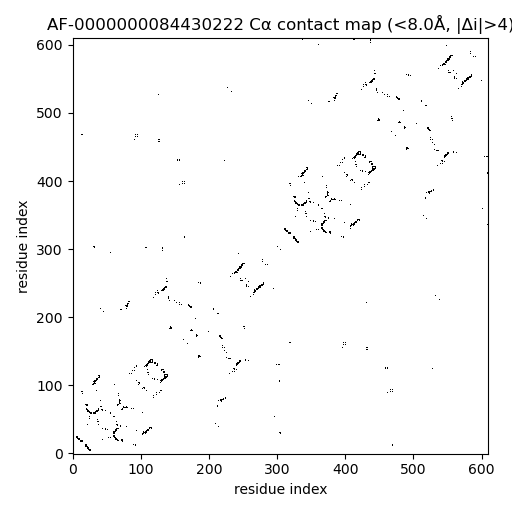 ARG B 1 57 ? -6.438 30.766 18.047 1 96.12 57 ARG B C 1
ATOM 2862 O O . ARG B 1 57 ? -7.023 31.797 18.375 1 96.12 57 ARG B O 1
ATOM 2869 N N . ASN B 1 58 ? -6.656 30.094 16.984 1 97.12 58 ASN B N 1
ATOM 2870 C CA . ASN B 1 58 ? -7.531 30.703 15.977 1 97.12 58 ASN B CA 1
ATOM 2871 C C . ASN B 1 58 ? -8.773 29.844 15.734 1 97.12 58 ASN B C 1
ATOM 2873 O O . ASN B 1 58 ? -9.266 29.766 14.609 1 97.12 58 ASN B O 1
ATOM 2877 N N . GLY B 1 59 ? -9.242 29.141 16.734 1 96.25 59 GLY B N 1
ATOM 2878 C CA . GLY B 1 59 ? -10.602 28.641 16.75 1 96.25 59 GLY B CA 1
ATOM 2879 C C . GLY B 1 59 ? -10.695 27.156 16.438 1 96.25 59 GLY B C 1
ATOM 2880 O O . GLY B 1 59 ? -11.797 26.609 16.312 1 96.25 59 GLY B O 1
ATOM 2881 N N . LEU B 1 60 ? -9.555 26.453 16.312 1 98 60 LEU B N 1
ATOM 2882 C CA . LEU B 1 60 ? -9.562 25.016 16.078 1 98 60 LEU B CA 1
ATOM 2883 C C . LEU B 1 60 ? -8.797 24.281 17.172 1 98 60 LEU B C 1
ATOM 2885 O O . LEU B 1 60 ? -7.754 24.75 17.625 1 98 60 LEU B O 1
ATOM 2889 N N . THR B 1 61 ? -9.305 23.156 17.609 1 97.81 61 THR B N 1
ATOM 2890 C CA . THR B 1 61 ? -8.414 22.219 18.281 1 97.81 61 THR B CA 1
ATOM 2891 C C . THR B 1 61 ? -7.414 21.609 17.297 1 97.81 61 THR B C 1
ATOM 2893 O O . THR B 1 61 ? -7.801 21.156 16.219 1 97.81 61 THR B O 1
ATOM 2896 N N . ALA B 1 62 ? -6.156 21.703 17.625 1 98.38 62 ALA B N 1
ATOM 2897 C CA . ALA B 1 62 ? -5.137 21.219 16.703 1 98.38 62 ALA B CA 1
ATOM 2898 C C . ALA B 1 62 ? -4.34 20.078 17.328 1 98.38 62 ALA B C 1
ATOM 2900 O O . ALA B 1 62 ? -3.789 20.219 18.422 1 98.38 62 ALA B O 1
ATOM 2901 N N . LEU B 1 63 ? -4.34 18.953 16.656 1 98.38 63 LEU B N 1
ATOM 2902 C CA . LEU B 1 63 ? -3.523 17.797 17.047 1 98.38 63 LEU B CA 1
ATOM 2903 C C . LEU B 1 63 ? -2.258 17.734 16.203 1 98.38 63 LEU B C 1
ATOM 2905 O O . LEU B 1 63 ? -2.326 17.766 14.969 1 98.38 63 LEU B O 1
ATOM 2909 N N . VAL B 1 64 ? -1.129 17.719 16.781 1 98.62 64 VAL B N 1
ATOM 2910 C CA . VAL B 1 64 ? 0.144 17.438 16.141 1 98.62 64 VAL B CA 1
ATOM 2911 C C . VAL B 1 64 ? 0.816 16.25 16.828 1 98.62 64 VAL B C 1
ATOM 2913 O O . VAL B 1 64 ? 0.783 16.125 18.047 1 98.62 64 VAL B O 1
ATOM 2916 N N . TYR B 1 65 ? 1.337 15.281 16.062 1 98.56 65 TYR B N 1
ATOM 2917 C CA . TYR B 1 65 ? 1.999 14.102 16.609 1 98.56 65 TYR B CA 1
ATOM 2918 C C . TYR B 1 65 ? 3.205 13.711 15.766 1 98.56 65 TYR B C 1
ATOM 2920 O O . TYR B 1 65 ? 3.324 14.125 14.609 1 98.56 65 TYR B O 1
ATOM 2928 N N . ASP B 1 66 ? 4.145 13.023 16.391 1 98.56 66 ASP B N 1
ATOM 2929 C CA . ASP B 1 66 ? 5.223 12.398 15.625 1 98.56 66 ASP B CA 1
ATOM 2930 C C . ASP B 1 66 ? 4.699 11.227 14.797 1 98.56 66 ASP B C 1
ATOM 2932 O O . ASP B 1 66 ? 3.977 10.367 15.305 1 98.56 66 ASP B O 1
ATOM 2936 N N . ALA B 1 67 ? 5.07 11.258 13.539 1 98.25 67 ALA B N 1
ATOM 2937 C CA . ALA B 1 67 ? 4.715 10.125 12.695 1 98.25 67 ALA B CA 1
ATOM 2938 C C . ALA B 1 67 ? 5.273 8.82 13.266 1 98.25 67 ALA B C 1
ATOM 2940 O O . ALA B 1 67 ? 6.211 8.836 14.062 1 98.25 67 ALA B O 1
ATOM 2941 N N . ARG B 1 68 ? 4.645 7.742 12.906 1 98.69 68 ARG B N 1
ATOM 2942 C CA . ARG B 1 68 ? 5.191 6.438 13.266 1 98.69 68 ARG B CA 1
ATOM 2943 C C . ARG B 1 68 ? 6.684 6.363 12.945 1 98.69 68 ARG B C 1
ATOM 2945 O O . ARG B 1 68 ? 7.129 6.863 11.914 1 98.69 68 ARG B O 1
ATOM 2952 N N . THR B 1 69 ? 7.473 5.738 13.898 1 98.5 69 THR B N 1
ATOM 2953 C CA . THR B 1 69 ? 8.898 5.434 13.812 1 98.5 69 THR B CA 1
ATOM 2954 C C . THR B 1 69 ? 9.734 6.703 13.938 1 98.5 69 THR B C 1
ATOM 2956 O O . THR B 1 69 ? 10.961 6.652 13.898 1 98.5 69 THR B O 1
ATOM 2959 N N . ILE B 1 70 ? 9.078 7.871 14.133 1 97.94 70 ILE B N 1
ATOM 2960 C CA . ILE B 1 70 ? 9.773 9.148 14.234 1 97.94 70 ILE B CA 1
ATOM 2961 C C . ILE B 1 70 ? 9.594 9.727 15.633 1 97.94 70 ILE B C 1
ATOM 2963 O O . ILE B 1 70 ? 8.555 9.531 16.266 1 97.94 70 ILE B O 1
ATOM 2967 N N . GLY B 1 71 ? 10.609 10.438 16.062 1 97.19 71 GLY B N 1
ATOM 2968 C CA . GLY B 1 71 ? 10.5 11.188 17.297 1 97.19 71 GLY B CA 1
ATOM 2969 C C . GLY B 1 71 ? 10.109 10.336 18.484 1 97.19 71 GLY B C 1
ATOM 2970 O O . GLY B 1 71 ? 10.742 9.305 18.75 1 97.19 71 GLY B O 1
ATOM 2971 N N . THR B 1 72 ? 9.031 10.719 19.203 1 97.62 72 THR B N 1
ATOM 2972 C CA . THR B 1 72 ? 8.672 10.062 20.453 1 97.62 72 THR B CA 1
ATOM 2973 C C . THR B 1 72 ? 7.641 8.961 20.219 1 97.62 72 THR B C 1
ATOM 2975 O O . THR B 1 72 ? 7.309 8.203 21.125 1 97.62 72 THR B O 1
ATOM 2978 N N . SER B 1 73 ? 7.098 8.883 19 1 98.75 73 SER B N 1
ATOM 2979 C CA . SER B 1 73 ? 6.113 7.852 18.672 1 98.75 73 SER B CA 1
ATOM 2980 C C . SER B 1 73 ? 6.77 6.484 18.547 1 98.75 73 SER B C 1
ATOM 2982 O O . SER B 1 73 ? 7.969 6.387 18.266 1 98.75 73 SER B O 1
ATOM 2984 N N . ASP B 1 74 ? 6.008 5.426 18.766 1 98.62 74 ASP B N 1
ATOM 2985 C CA . ASP B 1 74 ? 6.512 4.059 18.703 1 98.62 74 ASP B CA 1
ATOM 2986 C C . ASP B 1 74 ? 6.809 3.658 17.25 1 98.62 74 ASP B C 1
ATOM 2988 O O . ASP B 1 74 ? 6.508 4.406 16.328 1 98.62 74 ASP B O 1
ATOM 2992 N N . GLY B 1 75 ? 7.41 2.529 17.125 1 98 75 GLY B N 1
ATOM 2993 C CA . GLY B 1 75 ? 7.66 1.889 15.844 1 98 75 GLY B CA 1
ATOM 2994 C C . GLY B 1 75 ? 9.117 1.527 15.633 1 98 75 GLY B C 1
ATOM 2995 O O . GLY B 1 75 ? 10.016 2.314 15.961 1 98 75 GLY B O 1
ATOM 2996 N N . LEU B 1 76 ? 9.359 0.42 15.227 1 97.31 76 LEU B N 1
ATOM 2997 C CA . LEU B 1 76 ? 10.68 -0.094 14.867 1 97.31 76 LEU B CA 1
ATOM 2998 C C . LEU B 1 76 ? 10.641 -0.77 13.5 1 97.31 76 LEU B C 1
ATOM 3000 O O . LEU B 1 76 ? 9.641 -1.384 13.133 1 97.31 76 LEU B O 1
ATOM 3004 N N . PRO B 1 77 ? 11.742 -0.779 12.742 1 97.69 77 PRO B N 1
ATOM 3005 C CA . PRO B 1 77 ? 12.945 0.014 12.992 1 97.69 77 PRO B CA 1
ATOM 3006 C C . PRO B 1 77 ? 12.68 1.517 12.977 1 97.69 77 PRO B C 1
ATOM 3008 O O . PRO B 1 77 ? 11.719 1.97 12.352 1 97.69 77 PRO B O 1
ATOM 3011 N N . ARG B 1 78 ? 13.445 2.244 13.695 1 97.44 78 ARG B N 1
ATOM 3012 C CA . ARG B 1 78 ? 13.289 3.695 13.695 1 97.44 78 ARG B CA 1
ATOM 3013 C C . ARG B 1 78 ? 13.539 4.27 12.305 1 97.44 78 ARG B C 1
ATOM 3015 O O . ARG B 1 78 ? 14.32 3.715 11.531 1 97.44 78 ARG B O 1
ATOM 3022 N N . ASN B 1 79 ? 12.82 5.387 11.961 1 96.94 79 ASN B N 1
ATOM 3023 C CA . ASN B 1 79 ? 12.922 6.074 10.672 1 96.94 79 ASN B CA 1
ATOM 3024 C C . ASN B 1 79 ? 12.625 5.133 9.508 1 96.94 79 ASN B C 1
ATOM 3026 O O . ASN B 1 79 ? 13.328 5.141 8.5 1 96.94 79 ASN B O 1
ATOM 3030 N N . ASP B 1 80 ? 11.773 4.203 9.766 1 97.75 80 ASP B N 1
ATOM 3031 C CA . ASP B 1 80 ? 11.203 3.316 8.75 1 97.75 80 ASP B CA 1
ATOM 3032 C C . ASP B 1 80 ? 9.914 3.896 8.18 1 97.75 80 ASP B C 1
ATOM 3034 O O . ASP B 1 80 ? 8.828 3.629 8.688 1 97.75 80 ASP B O 1
ATOM 3038 N N . LEU B 1 81 ? 10.031 4.578 7.059 1 96.69 81 LEU B N 1
ATOM 3039 C CA . LEU B 1 81 ? 8.922 5.367 6.543 1 96.69 81 LEU B CA 1
ATOM 3040 C C . LEU B 1 81 ? 7.992 4.508 5.691 1 96.69 81 LEU B C 1
ATOM 3042 O O . LEU B 1 81 ? 8.453 3.74 4.84 1 96.69 81 LEU B O 1
ATOM 3046 N N . ASP B 1 82 ? 6.766 4.598 5.945 1 97.44 82 ASP B N 1
ATOM 3047 C CA . ASP B 1 82 ? 5.688 3.971 5.188 1 97.44 82 ASP B CA 1
ATOM 3048 C C . ASP B 1 82 ? 4.543 4.949 4.949 1 97.44 82 ASP B C 1
ATOM 3050 O O . ASP B 1 82 ? 3.662 5.105 5.797 1 97.44 82 ASP B O 1
ATOM 3054 N N . PRO B 1 83 ? 4.527 5.582 3.758 1 96.88 83 PRO B N 1
ATOM 3055 C CA . PRO B 1 83 ? 3.535 6.637 3.525 1 96.88 83 PRO B CA 1
ATOM 3056 C C . PRO B 1 83 ? 2.1 6.121 3.59 1 96.88 83 PRO B C 1
ATOM 3058 O O . PRO B 1 83 ? 1.199 6.844 4.023 1 96.88 83 PRO B O 1
ATOM 3061 N N . GLN B 1 84 ? 1.876 4.91 3.248 1 97.06 84 GLN B N 1
ATOM 3062 C CA . GLN B 1 84 ? 0.524 4.363 3.289 1 97.06 84 GLN B CA 1
ATOM 3063 C C . GLN B 1 84 ? 0.052 4.172 4.727 1 97.06 84 GLN B C 1
ATOM 3065 O O . GLN B 1 84 ? -1.104 4.449 5.051 1 97.06 84 GLN B O 1
ATOM 3070 N N . LYS B 1 85 ? 0.941 3.684 5.566 1 98.19 85 LYS B N 1
ATOM 3071 C CA . LYS B 1 85 ? 0.586 3.535 6.977 1 98.19 85 LYS B CA 1
ATOM 3072 C C . LYS B 1 85 ? 0.425 4.895 7.648 1 98.19 85 LYS B C 1
ATOM 3074 O O . LYS B 1 85 ? -0.399 5.055 8.555 1 98.19 85 LYS B O 1
ATOM 3079 N N . MET B 1 86 ? 1.235 5.844 7.207 1 98.44 86 MET B N 1
ATOM 3080 C CA . MET B 1 86 ? 1.104 7.195 7.742 1 98.44 86 MET B CA 1
ATOM 3081 C C . MET B 1 86 ? -0.248 7.797 7.375 1 98.44 86 MET B C 1
ATOM 3083 O O . MET B 1 86 ? -0.826 8.555 8.156 1 98.44 86 MET B O 1
ATOM 3087 N N . ALA B 1 87 ? -0.734 7.5 6.156 1 98.38 87 ALA B N 1
ATOM 3088 C CA . ALA B 1 87 ? -2.082 7.926 5.785 1 98.38 87 ALA B CA 1
ATOM 3089 C C . ALA B 1 87 ? -3.127 7.289 6.699 1 98.38 87 ALA B C 1
ATOM 3091 O O . ALA B 1 87 ? -4.055 7.965 7.152 1 98.38 87 ALA B O 1
ATOM 3092 N N . GLU B 1 88 ? -2.928 6.016 6.984 1 98.56 88 GLU B N 1
ATOM 3093 C CA . GLU B 1 88 ? -3.842 5.312 7.879 1 98.56 88 GLU B CA 1
ATOM 3094 C C . GLU B 1 88 ? -3.768 5.871 9.297 1 98.56 88 GLU B C 1
ATOM 3096 O O . GLU B 1 88 ? -4.77 5.902 10.008 1 98.56 88 GLU B O 1
ATOM 3101 N N . ASP B 1 89 ? -2.588 6.32 9.719 1 98.81 89 ASP B N 1
ATOM 3102 C CA . ASP B 1 89 ? -2.422 6.934 11.031 1 98.81 89 ASP B CA 1
ATOM 3103 C C . ASP B 1 89 ? -3.293 8.18 11.164 1 98.81 89 ASP B C 1
ATOM 3105 O O . ASP B 1 89 ? -3.783 8.484 12.25 1 98.81 89 ASP B O 1
ATOM 3109 N N . ASN B 1 90 ? -3.469 8.945 10.07 1 98.81 90 ASN B N 1
ATOM 3110 C CA . ASN B 1 90 ? -4.395 10.07 10.102 1 98.81 90 ASN B CA 1
ATOM 3111 C C . ASN B 1 90 ? -5.812 9.625 10.445 1 98.81 90 ASN B C 1
ATOM 3113 O O . ASN B 1 90 ? -6.508 10.289 11.211 1 98.81 90 ASN B O 1
ATOM 3117 N N . SER B 1 91 ? -6.242 8.477 9.883 1 98.69 91 SER B N 1
ATOM 3118 C CA . SER B 1 91 ? -7.555 7.938 10.203 1 98.69 91 SER B CA 1
ATOM 3119 C C . SER B 1 91 ? -7.656 7.566 11.68 1 98.69 91 SER B C 1
ATOM 3121 O O . SER B 1 91 ? -8.695 7.773 12.312 1 98.69 91 SER B O 1
ATOM 3123 N N . ASP B 1 92 ? -6.598 7.008 12.219 1 98.69 92 ASP B N 1
ATOM 3124 C CA . ASP B 1 92 ? -6.574 6.668 13.641 1 98.69 92 ASP B CA 1
ATOM 3125 C C . ASP B 1 92 ? -6.605 7.922 14.508 1 98.69 92 ASP B C 1
ATOM 3127 O O . ASP B 1 92 ? -7.223 7.93 15.578 1 98.69 92 ASP B O 1
ATOM 3131 N N . ALA B 1 93 ? -5.926 8.961 14.039 1 98.56 93 ALA B N 1
ATOM 3132 C CA . ALA B 1 93 ? -5.969 10.242 14.734 1 98.56 93 ALA B CA 1
ATOM 3133 C C . ALA B 1 93 ? -7.383 10.812 14.75 1 98.56 93 ALA B C 1
ATOM 3135 O O . ALA B 1 93 ? -7.816 11.391 15.75 1 98.56 93 ALA B O 1
ATOM 3136 N N . VAL B 1 94 ? -8.094 10.664 13.633 1 98.38 94 VAL B N 1
ATOM 3137 C CA . VAL B 1 94 ? -9.492 11.086 13.586 1 98.38 94 VAL B CA 1
ATOM 3138 C C . VAL B 1 94 ? -10.297 10.352 14.656 1 98.38 94 VAL B C 1
ATOM 3140 O O . VAL B 1 94 ? -11.055 10.969 15.406 1 98.38 94 VAL B O 1
ATOM 3143 N N . THR B 1 95 ? -10.133 9.016 14.719 1 98.06 95 THR B N 1
ATOM 3144 C CA . THR B 1 95 ? -10.82 8.211 15.719 1 98.06 95 THR B CA 1
ATOM 3145 C C . THR B 1 95 ? -10.5 8.695 17.125 1 98.06 95 THR B C 1
ATOM 3147 O O . THR B 1 95 ? -11.391 8.812 17.969 1 98.06 95 THR B O 1
ATOM 3150 N N . PHE B 1 96 ? -9.258 8.984 17.375 1 97.75 96 PHE B N 1
ATOM 3151 C CA . PHE B 1 96 ? -8.805 9.477 18.672 1 97.75 96 PHE B CA 1
ATOM 3152 C C . PHE B 1 96 ? -9.516 10.781 19.031 1 97.75 96 PHE B C 1
ATOM 3154 O O . PHE B 1 96 ? -10.039 10.922 20.125 1 97.75 96 PHE B O 1
ATOM 3161 N N . LEU B 1 97 ? -9.539 11.75 18.078 1 97.19 97 LEU B N 1
ATOM 3162 C CA . LEU B 1 97 ? -10.156 13.047 18.312 1 97.19 97 LEU B CA 1
ATOM 3163 C C . LEU B 1 97 ? -11.656 12.906 18.562 1 97.19 97 LEU B C 1
ATOM 3165 O O . LEU B 1 97 ? -12.227 13.648 19.359 1 97.19 97 LEU B O 1
ATOM 3169 N N . GLN B 1 98 ? -12.289 11.977 17.859 1 95.12 98 GLN B N 1
ATOM 3170 C CA . GLN B 1 98 ? -13.734 11.781 18 1 95.12 98 GLN B CA 1
ATOM 3171 C C . GLN B 1 98 ? -14.086 11.188 19.359 1 95.12 98 GLN B C 1
ATOM 3173 O O . GLN B 1 98 ? -15.172 11.438 19.891 1 95.12 98 GLN B O 1
ATOM 3178 N N . LYS B 1 99 ? -13.266 10.438 19.969 1 85.88 99 LYS B N 1
ATOM 3179 C CA . LYS B 1 99 ? -13.523 9.711 21.203 1 85.88 99 LYS B CA 1
ATOM 3180 C C . LYS B 1 99 ? -13.406 10.641 22.422 1 85.88 99 LYS B C 1
ATOM 3182 O O . LYS B 1 99 ? -14.172 10.516 23.375 1 85.88 99 LYS B O 1
ATOM 3187 N N . GLU B 1 100 ? -12.586 11.609 22.391 1 77 100 GLU B N 1
ATOM 3188 C CA . GLU B 1 100 ? -12.234 12.375 23.578 1 77 100 GLU B CA 1
ATOM 3189 C C . GLU B 1 100 ? -13.227 13.508 23.812 1 77 100 GLU B C 1
ATOM 3191 O O . GLU B 1 100 ? -13.195 14.148 24.875 1 77 100 GLU B O 1
ATOM 3196 N N . GLY B 1 101 ? -14.078 13.695 22.875 1 77.81 101 GLY B N 1
ATOM 3197 C CA . GLY B 1 101 ? -15.172 14.641 23.062 1 77.81 101 GLY B CA 1
ATOM 3198 C C . GLY B 1 101 ? -14.719 16.094 23.031 1 77.81 101 GLY B C 1
ATOM 3199 O O . GLY B 1 101 ? -15.508 17 23.297 1 77.81 101 GLY B O 1
ATOM 3200 N N . TRP B 1 102 ? -13.531 16.344 22.672 1 83.69 102 TRP B N 1
ATOM 3201 C CA . TRP B 1 102 ? -12.977 17.688 22.625 1 83.69 102 TRP B CA 1
ATOM 3202 C C . TRP B 1 102 ? -13.523 18.453 21.422 1 83.69 102 TRP B C 1
ATOM 3204 O O . TRP B 1 102 ? -13.617 19.672 21.453 1 83.69 102 TRP B O 1
ATOM 3214 N N . VAL B 1 103 ? -13.836 17.672 20.469 1 95.62 103 VAL B N 1
ATOM 3215 C CA . VAL B 1 103 ? -14.117 18.344 19.203 1 95.62 103 VAL B CA 1
ATOM 3216 C C . VAL B 1 103 ? -15.438 17.828 18.641 1 95.62 103 VAL B C 1
ATOM 3218 O O . VAL B 1 103 ? -15.992 16.844 19.125 1 95.62 103 VAL B O 1
ATOM 3221 N N . ASP B 1 104 ? -16.062 18.578 17.719 1 97.12 104 ASP B N 1
ATOM 3222 C CA . ASP B 1 104 ? -17.141 18.062 16.891 1 97.12 104 ASP B CA 1
ATOM 3223 C C . ASP B 1 104 ? -16.641 16.969 15.945 1 97.12 104 ASP B C 1
ATOM 3225 O O . ASP B 1 104 ? -15.812 17.219 15.07 1 97.12 104 ASP B O 1
ATOM 3229 N N . PRO B 1 105 ? -17.109 15.75 16.156 1 96.25 105 PRO B N 1
ATOM 3230 C CA . PRO B 1 105 ? -16.594 14.625 15.375 1 96.25 105 PRO B CA 1
ATOM 3231 C C . PRO B 1 105 ? -16.859 14.773 13.875 1 96.25 105 PRO B C 1
ATOM 3233 O O . PRO B 1 105 ? -16.297 14.016 13.07 1 96.25 105 PRO B O 1
ATOM 3236 N N . ASN B 1 106 ? -17.641 15.742 13.5 1 97.06 106 ASN B N 1
ATOM 3237 C CA . ASN B 1 106 ? -18 15.906 12.094 1 97.06 106 ASN B CA 1
ATOM 3238 C C . ASN B 1 106 ? -17.312 17.125 11.484 1 97.06 106 ASN B C 1
ATOM 3240 O O . ASN B 1 106 ? -17.688 17.594 10.406 1 97.06 106 ASN B O 1
ATOM 3244 N N . ARG B 1 107 ? -16.344 17.672 12.148 1 98.5 107 ARG B N 1
ATOM 3245 C CA . ARG B 1 107 ? -15.625 18.844 11.656 1 98.5 107 ARG B CA 1
ATOM 3246 C C . ARG B 1 107 ? -14.125 18.719 11.898 1 98.5 107 ARG B C 1
ATOM 3248 O O . ARG B 1 107 ? -13.516 19.562 12.562 1 98.5 107 ARG B O 1
ATOM 3255 N N . ILE B 1 108 ? -13.5 17.688 11.312 1 98.69 108 ILE B N 1
ATOM 3256 C CA . ILE B 1 108 ? -12.078 17.406 11.469 1 98.69 108 ILE B CA 1
ATOM 3257 C C . ILE B 1 108 ? -11.375 17.516 10.117 1 98.69 108 ILE B C 1
ATOM 3259 O O . ILE B 1 108 ? -11.812 16.922 9.133 1 98.69 108 ILE B O 1
ATOM 3263 N N . ALA B 1 109 ? -10.336 18.312 10.039 1 98.94 109 ALA B N 1
ATOM 3264 C CA . ALA B 1 109 ? -9.531 18.484 8.836 1 98.94 109 ALA B CA 1
ATOM 3265 C C . ALA B 1 109 ? -8.133 17.891 9.016 1 98.94 109 ALA B C 1
ATOM 3267 O O . ALA B 1 109 ? -7.734 17.562 10.133 1 98.94 109 ALA B O 1
ATOM 3268 N N . ILE B 1 110 ? -7.449 17.688 7.891 1 98.94 110 ILE B N 1
ATOM 3269 C CA . ILE B 1 110 ? -6.047 17.266 7.902 1 98.94 110 ILE B CA 1
ATOM 3270 C C . ILE B 1 110 ? -5.195 18.312 7.18 1 98.94 110 ILE B C 1
ATOM 3272 O O . ILE B 1 110 ? -5.598 18.828 6.137 1 98.94 110 ILE B O 1
ATOM 3276 N N . TRP B 1 111 ? -4.113 18.641 7.797 1 98.88 111 TRP B N 1
ATOM 3277 C CA . TRP B 1 111 ? -3.113 19.562 7.289 1 98.88 111 TRP B CA 1
ATOM 3278 C C . TRP B 1 111 ? -1.801 18.859 6.992 1 98.88 111 TRP B C 1
ATOM 3280 O O . TRP B 1 111 ? -1.215 18.219 7.879 1 98.88 111 TRP B O 1
ATOM 3290 N N . GLY B 1 112 ? -1.358 18.844 5.723 1 98.44 112 GLY B N 1
ATOM 3291 C CA . GLY B 1 112 ? -0.121 18.203 5.316 1 98.44 112 GLY B CA 1
ATOM 3292 C C . GLY B 1 112 ? 0.885 19.172 4.715 1 98.44 112 GLY B C 1
ATOM 3293 O O . GLY B 1 112 ? 0.505 20.172 4.102 1 98.44 112 GLY B O 1
ATOM 3294 N N . PHE B 1 113 ? 2.166 18.859 4.844 1 96.81 113 PHE B N 1
ATOM 3295 C CA . PHE B 1 113 ? 3.271 19.703 4.438 1 96.81 113 PHE B CA 1
ATOM 3296 C C . PHE B 1 113 ? 4.285 18.922 3.605 1 96.81 113 PHE B C 1
ATOM 3298 O O . PHE B 1 113 ? 4.996 18.078 4.133 1 96.81 113 PHE B O 1
ATOM 3305 N N . PHE B 1 114 ? 4.383 19.297 2.273 1 92.75 114 PHE B N 1
ATOM 3306 C CA . PHE B 1 114 ? 5.277 18.672 1.312 1 92.75 114 PHE B CA 1
ATOM 3307 C C . PHE B 1 114 ? 5.113 17.156 1.333 1 92.75 114 PHE B C 1
ATOM 3309 O O . PHE B 1 114 ? 4.066 16.625 0.942 1 92.75 114 PHE B O 1
ATOM 3316 N N . TYR B 1 115 ? 5.961 16.391 2.035 1 92.38 115 TYR B N 1
ATOM 3317 C CA . TYR B 1 115 ? 5.906 14.938 2.107 1 92.38 115 TYR B CA 1
ATOM 3318 C C . TYR B 1 115 ? 4.551 14.469 2.627 1 92.38 115 TYR B C 1
ATOM 3320 O O . TYR B 1 115 ? 3.926 13.586 2.037 1 92.38 115 TYR B O 1
ATOM 3328 N N . SER B 1 116 ? 4.047 15.133 3.658 1 96.81 116 SER B N 1
ATOM 3329 C CA . SER B 1 116 ? 2.814 14.672 4.285 1 96.81 116 SER B CA 1
ATOM 3330 C C . SER B 1 116 ? 1.589 15.195 3.539 1 96.81 116 SER B C 1
ATOM 3332 O O . SER B 1 116 ? 0.459 14.805 3.85 1 96.81 116 SER B O 1
ATOM 3334 N N . SER B 1 117 ? 1.793 16.062 2.533 1 97.38 117 SER B N 1
ATOM 3335 C CA . SER B 1 117 ? 0.657 16.562 1.765 1 97.38 117 SER B CA 1
ATOM 3336 C C . SER B 1 117 ? 0.005 15.445 0.958 1 97.38 117 SER B C 1
ATOM 3338 O O . SER B 1 117 ? -1.217 15.281 0.985 1 97.38 117 SER B O 1
ATOM 3340 N N . GLY B 1 118 ? 0.861 14.711 0.215 1 96.94 118 GLY B N 1
ATOM 3341 C CA . GLY B 1 118 ? 0.328 13.562 -0.5 1 96.94 118 GLY B CA 1
ATOM 3342 C C . GLY B 1 118 ? -0.287 12.523 0.417 1 96.94 118 GLY B C 1
ATOM 3343 O O . GLY B 1 118 ? -1.305 11.914 0.079 1 96.94 118 GLY B O 1
ATOM 3344 N N . ILE B 1 119 ? 0.265 12.344 1.583 1 97.81 119 ILE B N 1
ATOM 3345 C CA . ILE B 1 119 ? -0.199 11.406 2.594 1 97.81 119 ILE B CA 1
ATOM 3346 C C . ILE B 1 119 ? -1.561 11.844 3.125 1 97.81 119 ILE B C 1
ATOM 3348 O O . ILE B 1 119 ? -2.467 11.023 3.285 1 97.81 119 ILE B O 1
ATOM 3352 N N . ALA B 1 120 ? -1.725 13.133 3.355 1 98.56 120 ALA B N 1
ATOM 3353 C CA . ALA B 1 120 ? -2.99 13.695 3.82 1 98.56 120 ALA B CA 1
ATOM 3354 C C . ALA B 1 120 ? -4.09 13.5 2.783 1 98.56 120 ALA B C 1
ATOM 3356 O O . ALA B 1 120 ? -5.219 13.133 3.129 1 98.56 120 ALA B O 1
ATOM 3357 N N . LEU B 1 121 ? -3.744 13.734 1.529 1 98.5 121 LEU B N 1
ATOM 3358 C CA . LEU B 1 121 ? -4.719 13.539 0.462 1 98.5 121 LEU B CA 1
ATOM 3359 C C . LEU B 1 121 ? -5.129 12.078 0.361 1 98.5 121 LEU B C 1
ATOM 3361 O O . LEU B 1 121 ? -6.301 11.773 0.132 1 98.5 121 LEU B O 1
ATOM 3365 N N . GLU B 1 122 ? -4.18 11.203 0.521 1 97.69 122 GLU B N 1
ATOM 3366 C CA . GLU B 1 122 ? -4.516 9.781 0.5 1 97.69 122 GLU B CA 1
ATOM 3367 C C . GLU B 1 122 ? -5.465 9.422 1.639 1 97.69 122 GLU B C 1
ATOM 3369 O O . GLU B 1 122 ? -6.418 8.664 1.443 1 97.69 122 GLU B O 1
ATOM 3374 N N . ALA B 1 123 ? -5.215 9.93 2.84 1 98.5 123 ALA B N 1
ATOM 3375 C CA . ALA B 1 123 ? -6.129 9.695 3.955 1 98.5 123 ALA B CA 1
ATOM 3376 C C . ALA B 1 123 ? -7.535 10.172 3.619 1 98.5 123 ALA B C 1
ATOM 3378 O O . ALA B 1 123 ? -8.508 9.445 3.812 1 98.5 123 ALA B O 1
ATOM 3379 N N . ALA B 1 124 ? -7.625 11.359 3.064 1 98.5 124 ALA B N 1
ATOM 3380 C CA . ALA B 1 124 ? -8.914 11.969 2.746 1 98.5 124 ALA B CA 1
ATOM 3381 C C . ALA B 1 124 ? -9.609 11.211 1.618 1 98.5 124 ALA B C 1
ATOM 3383 O O . ALA B 1 124 ? -10.844 11.25 1.505 1 98.5 124 ALA B O 1
ATOM 3384 N N . ALA B 1 125 ? -8.867 10.562 0.771 1 97.56 125 ALA B N 1
ATOM 3385 C CA . ALA B 1 125 ? -9.43 9.797 -0.34 1 97.56 125 ALA B CA 1
ATOM 3386 C C . ALA B 1 125 ? -10.32 8.664 0.168 1 97.56 125 ALA B C 1
ATOM 3388 O O . ALA B 1 125 ? -11.336 8.336 -0.451 1 97.56 125 ALA B O 1
ATOM 3389 N N . PHE B 1 126 ? -10 8.156 1.405 1 96.81 126 PHE B N 1
ATOM 3390 C CA . PHE B 1 126 ? -10.672 6.91 1.753 1 96.81 126 PHE B CA 1
ATOM 3391 C C . PHE B 1 126 ? -11.367 7.027 3.105 1 96.81 126 PHE B C 1
ATOM 3393 O O . PHE B 1 126 ? -12.102 6.129 3.51 1 96.81 126 PHE B O 1
ATOM 3400 N N . ASP B 1 127 ? -11.156 8.086 3.809 1 98.44 127 ASP B N 1
ATOM 3401 C CA . ASP B 1 127 ? -11.844 8.336 5.07 1 98.44 127 ASP B CA 1
ATOM 3402 C C . ASP B 1 127 ? -12.672 9.617 5 1 98.44 127 ASP B C 1
ATOM 3404 O O . ASP B 1 127 ? -12.148 10.711 5.23 1 98.44 127 ASP B O 1
ATOM 3408 N N . LYS B 1 128 ? -13.938 9.477 4.809 1 98.12 128 LYS B N 1
ATOM 3409 C CA . LYS B 1 128 ? -14.789 10.633 4.574 1 98.12 128 LYS B CA 1
ATOM 3410 C C . LYS B 1 128 ? -15.172 11.305 5.891 1 98.12 128 LYS B C 1
ATOM 3412 O O . LYS B 1 128 ? -15.859 12.328 5.895 1 98.12 128 LYS B O 1
ATOM 3417 N N . ARG B 1 129 ? -14.672 10.805 7.027 1 98.25 129 ARG B N 1
ATOM 3418 C CA . ARG B 1 129 ? -14.758 11.539 8.281 1 98.25 129 ARG B CA 1
ATOM 3419 C C . ARG B 1 129 ? -13.906 12.805 8.234 1 98.25 129 ARG B C 1
ATOM 3421 O O . ARG B 1 129 ? -14.117 13.734 9.016 1 98.25 129 ARG B O 1
ATOM 3428 N N . VAL B 1 130 ? -12.812 12.781 7.379 1 98.88 130 VAL B N 1
ATOM 3429 C CA . VAL B 1 130 ? -12.023 13.984 7.105 1 98.88 130 VAL B CA 1
ATOM 3430 C C . VAL B 1 130 ? -12.852 14.977 6.301 1 98.88 130 VAL B C 1
ATOM 3432 O O . VAL B 1 130 ? -13.203 14.711 5.148 1 98.88 130 VAL B O 1
ATOM 3435 N N . LYS B 1 131 ? -13.07 16.094 6.891 1 98.81 131 LYS B N 1
ATOM 3436 C CA . LYS B 1 131 ? -14.055 17 6.301 1 98.81 131 LYS B CA 1
ATOM 3437 C C . LYS B 1 131 ? -13.367 18.094 5.484 1 98.81 131 LYS B C 1
ATOM 3439 O O . LYS B 1 131 ? -14.031 18.828 4.746 1 98.81 131 LYS B O 1
ATOM 3444 N N . ALA B 1 132 ? -12.078 18.188 5.527 1 98.94 132 ALA B N 1
ATOM 3445 C CA . ALA B 1 132 ? -11.266 19.062 4.695 1 98.94 132 ALA B CA 1
ATOM 3446 C C . ALA B 1 132 ? -9.797 18.656 4.734 1 98.94 132 ALA B C 1
ATOM 3448 O O . ALA B 1 132 ? -9.336 18.078 5.719 1 98.94 132 ALA B O 1
ATOM 3449 N N . VAL B 1 133 ? -9.086 18.953 3.68 1 98.94 133 VAL B N 1
ATOM 3450 C CA . VAL B 1 133 ? -7.656 18.641 3.631 1 98.94 133 VAL B CA 1
ATOM 3451 C C . VAL B 1 133 ? -6.902 19.828 3.008 1 98.94 133 VAL B C 1
ATOM 3453 O O . VAL B 1 133 ? -7.375 20.422 2.043 1 98.94 133 VAL B O 1
ATOM 3456 N N . ILE B 1 134 ? -5.848 20.219 3.629 1 98.94 134 ILE B N 1
ATOM 3457 C CA . ILE B 1 134 ? -4.926 21.234 3.125 1 98.94 134 ILE B CA 1
ATOM 3458 C C . ILE B 1 134 ? -3.578 20.594 2.805 1 98.94 134 ILE B C 1
ATOM 3460 O O . ILE B 1 134 ? -2.982 19.922 3.654 1 98.94 134 ILE B O 1
ATOM 3464 N N . ALA B 1 135 ? -3.146 20.75 1.612 1 98.44 135 ALA B N 1
ATOM 3465 C CA . ALA B 1 135 ? -1.868 20.219 1.142 1 98.44 135 ALA B CA 1
ATOM 3466 C C . ALA B 1 135 ? -0.911 21.344 0.768 1 98.44 135 ALA B C 1
ATOM 3468 O O . ALA B 1 135 ? -1.122 22.031 -0.228 1 98.44 135 ALA B O 1
ATOM 3469 N N . GLN B 1 136 ? 0.14 21.516 1.538 1 96.81 136 GLN B N 1
ATOM 3470 C C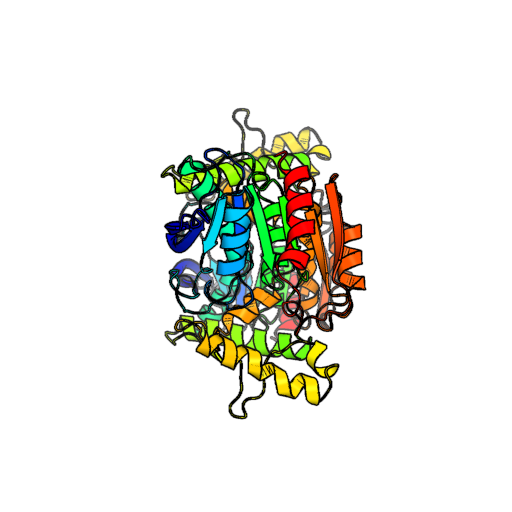A . GLN B 1 136 ? 1.155 22.516 1.232 1 96.81 136 GLN B CA 1
ATOM 3471 C C . GLN B 1 136 ? 2.312 21.906 0.448 1 96.81 136 GLN B C 1
ATOM 3473 O O . GLN B 1 136 ? 2.924 20.938 0.889 1 96.81 136 GLN B O 1
ATOM 3478 N N . GLY B 1 137 ? 2.639 22.609 -0.696 1 95.12 137 GLY B N 1
ATOM 3479 C CA . GLY B 1 137 ? 3.691 22.016 -1.501 1 95.12 137 GLY B CA 1
ATOM 3480 C C . GLY B 1 137 ? 3.438 20.562 -1.828 1 95.12 137 GLY B C 1
ATOM 3481 O O . GLY B 1 137 ? 4.207 19.688 -1.427 1 95.12 137 GLY B O 1
ATOM 3482 N N . LEU B 1 138 ? 2.4 20.328 -2.572 1 95.56 138 LEU B N 1
ATOM 3483 C CA . LEU B 1 138 ? 1.923 18.969 -2.805 1 95.56 138 LEU B CA 1
ATOM 3484 C C . LEU B 1 138 ? 3.018 18.109 -3.424 1 95.56 138 LEU B C 1
ATOM 3486 O O . LEU B 1 138 ? 3.539 18.422 -4.492 1 95.56 138 LEU B O 1
ATOM 3490 N N . MET B 1 139 ? 3.365 17.062 -2.691 1 90.81 139 MET B N 1
ATOM 3491 C CA . MET B 1 139 ? 4.289 16.047 -3.174 1 90.81 139 MET B CA 1
ATOM 3492 C C . MET B 1 139 ? 3.562 14.727 -3.412 1 90.81 139 MET B C 1
ATOM 3494 O O . MET B 1 139 ? 3.363 13.945 -2.479 1 90.81 139 MET B O 1
ATOM 3498 N N . PRO B 1 140 ? 3.248 14.406 -4.695 1 87.75 140 PRO B N 1
ATOM 3499 C CA . PRO B 1 140 ? 2.426 13.234 -5.016 1 87.75 140 PRO B CA 1
ATOM 3500 C C . PRO B 1 140 ? 3.25 11.961 -5.176 1 87.75 140 PRO B C 1
ATOM 3502 O O . PRO B 1 140 ? 2.699 10.898 -5.484 1 87.75 140 PRO B O 1
ATOM 3505 N N . GLU B 1 141 ? 4.547 11.969 -5.164 1 81.88 141 GLU B N 1
ATOM 3506 C CA . GLU B 1 141 ? 5.43 10.812 -5.262 1 81.88 141 GLU B CA 1
ATOM 3507 C C . GLU B 1 141 ? 6.836 11.148 -4.773 1 81.88 141 GLU B C 1
ATOM 3509 O O . GLU B 1 141 ? 7.121 12.305 -4.438 1 81.88 141 GLU B O 1
ATOM 3514 N N . TRP B 1 142 ? 7.602 10.008 -4.695 1 77.12 142 TRP B N 1
ATOM 3515 C CA . TRP B 1 142 ? 9.008 10.188 -4.355 1 77.12 142 TRP B CA 1
ATOM 3516 C C . TRP B 1 142 ? 9.859 10.375 -5.609 1 77.12 142 TRP B C 1
ATOM 3518 O O . TRP B 1 142 ? 9.641 9.695 -6.613 1 77.12 142 TRP B O 1
ATOM 3528 N N . TYR B 1 143 ? 10.648 11.367 -5.695 1 76.31 143 TYR B N 1
ATOM 3529 C CA . TYR B 1 143 ? 11.25 11.828 -6.938 1 76.31 143 TYR B CA 1
ATOM 3530 C C . TYR B 1 143 ? 12.695 11.359 -7.059 1 76.31 143 TYR B C 1
ATOM 3532 O O . TYR B 1 143 ? 13.625 12.156 -6.926 1 76.31 143 TYR B O 1
ATOM 3540 N N . LEU B 1 144 ? 12.875 10.047 -7.164 1 77.75 144 LEU B N 1
ATOM 3541 C CA . LEU B 1 144 ? 14.164 9.477 -7.551 1 77.75 144 LEU B CA 1
ATOM 3542 C C . LEU B 1 144 ? 14.258 9.328 -9.062 1 77.75 144 LEU B C 1
ATOM 3544 O O . LEU B 1 144 ? 13.242 9.211 -9.75 1 77.75 144 LEU B O 1
ATOM 3548 N N . THR B 1 145 ? 15.523 9.555 -9.516 1 77.62 145 THR B N 1
ATOM 3549 C CA . THR B 1 145 ? 15.695 9.133 -10.906 1 77.62 145 THR B CA 1
ATOM 3550 C C . THR B 1 145 ? 15.352 7.656 -11.062 1 77.62 145 THR B C 1
ATOM 3552 O O . THR B 1 145 ? 15.375 6.898 -10.094 1 77.62 145 THR B O 1
ATOM 3555 N N . GLU B 1 146 ? 15.078 7.289 -12.328 1 80 146 GLU B N 1
ATOM 3556 C CA . GLU B 1 146 ? 14.758 5.891 -12.586 1 80 146 GLU B CA 1
ATOM 3557 C C . GLU B 1 146 ? 15.906 4.977 -12.172 1 80 146 GLU B C 1
ATOM 3559 O O . GLU B 1 146 ? 15.688 3.932 -11.562 1 80 146 GLU B O 1
ATOM 3564 N N . GLU B 1 147 ? 17.141 5.383 -12.469 1 82.31 147 GLU B N 1
ATOM 3565 C CA . GLU B 1 147 ? 18.312 4.586 -12.148 1 82.31 147 GLU B CA 1
ATOM 3566 C C . GLU B 1 147 ? 18.516 4.484 -10.641 1 82.31 147 GLU B C 1
ATOM 3568 O O . GLU B 1 147 ? 18.766 3.398 -10.109 1 82.31 147 GLU B O 1
ATOM 3573 N N . ASP B 1 148 ? 18.328 5.617 -9.938 1 83.88 148 ASP B N 1
ATOM 3574 C CA . ASP B 1 148 ? 18.5 5.613 -8.484 1 83.88 148 ASP B CA 1
ATOM 3575 C C . ASP B 1 148 ? 17.422 4.758 -7.82 1 83.88 148 ASP B C 1
ATOM 3577 O O . ASP B 1 148 ? 17.703 4.023 -6.871 1 83.88 148 ASP B O 1
ATOM 3581 N N . GLN B 1 149 ? 16.25 4.91 -8.375 1 88.62 149 GLN B N 1
ATOM 3582 C CA . GLN B 1 149 ? 15.156 4.121 -7.816 1 88.62 149 GLN B CA 1
ATOM 3583 C C . GLN B 1 149 ? 15.414 2.627 -7.988 1 88.62 149 GLN B C 1
ATOM 3585 O O . GLN B 1 149 ? 15.25 1.852 -7.043 1 88.62 149 GLN B O 1
ATOM 3590 N N . GLU B 1 150 ? 15.836 2.234 -9.18 1 89.75 150 GLU B N 1
ATOM 3591 C CA . GLU B 1 150 ? 16.094 0.824 -9.453 1 89.75 150 GLU B CA 1
ATOM 3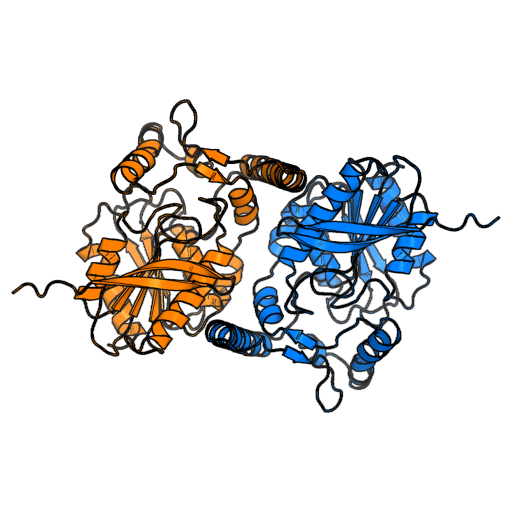592 C C . GLU B 1 150 ? 17.172 0.271 -8.516 1 89.75 150 GLU B C 1
ATOM 3594 O O . GLU B 1 150 ? 17 -0.809 -7.941 1 89.75 150 GLU B O 1
ATOM 3599 N N . ASP B 1 151 ? 18.234 1.02 -8.359 1 91.62 151 ASP B N 1
ATOM 3600 C CA . ASP B 1 151 ? 19.328 0.598 -7.504 1 91.62 151 ASP B CA 1
ATOM 3601 C C . ASP B 1 151 ? 18.875 0.476 -6.047 1 91.62 151 ASP B C 1
ATOM 3603 O O . ASP B 1 151 ? 19.172 -0.516 -5.383 1 91.62 151 ASP B O 1
ATOM 3607 N N . LEU B 1 152 ? 18.172 1.485 -5.566 1 92.88 152 LEU B N 1
ATOM 3608 C CA . LEU B 1 152 ? 17.766 1.507 -4.164 1 92.88 152 LEU B CA 1
ATOM 3609 C C . LEU B 1 152 ? 16.734 0.42 -3.881 1 92.88 152 LEU B C 1
ATOM 3611 O O . LEU B 1 152 ? 16.734 -0.177 -2.803 1 92.88 152 LEU B O 1
ATOM 3615 N N . VAL B 1 153 ? 15.852 0.174 -4.832 1 95.56 153 VAL B N 1
ATOM 3616 C CA . VAL B 1 153 ? 14.883 -0.901 -4.672 1 95.56 153 VAL B CA 1
ATOM 3617 C C . VAL B 1 153 ? 15.602 -2.248 -4.641 1 95.56 153 VAL B C 1
ATOM 3619 O O . VAL B 1 153 ? 15.273 -3.113 -3.822 1 95.56 153 VAL B O 1
ATOM 3622 N N . ALA B 1 154 ? 16.594 -2.455 -5.5 1 96.81 154 ALA B N 1
ATOM 3623 C CA . ALA B 1 154 ? 17.375 -3.684 -5.484 1 96.81 154 ALA B CA 1
ATOM 3624 C C . ALA B 1 154 ? 18.062 -3.879 -4.133 1 96.81 154 ALA B C 1
ATOM 3626 O O . ALA B 1 154 ? 18.062 -4.984 -3.586 1 96.81 154 ALA B O 1
ATOM 3627 N N . ARG B 1 155 ? 18.594 -2.816 -3.605 1 97.19 155 ARG B N 1
ATOM 3628 C CA . ARG B 1 155 ? 19.219 -2.873 -2.291 1 97.19 155 ARG B CA 1
ATOM 3629 C C . ARG B 1 155 ? 18.203 -3.193 -1.205 1 97.19 155 ARG B C 1
ATOM 3631 O O . ARG B 1 155 ? 18.5 -3.9 -0.244 1 97.19 155 ARG B O 1
ATOM 3638 N N . ALA B 1 156 ? 17.031 -2.605 -1.354 1 98.19 156 ALA B N 1
ATOM 3639 C CA . ALA B 1 156 ? 15.969 -2.863 -0.385 1 98.19 156 ALA B CA 1
ATOM 3640 C C . ALA B 1 156 ? 15.555 -4.332 -0.409 1 98.19 156 ALA B C 1
ATOM 3642 O O . ALA B 1 156 ? 15.266 -4.918 0.637 1 98.19 156 ALA B O 1
ATOM 3643 N N . VAL B 1 157 ? 15.453 -4.922 -1.58 1 98.44 157 VAL B N 1
ATOM 3644 C CA . VAL B 1 157 ? 15.117 -6.336 -1.722 1 98.44 157 VAL B CA 1
ATOM 3645 C C . VAL B 1 157 ? 16.188 -7.191 -1.05 1 98.44 157 VAL B C 1
ATOM 3647 O O . VAL B 1 157 ? 15.875 -8.133 -0.315 1 98.44 157 VAL B O 1
ATOM 3650 N N . GLU B 1 158 ? 17.422 -6.859 -1.282 1 98.38 158 GLU B N 1
ATOM 3651 C CA . GLU B 1 158 ? 18.516 -7.562 -0.625 1 98.38 158 GLU B CA 1
ATOM 3652 C C . GLU B 1 158 ? 18.453 -7.391 0.89 1 98.38 158 GLU B C 1
ATOM 3654 O O . GLU B 1 158 ? 18.672 -8.344 1.637 1 98.38 158 GLU B O 1
ATOM 3659 N N . ASP B 1 159 ? 18.203 -6.172 1.314 1 98.81 159 ASP B N 1
ATOM 3660 C CA . ASP B 1 159 ? 18.062 -5.887 2.74 1 98.81 159 ASP B CA 1
ATOM 3661 C C . ASP B 1 159 ? 16.969 -6.742 3.367 1 98.81 159 ASP B C 1
ATOM 3663 O O . ASP B 1 159 ? 17.125 -7.266 4.469 1 98.81 159 ASP B O 1
ATOM 3667 N N . ARG B 1 160 ? 15.859 -6.855 2.693 1 98.62 160 ARG B N 1
ATOM 3668 C CA . ARG B 1 160 ? 14.758 -7.699 3.152 1 98.62 160 ARG B CA 1
ATOM 3669 C C . ARG B 1 160 ? 15.219 -9.141 3.35 1 98.62 160 ARG B C 1
ATOM 3671 O O . ARG B 1 160 ? 14.945 -9.75 4.383 1 98.62 160 ARG B O 1
ATOM 3678 N N . ALA B 1 161 ? 15.828 -9.695 2.367 1 97.94 161 ALA B N 1
ATOM 3679 C CA . ALA B 1 161 ? 16.344 -11.062 2.447 1 97.94 161 ALA B CA 1
ATOM 3680 C C . ALA B 1 161 ? 17.312 -11.219 3.609 1 97.94 161 ALA B C 1
ATOM 3682 O O . ALA B 1 161 ? 17.266 -12.203 4.344 1 97.94 161 ALA B O 1
ATOM 3683 N N . ASN B 1 162 ? 18.219 -10.234 3.752 1 98.25 162 ASN B N 1
ATOM 3684 C CA . ASN B 1 162 ? 19.203 -10.266 4.832 1 98.25 162 ASN B CA 1
ATOM 3685 C C . ASN B 1 162 ? 18.531 -10.227 6.199 1 98.25 162 ASN B C 1
ATOM 3687 O O . ASN B 1 162 ? 18.938 -10.938 7.117 1 98.25 162 ASN B O 1
ATOM 3691 N N . GLN B 1 163 ? 17.547 -9.375 6.285 1 98.25 163 GLN B N 1
ATOM 3692 C CA . GLN B 1 163 ? 16.828 -9.289 7.551 1 98.25 163 GLN B CA 1
ATOM 3693 C C . GLN B 1 163 ? 16.125 -10.609 7.867 1 98.25 163 GLN B C 1
ATOM 3695 O O . GLN B 1 163 ? 16.078 -11.031 9.023 1 98.25 163 GLN B O 1
ATOM 3700 N N . LEU B 1 164 ? 15.523 -11.25 6.867 1 97.12 164 LEU B N 1
ATOM 3701 C CA . LEU B 1 164 ? 14.891 -12.555 7.031 1 97.12 164 LEU B CA 1
ATOM 3702 C C . LEU B 1 164 ? 15.898 -13.594 7.504 1 97.12 164 LEU B C 1
ATOM 3704 O O . LEU B 1 164 ? 15.531 -14.562 8.172 1 97.12 164 LEU B O 1
ATOM 3708 N N . ARG B 1 165 ? 17.125 -13.406 7.215 1 95.06 165 ARG B N 1
ATOM 3709 C CA . ARG B 1 165 ? 18.203 -14.32 7.617 1 95.06 165 ARG B CA 1
ATOM 3710 C C . ARG B 1 165 ? 18.781 -13.922 8.969 1 95.06 165 ARG B C 1
ATOM 3712 O O . ARG B 1 165 ? 19.703 -14.562 9.461 1 95.06 165 ARG B O 1
ATOM 3719 N N . GLY B 1 166 ? 18.328 -12.781 9.555 1 96.19 166 GLY B N 1
ATOM 3720 C CA . GLY B 1 166 ? 18.688 -12.461 10.922 1 96.19 166 GLY B CA 1
ATOM 3721 C C . GLY B 1 166 ? 19.484 -11.18 11.047 1 96.19 166 GLY B C 1
ATOM 3722 O O . GLY B 1 166 ? 19.844 -10.758 12.148 1 96.19 166 GLY B O 1
ATOM 3723 N N . ASP B 1 167 ? 19.781 -10.477 9.938 1 98 167 ASP B N 1
ATOM 3724 C CA . ASP B 1 167 ? 20.547 -9.242 9.969 1 98 167 ASP B CA 1
ATOM 3725 C C . ASP B 1 167 ? 19.672 -8.062 10.414 1 98 167 ASP B C 1
ATOM 3727 O O . ASP B 1 167 ? 18.453 -8.102 10.273 1 98 167 ASP B O 1
ATOM 3731 N N . PRO B 1 168 ? 20.297 -7.039 11.023 1 98.25 168 PRO B N 1
ATOM 3732 C CA . PRO B 1 168 ? 19.547 -5.824 11.32 1 98.25 168 PRO B CA 1
ATOM 3733 C C . PRO B 1 168 ? 19.156 -5.043 10.062 1 98.25 168 PRO B C 1
ATOM 3735 O O . PRO B 1 168 ? 19.734 -5.258 9 1 98.25 168 PRO B O 1
ATOM 3738 N N . PRO B 1 169 ? 18.188 -4.191 10.195 1 98.62 169 PRO B N 1
ATOM 3739 C CA . PRO B 1 169 ? 17.812 -3.371 9.039 1 98.62 169 PRO B CA 1
ATOM 3740 C C . PRO B 1 169 ? 18.953 -2.48 8.547 1 98.62 169 PRO B C 1
ATOM 3742 O O . PRO B 1 169 ? 19.703 -1.939 9.352 1 98.62 169 PRO B O 1
ATOM 3745 N N . GLY B 1 170 ? 19.031 -2.436 7.195 1 98.19 170 GLY B N 1
ATOM 3746 C CA . GLY B 1 170 ? 19.953 -1.492 6.59 1 98.19 170 GLY B CA 1
ATOM 3747 C C . GLY B 1 170 ? 19.438 -0.069 6.574 1 98.19 170 GLY B C 1
ATOM 3748 O O . GLY B 1 170 ? 18.234 0.153 6.441 1 98.19 170 GLY B O 1
ATOM 3749 N N . TYR B 1 171 ? 20.375 0.911 6.703 1 95.88 171 TYR B N 1
ATOM 3750 C CA . TYR B 1 171 ? 20.062 2.332 6.691 1 95.88 171 TYR B CA 1
ATOM 3751 C C . TYR B 1 171 ? 20.844 3.064 5.617 1 95.88 171 TYR B C 1
ATOM 3753 O O . TYR B 1 171 ? 21.938 2.631 5.242 1 95.88 171 TYR B O 1
ATOM 3761 N N . LEU B 1 172 ? 20.281 4.059 5.129 1 92.31 172 LEU B N 1
ATOM 3762 C CA . LEU B 1 172 ? 20.969 5.02 4.277 1 92.31 172 LEU B CA 1
ATOM 3763 C C . LEU B 1 172 ? 20.984 6.402 4.918 1 92.31 172 LEU B C 1
ATOM 3765 O O . LEU B 1 172 ? 19.938 6.961 5.227 1 92.31 172 LEU B O 1
ATOM 3769 N N . PRO B 1 173 ? 22.141 6.941 5.098 1 90.06 173 PRO B N 1
ATOM 3770 C CA . PRO B 1 173 ? 22.203 8.305 5.645 1 90.06 173 PRO B CA 1
ATOM 3771 C C . PRO B 1 173 ? 21.703 9.359 4.656 1 90.06 173 PRO B C 1
ATOM 3773 O O . PRO B 1 173 ? 21.891 9.203 3.443 1 90.06 173 PRO B O 1
ATOM 3776 N N . LEU B 1 174 ? 21.172 10.406 5.172 1 84.94 174 LEU B N 1
ATOM 3777 C CA . LEU B 1 174 ? 20.703 11.508 4.332 1 84.94 174 LEU B CA 1
ATOM 3778 C C . LEU B 1 174 ? 21.891 12.258 3.725 1 84.94 174 LEU B C 1
ATOM 3780 O O . LEU B 1 174 ? 21.781 12.828 2.637 1 84.94 174 LEU B O 1
ATOM 3784 N N . LEU B 1 175 ? 22.938 12.297 4.453 1 83.19 175 LEU B N 1
ATOM 3785 C CA . LEU B 1 175 ? 24.172 12.914 3.996 1 83.19 175 LEU B CA 1
ATOM 3786 C C . LEU B 1 175 ? 25.281 11.875 3.859 1 83.19 175 LEU B C 1
ATOM 3788 O O . LEU B 1 175 ? 25.406 10.984 4.699 1 83.19 175 LEU B O 1
ATOM 3792 N N . ASN B 1 176 ? 25.938 12 2.727 1 76.69 176 ASN B N 1
ATOM 3793 C CA . ASN B 1 176 ? 27.078 11.094 2.58 1 76.69 176 ASN B CA 1
ATOM 3794 C C . ASN B 1 176 ? 28.281 11.562 3.404 1 76.69 176 ASN B C 1
ATOM 3796 O O . ASN B 1 176 ? 28.156 12.508 4.188 1 76.69 176 ASN B O 1
ATOM 3800 N N . GLU B 1 177 ? 29.312 10.805 3.201 1 75.38 177 GLU B N 1
ATOM 3801 C CA . GLU B 1 177 ? 30.516 11.062 3.996 1 75.38 177 GLU B CA 1
ATOM 3802 C C . GLU B 1 177 ? 31.062 12.453 3.717 1 75.38 177 GLU B C 1
ATOM 3804 O O . GLU B 1 177 ? 31.734 13.039 4.562 1 75.38 177 GLU B O 1
ATOM 3809 N N . LYS B 1 178 ? 30.781 12.953 2.527 1 75.81 178 LYS B N 1
ATOM 3810 C CA . LYS B 1 178 ? 31.281 14.266 2.145 1 75.81 178 LYS B CA 1
ATOM 3811 C C . LYS B 1 178 ? 30.297 15.367 2.553 1 75.81 178 LYS B C 1
ATOM 3813 O O . LYS B 1 178 ? 30.547 16.547 2.301 1 75.81 178 LYS B O 1
ATOM 3818 N N . GLY B 1 179 ? 29.234 14.914 3.172 1 71.25 179 GLY B N 1
ATOM 3819 C CA . GLY B 1 179 ? 28.219 15.867 3.611 1 71.25 179 GLY B CA 1
ATOM 3820 C C . GLY B 1 179 ? 27.234 16.234 2.52 1 71.25 179 GLY B C 1
ATOM 3821 O O . GLY B 1 179 ? 26.484 17.203 2.658 1 71.25 179 GLY B O 1
ATOM 3822 N N . GLU B 1 180 ? 27.312 15.531 1.488 1 71.31 180 GLU B N 1
ATOM 3823 C CA . GLU B 1 180 ? 26.391 15.797 0.383 1 71.31 180 GLU B CA 1
ATOM 3824 C C . GLU B 1 180 ? 25.078 15.039 0.561 1 71.31 180 GLU B C 1
ATOM 3826 O O . GLU B 1 180 ? 25.062 13.906 1.054 1 71.31 180 GLU B O 1
ATOM 3831 N N . HIS B 1 181 ? 24.047 15.867 0.38 1 64.12 181 HIS B N 1
ATOM 3832 C CA . HIS B 1 181 ? 22.719 15.305 0.587 1 64.12 181 HIS B CA 1
ATOM 3833 C C . HIS B 1 181 ? 22.422 14.203 -0.428 1 64.12 181 HIS B C 1
ATOM 3835 O O . HIS B 1 181 ? 22.734 14.344 -1.611 1 64.12 181 HIS B O 1
ATOM 3841 N N . LEU B 1 182 ? 22.109 13.141 0.084 1 57.12 182 LEU B N 1
ATOM 3842 C CA . LEU B 1 182 ? 21.672 12.039 -0.77 1 57.12 182 LEU B CA 1
ATOM 3843 C C . LEU B 1 182 ? 20.266 12.305 -1.316 1 57.12 182 LEU B C 1
ATOM 3845 O O . LEU B 1 182 ? 19.594 11.383 -1.787 1 57.12 182 LEU B O 1
ATOM 3849 N N . MET B 1 183 ? 19.797 13.539 -1.022 1 54.78 183 MET B N 1
ATOM 3850 C CA . MET B 1 183 ? 18.406 13.633 -1.457 1 54.78 183 MET B CA 1
ATOM 3851 C C . MET B 1 183 ? 18.266 13.266 -2.932 1 54.78 183 MET B C 1
ATOM 3853 O O . MET B 1 183 ? 18.844 13.93 -3.797 1 54.78 183 MET B O 1
ATOM 3857 N N . LEU B 1 184 ? 18.344 11.898 -3.277 1 57.34 184 LEU B N 1
ATOM 3858 C CA . LEU B 1 184 ? 18.219 11.273 -4.586 1 57.34 184 LEU B CA 1
ATOM 3859 C C . LEU B 1 184 ? 16.969 11.781 -5.309 1 57.34 184 LEU B C 1
ATOM 3861 O O . LEU B 1 184 ? 16.406 11.086 -6.156 1 57.34 184 LEU B O 1
ATOM 3865 N N . PHE B 1 185 ? 16.672 13.117 -5.027 1 60.25 185 PHE B N 1
ATOM 3866 C CA . PHE B 1 185 ? 15.531 13.609 -5.789 1 60.25 185 PHE B CA 1
ATOM 3867 C C . PHE B 1 185 ? 15.945 13.953 -7.215 1 60.25 185 PHE B C 1
ATOM 3869 O O . PHE B 1 185 ? 17.062 14.398 -7.453 1 60.25 185 PHE B O 1
ATOM 3876 N N . LYS B 1 186 ? 15.273 13.445 -8.07 1 63.38 186 LYS B N 1
ATOM 3877 C CA . LYS B 1 186 ? 15.469 13.742 -9.484 1 63.38 186 LYS B CA 1
ATOM 3878 C C . LYS B 1 186 ? 15.766 15.219 -9.703 1 63.38 186 LYS B C 1
ATOM 3880 O O . LYS B 1 186 ? 16.422 15.586 -10.68 1 63.38 186 LYS B O 1
ATOM 3885 N N . TYR B 1 187 ? 15.531 16.031 -8.641 1 61.53 187 TYR B N 1
ATOM 3886 C CA . TYR B 1 187 ? 15.602 17.469 -8.875 1 61.53 187 TYR B CA 1
ATOM 3887 C C . TYR B 1 187 ? 16.984 18.016 -8.523 1 61.53 187 TYR B C 1
ATOM 3889 O O . TYR B 1 187 ? 17.281 19.172 -8.797 1 61.53 187 TYR B O 1
ATOM 3897 N N . LEU B 1 188 ? 17.766 17.141 -8.055 1 64.31 188 LEU B N 1
ATOM 3898 C CA . LEU B 1 188 ? 19.094 17.609 -7.715 1 64.31 188 LEU B CA 1
ATOM 3899 C C . LEU B 1 188 ? 19.844 18.109 -8.953 1 64.31 188 LEU B C 1
ATOM 3901 O O . LEU B 1 188 ? 20.641 19.031 -8.867 1 64.31 188 LEU B O 1
ATOM 3905 N N . ASP B 1 189 ? 19.484 17.531 -10.016 1 63 189 ASP B N 1
ATOM 3906 C CA . ASP B 1 189 ? 20.188 17.891 -11.25 1 63 189 ASP B CA 1
ATOM 3907 C C . ASP B 1 189 ? 19.859 19.312 -11.68 1 63 189 ASP B C 1
ATOM 3909 O O . ASP B 1 189 ? 20.625 19.938 -12.398 1 63 189 ASP B O 1
ATOM 3913 N N . LYS B 1 190 ? 18.734 19.766 -11.203 1 66.31 190 LYS B N 1
ATOM 3914 C CA . LYS B 1 190 ? 18.281 21.094 -11.633 1 66.31 190 LYS B CA 1
ATOM 3915 C C . LYS B 1 190 ? 18.719 22.172 -10.648 1 66.31 190 LYS B C 1
ATOM 3917 O O . LYS B 1 190 ? 18.531 23.359 -10.906 1 66.31 190 LYS B O 1
ATOM 3922 N N . MET B 1 191 ? 19.312 21.719 -9.57 1 70.81 191 MET B N 1
ATOM 3923 C CA . MET B 1 191 ? 19.734 22.672 -8.547 1 70.81 191 MET B CA 1
ATOM 3924 C C . MET B 1 191 ? 21.078 23.281 -8.891 1 70.81 191 MET B C 1
ATOM 3926 O O . MET B 1 191 ? 21.953 22.609 -9.445 1 70.81 191 MET B O 1
ATOM 3930 N N . THR B 1 192 ? 21.156 24.609 -8.625 1 74.75 192 THR B N 1
ATOM 3931 C CA . THR B 1 192 ? 22.453 25.281 -8.773 1 74.75 192 THR B CA 1
ATOM 3932 C C . THR B 1 192 ? 23.453 24.766 -7.746 1 74.75 192 THR B C 1
ATOM 3934 O O . THR B 1 192 ? 23.062 24.172 -6.734 1 74.75 192 THR B O 1
ATOM 3937 N N . PRO B 1 193 ? 24.703 24.969 -8.102 1 76.38 193 PRO B N 1
ATOM 3938 C CA . PRO B 1 193 ? 25.719 24.578 -7.113 1 76.38 193 PRO B CA 1
ATOM 3939 C C . PRO B 1 193 ? 25.484 25.203 -5.742 1 76.38 193 PRO B C 1
ATOM 3941 O O . PRO B 1 193 ? 25.719 24.562 -4.715 1 76.38 193 PRO B O 1
ATOM 3944 N N . GLU B 1 194 ? 25.047 26.391 -5.754 1 75.75 194 GLU B N 1
ATOM 3945 C CA . GLU B 1 194 ? 24.766 27.078 -4.5 1 75.75 194 GLU B CA 1
ATOM 3946 C C . GLU B 1 194 ? 23.625 26.422 -3.736 1 75.75 194 GLU B C 1
ATOM 3948 O O . GLU B 1 194 ? 23.719 26.234 -2.521 1 75.75 194 GLU B O 1
ATOM 3953 N N . GLN B 1 195 ? 22.609 26.047 -4.375 1 70.94 195 GLN B N 1
ATOM 3954 C CA . GLN B 1 195 ? 21.469 25.359 -3.764 1 70.94 195 GLN B CA 1
ATOM 3955 C C . GLN B 1 195 ? 21.875 24 -3.203 1 70.94 195 GLN B C 1
ATOM 3957 O O . GLN B 1 195 ? 21.484 23.641 -2.098 1 70.94 195 GLN B O 1
ATOM 3962 N N . LYS B 1 196 ? 22.625 23.344 -3.994 1 73.69 196 LYS B N 1
ATOM 3963 C CA . LYS B 1 196 ? 23.094 22.016 -3.596 1 73.69 196 LYS B CA 1
ATOM 3964 C C . LYS B 1 196 ? 23.938 22.094 -2.326 1 73.69 196 LYS B C 1
ATOM 3966 O O . LYS B 1 196 ? 23.844 21.219 -1.46 1 73.69 196 LYS B O 1
ATOM 3971 N N . ALA B 1 197 ? 24.672 23.234 -2.279 1 74.5 197 ALA B N 1
ATOM 3972 C CA . ALA B 1 197 ? 25.578 23.406 -1.14 1 74.5 197 ALA B CA 1
ATOM 3973 C C . ALA B 1 197 ? 24.781 23.625 0.149 1 74.5 197 ALA B C 1
ATOM 3975 O O . ALA B 1 197 ? 25.281 23.344 1.241 1 74.5 197 ALA B O 1
ATOM 3976 N N . HIS B 1 198 ? 23.516 24.031 0.048 1 74.56 198 HIS B N 1
ATOM 3977 C CA . HIS B 1 198 ? 22.703 24.359 1.218 1 74.56 198 HIS B CA 1
ATOM 3978 C C . HIS B 1 198 ? 21.844 23.188 1.65 1 74.56 198 HIS B C 1
ATOM 3980 O O . HIS B 1 198 ? 21.266 23.203 2.746 1 74.56 198 HIS B O 1
ATOM 3986 N N . LEU B 1 199 ? 21.797 22.188 0.906 1 74.81 199 LEU B N 1
ATOM 3987 C CA . LEU B 1 199 ? 20.906 21.047 1.157 1 74.81 199 LEU B CA 1
ATOM 3988 C C . LEU B 1 199 ? 21.219 20.391 2.496 1 74.81 199 LEU B C 1
ATOM 3990 O O . LEU B 1 199 ? 20.312 20.078 3.268 1 74.81 199 LEU B O 1
ATOM 3994 N N . PRO B 1 200 ? 22.484 20.359 2.826 1 76.81 200 PRO B N 1
ATOM 3995 C CA . PRO B 1 200 ? 22.812 19.719 4.105 1 76.81 200 PRO B CA 1
ATOM 3996 C C . PRO B 1 200 ? 22.344 20.547 5.305 1 76.81 200 PRO B C 1
ATOM 3998 O O . PRO B 1 200 ? 22.234 20.016 6.418 1 76.81 200 PRO B O 1
ATOM 4001 N N . ASN B 1 201 ? 22.047 21.797 5.039 1 79.44 201 ASN B N 1
ATOM 4002 C CA . ASN B 1 201 ? 21.734 22.703 6.141 1 79.44 201 ASN B CA 1
ATOM 4003 C C . ASN B 1 201 ? 20.453 22.297 6.859 1 79.44 201 ASN B C 1
ATOM 4005 O O . ASN B 1 201 ? 20.328 22.453 8.078 1 79.44 201 ASN B O 1
ATOM 4009 N N . TRP B 1 202 ? 19.516 21.781 6.121 1 79.69 202 TRP B N 1
ATOM 4010 C CA . TRP B 1 202 ? 18.266 21.406 6.762 1 79.69 202 TRP B CA 1
ATOM 4011 C C . TRP B 1 202 ? 18.484 20.266 7.754 1 79.69 202 TRP B C 1
ATOM 4013 O O . TRP B 1 202 ? 17.844 20.219 8.805 1 79.69 202 TRP B O 1
ATOM 4023 N N . VAL B 1 203 ? 19.391 19.344 7.441 1 85.12 203 VAL B N 1
ATOM 4024 C CA . VAL B 1 203 ? 19.703 18.234 8.328 1 85.12 203 VAL B CA 1
ATOM 4025 C C . VAL B 1 203 ? 20.344 18.75 9.609 1 85.12 203 VAL B C 1
ATOM 4027 O O . VAL B 1 203 ? 19.969 18.344 10.711 1 85.12 203 VAL B O 1
ATOM 4030 N N . HIS B 1 204 ? 21.266 19.672 9.43 1 85.69 204 HIS B N 1
ATOM 4031 C CA . HIS B 1 204 ? 21.938 20.266 10.586 1 85.69 204 HIS B CA 1
ATOM 4032 C C . HIS B 1 204 ? 20.953 21.031 11.461 1 85.69 204 HIS B C 1
ATOM 4034 O O . HIS B 1 204 ? 21 20.938 12.688 1 85.69 204 HIS B O 1
ATOM 4040 N N . GLY B 1 205 ? 20.125 21.75 10.82 1 85.75 205 GLY B N 1
ATOM 4041 C CA . GLY B 1 205 ? 19.094 22.484 11.547 1 85.75 205 GLY B CA 1
ATOM 4042 C C . GLY B 1 205 ? 18.141 21.562 12.297 1 85.75 205 GLY B C 1
ATOM 4043 O O . GLY B 1 205 ? 17.797 21.844 13.453 1 85.75 205 GLY B O 1
ATOM 4044 N N . ALA B 1 206 ? 17.75 20.5 11.648 1 87.69 206 ALA B N 1
ATOM 4045 C CA . ALA B 1 206 ? 16.844 19.547 12.273 1 87.69 206 ALA B CA 1
ATOM 4046 C C . ALA B 1 206 ? 17.484 18.922 13.523 1 87.69 206 ALA B C 1
ATOM 4048 O O . ALA B 1 206 ? 16.828 18.781 14.555 1 87.69 206 ALA B O 1
ATOM 4049 N N . LYS B 1 207 ? 18.719 18.594 13.391 1 88.69 207 LYS B N 1
ATOM 4050 C CA . LYS B 1 207 ? 19.438 18.016 14.516 1 88.69 207 LYS B CA 1
ATOM 4051 C C . LYS B 1 207 ? 19.484 18.984 15.695 1 88.69 207 LYS B C 1
ATOM 4053 O O . LYS B 1 207 ? 19.391 18.562 16.859 1 88.69 207 LYS B O 1
ATOM 4058 N N . LYS B 1 208 ? 19.625 20.172 15.359 1 90.12 208 LYS B N 1
ATOM 4059 C CA . LYS B 1 208 ? 19.703 21.203 16.391 1 90.12 208 LYS B CA 1
ATOM 4060 C C . LYS B 1 208 ? 18.359 21.438 17.047 1 90.12 208 LYS B C 1
ATOM 4062 O O . LYS B 1 208 ? 18.281 21.609 18.266 1 90.12 208 LYS B O 1
ATOM 4067 N N . ASN B 1 209 ? 17.297 21.406 16.312 1 89.56 209 ASN B N 1
ATOM 4068 C CA . ASN B 1 209 ? 15.977 21.828 16.781 1 89.56 209 ASN B CA 1
ATOM 4069 C C . ASN B 1 209 ? 15.203 20.656 17.391 1 89.56 209 ASN B C 1
ATOM 4071 O O . ASN B 1 209 ? 14.242 20.859 18.141 1 89.56 209 ASN B O 1
ATOM 4075 N N . ALA B 1 210 ? 15.586 19.484 17.031 1 93.19 210 ALA B N 1
ATOM 4076 C CA . ALA B 1 210 ? 14.883 18.297 17.516 1 93.19 210 ALA B CA 1
ATOM 4077 C C . ALA B 1 210 ? 15.875 17.203 17.938 1 93.19 210 ALA B C 1
ATOM 4079 O O . ALA B 1 210 ? 16.469 16.547 17.078 1 93.19 210 ALA B O 1
ATOM 4080 N N . PRO B 1 211 ? 16 17 19.219 1 90.94 211 PRO B N 1
ATOM 4081 C CA . PRO B 1 211 ? 16.969 16.016 19.703 1 90.94 211 PRO B CA 1
ATOM 4082 C C . PRO B 1 211 ? 16.672 14.594 19.203 1 90.94 211 PRO B C 1
ATOM 4084 O O . PRO B 1 211 ? 17.562 13.758 19.141 1 90.94 211 PRO B O 1
ATOM 4087 N N . THR B 1 212 ? 15.469 14.273 18.844 1 93.5 212 THR B N 1
ATOM 4088 C CA . THR B 1 212 ? 15.078 12.93 18.438 1 93.5 212 THR B CA 1
ATOM 4089 C C . THR B 1 212 ? 15.242 12.742 16.938 1 93.5 212 THR B C 1
ATOM 4091 O O . THR B 1 212 ? 15.023 11.648 16.406 1 93.5 212 THR B O 1
ATOM 4094 N N . PHE B 1 213 ? 15.648 13.773 16.266 1 94.12 213 PHE B N 1
ATOM 4095 C CA . PHE B 1 213 ? 15.836 13.688 14.812 1 94.12 213 PHE B CA 1
ATOM 4096 C C . PHE B 1 213 ? 16.953 12.711 14.469 1 94.12 213 PHE B C 1
ATOM 4098 O O . PHE B 1 213 ? 18.016 12.727 15.086 1 94.12 213 PHE B O 1
ATOM 4105 N N . LYS B 1 214 ? 16.656 11.852 13.523 1 92.25 214 LYS B N 1
ATOM 4106 C CA . LYS B 1 214 ? 17.641 10.938 12.969 1 92.25 214 LYS B CA 1
ATOM 4107 C C . LYS B 1 214 ? 17.859 11.203 11.484 1 92.25 214 LYS B C 1
ATOM 4109 O O . LYS B 1 214 ? 16.906 11.453 10.742 1 92.25 214 LYS B O 1
ATOM 4114 N N . ASP B 1 215 ? 19.125 11.078 11.039 1 90.44 215 ASP B N 1
ATOM 4115 C CA . ASP B 1 215 ? 19.469 11.539 9.695 1 90.44 215 ASP B CA 1
ATOM 4116 C C . ASP B 1 215 ? 19.703 10.367 8.758 1 90.44 215 ASP B C 1
ATOM 4118 O O . ASP B 1 215 ? 20.562 10.43 7.875 1 90.44 215 ASP B O 1
ATOM 4122 N N . SER B 1 216 ? 19.078 9.32 9.023 1 92.62 216 SER B N 1
ATOM 4123 C CA . SER B 1 216 ? 19.109 8.148 8.148 1 92.62 216 SER B CA 1
ATOM 4124 C C . SER B 1 216 ? 17.75 7.48 8.07 1 92.62 216 SER B C 1
ATOM 4126 O O . SER B 1 216 ? 16.906 7.668 8.953 1 92.62 216 SER B O 1
ATOM 4128 N N . LEU B 1 217 ? 17.484 6.867 7.031 1 93.44 217 LEU B N 1
ATOM 4129 C CA . LEU B 1 217 ? 16.25 6.105 6.906 1 93.44 217 LEU B CA 1
ATOM 4130 C C . LEU B 1 217 ? 16.531 4.688 6.414 1 93.44 217 LEU B C 1
ATOM 4132 O O . LEU B 1 217 ? 17.578 4.434 5.805 1 93.44 217 LEU B O 1
ATOM 4136 N N . THR B 1 218 ? 15.648 3.791 6.707 1 97.25 218 THR B N 1
ATOM 4137 C CA . THR B 1 218 ? 15.828 2.391 6.34 1 97.25 218 THR B CA 1
ATOM 4138 C C . THR B 1 218 ? 15.812 2.223 4.824 1 97.25 218 THR B C 1
ATOM 4140 O O . THR B 1 218 ? 15.125 2.969 4.121 1 97.25 218 THR B O 1
ATOM 4143 N N . LEU B 1 219 ? 16.5 1.21 4.324 1 96.75 219 LEU B N 1
ATOM 4144 C CA . LEU B 1 219 ? 16.453 0.858 2.908 1 96.75 219 LEU B CA 1
ATOM 4145 C C . LEU B 1 219 ? 15.039 0.473 2.49 1 96.75 219 LEU B C 1
ATOM 4147 O O . LEU B 1 219 ? 14.617 0.773 1.374 1 96.75 219 LEU B O 1
ATOM 4151 N N . GLN B 1 220 ? 14.297 -0.114 3.451 1 98.06 220 GLN B N 1
ATOM 4152 C CA . GLN B 1 220 ? 12.938 -0.559 3.145 1 98.06 220 GLN B CA 1
ATOM 4153 C C . GLN B 1 220 ? 12.023 0.628 2.863 1 98.06 220 GLN B C 1
ATOM 4155 O O . GLN B 1 220 ? 11.031 0.495 2.146 1 98.06 220 GLN B O 1
ATOM 4160 N N . SER B 1 221 ? 12.336 1.839 3.385 1 96.19 221 SER B N 1
ATOM 4161 C CA . SER B 1 221 ? 11.578 3.045 3.082 1 96.19 221 SER B CA 1
ATOM 4162 C C . SER B 1 221 ? 11.555 3.32 1.582 1 96.19 221 SER B C 1
ATOM 4164 O O . SER B 1 221 ? 10.531 3.74 1.039 1 96.19 221 SER B O 1
ATOM 4166 N N . PHE B 1 222 ? 12.664 3.029 0.946 1 93.44 222 PHE B N 1
ATOM 4167 C CA . PHE B 1 222 ? 12.773 3.316 -0.48 1 93.44 222 PHE B CA 1
ATOM 4168 C C . PHE B 1 222 ? 11.898 2.365 -1.29 1 93.44 222 PHE B C 1
ATOM 4170 O O . PHE B 1 222 ? 11.281 2.773 -2.273 1 93.44 222 PHE B O 1
ATOM 4177 N N . TYR B 1 223 ? 11.836 1.138 -0.896 1 95.69 223 TYR B N 1
ATOM 4178 C CA . TYR B 1 223 ? 10.938 0.181 -1.534 1 95.69 223 TYR B CA 1
ATOM 4179 C C . TYR B 1 223 ? 9.492 0.644 -1.436 1 95.69 223 TYR B C 1
ATOM 4181 O O . TYR B 1 223 ? 8.766 0.648 -2.434 1 95.69 223 TYR B O 1
ATOM 4189 N N . ARG B 1 224 ? 9.094 1.047 -0.243 1 96 224 ARG B N 1
ATOM 4190 C CA . ARG B 1 224 ? 7.715 1.459 -0.006 1 96 224 ARG B CA 1
ATOM 4191 C C . ARG B 1 224 ? 7.391 2.744 -0.759 1 96 224 ARG B C 1
ATOM 4193 O O . ARG B 1 224 ? 6.27 2.926 -1.232 1 96 224 ARG B O 1
ATOM 4200 N N . HIS B 1 225 ? 8.352 3.605 -0.981 1 93.88 225 HIS B N 1
ATOM 4201 C CA . HIS B 1 225 ? 8.125 4.84 -1.728 1 93.88 225 HIS B CA 1
ATOM 4202 C C . HIS B 1 225 ? 8.055 4.57 -3.227 1 93.88 225 HIS B C 1
ATOM 4204 O O . HIS B 1 225 ? 7.336 5.258 -3.951 1 93.88 225 HIS B O 1
ATOM 4210 N N . ALA B 1 226 ? 8.797 3.602 -3.662 1 92.62 226 ALA B N 1
ATOM 4211 C CA . ALA B 1 226 ? 8.758 3.25 -5.078 1 92.62 226 ALA B CA 1
ATOM 4212 C C . ALA B 1 226 ? 7.371 2.758 -5.488 1 92.62 226 ALA B C 1
ATOM 4214 O O . ALA B 1 226 ? 6.93 2.994 -6.613 1 92.62 226 ALA B O 1
ATOM 4215 N N . LYS B 1 227 ? 6.691 2.152 -4.535 1 93.31 227 LYS B N 1
ATOM 4216 C CA . LYS B 1 227 ? 5.383 1.575 -4.832 1 93.31 227 LYS B CA 1
ATOM 4217 C C . LYS B 1 227 ? 4.262 2.568 -4.535 1 93.31 227 LYS B C 1
ATOM 4219 O O . LYS B 1 227 ? 3.109 2.338 -4.902 1 93.31 227 LYS B O 1
ATOM 4224 N N . TRP B 1 228 ? 4.594 3.625 -3.889 1 94.12 228 TRP B N 1
ATOM 4225 C CA . TRP B 1 228 ? 3.605 4.605 -3.449 1 94.12 228 TRP B CA 1
ATOM 4226 C C . TRP B 1 228 ? 3.279 5.59 -4.57 1 94.12 228 TRP B C 1
ATOM 4228 O O . TRP B 1 228 ? 4.094 6.453 -4.902 1 94.12 228 TRP B O 1
ATOM 4238 N N . LYS B 1 229 ? 2.059 5.426 -5.203 1 93.19 229 LYS B N 1
ATOM 4239 C CA . LYS B 1 229 ? 1.578 6.281 -6.289 1 93.19 229 LYS B CA 1
ATOM 4240 C C . LYS B 1 229 ? 0.226 6.898 -5.941 1 93.19 229 LYS B C 1
ATOM 4242 O O . LYS B 1 229 ? -0.776 6.621 -6.605 1 93.19 229 LYS B O 1
ATOM 4247 N N . PRO B 1 230 ? 0.241 7.816 -4.996 1 94.69 230 PRO B N 1
ATOM 4248 C CA . PRO B 1 230 ? -1.042 8.289 -4.473 1 94.69 230 PRO B CA 1
ATOM 4249 C C . PRO B 1 230 ? -1.819 9.133 -5.48 1 94.69 230 PRO B C 1
ATOM 4251 O O . PRO B 1 230 ? -3.031 9.312 -5.34 1 94.69 230 PRO B O 1
ATOM 4254 N N . VAL B 1 231 ? -1.139 9.672 -6.508 1 95.19 231 VAL B N 1
ATOM 4255 C CA . VAL B 1 231 ? -1.815 10.484 -7.508 1 95.19 231 VAL B CA 1
ATOM 4256 C C . VAL B 1 231 ? -2.975 9.703 -8.117 1 95.19 231 VAL B C 1
ATOM 4258 O O . VAL B 1 231 ? -4.016 10.273 -8.445 1 95.19 231 VAL B O 1
ATOM 4261 N N . ASN B 1 232 ? -2.865 8.422 -8.211 1 93.31 232 ASN B N 1
ATOM 4262 C CA . ASN B 1 232 ? -3.873 7.559 -8.812 1 93.31 232 ASN B CA 1
ATOM 4263 C C . ASN B 1 232 ? -5.066 7.352 -7.883 1 93.31 232 ASN B C 1
ATOM 4265 O O . ASN B 1 232 ? -6.062 6.746 -8.273 1 93.31 232 ASN B O 1
ATOM 4269 N N . LEU B 1 233 ? -4.965 7.848 -6.656 1 94.94 233 LEU B N 1
ATOM 4270 C CA . LEU B 1 233 ? -6.023 7.703 -5.664 1 94.94 233 LEU B CA 1
ATOM 4271 C C . LEU B 1 233 ? -6.738 9.031 -5.434 1 94.94 233 LEU B C 1
ATOM 4273 O O . LEU B 1 233 ? -7.797 9.07 -4.805 1 94.94 233 LEU B O 1
ATOM 4277 N N . PHE B 1 234 ? -6.203 10.125 -5.969 1 96.69 234 PHE B N 1
ATOM 4278 C CA . PHE B 1 234 ? -6.641 11.461 -5.574 1 96.69 234 PHE B CA 1
ATOM 4279 C C . PHE B 1 234 ? -8.047 11.75 -6.094 1 96.69 234 PHE B C 1
ATOM 4281 O O . PHE B 1 234 ? -8.734 12.625 -5.57 1 96.69 234 PHE B O 1
ATOM 4288 N N . GLN B 1 235 ? -8.461 11.031 -7.141 1 94.31 235 GLN B N 1
ATOM 4289 C CA . GLN B 1 235 ? -9.828 11.195 -7.617 1 94.31 235 GLN B CA 1
ATOM 4290 C C . GLN B 1 235 ? -10.844 10.844 -6.531 1 94.31 235 GLN B C 1
ATOM 4292 O O . GLN B 1 235 ? -11.953 11.375 -6.516 1 94.31 235 GLN B O 1
ATOM 4297 N N . SER B 1 236 ? -10.422 9.977 -5.633 1 95.56 236 SER B N 1
ATOM 4298 C CA . SER B 1 236 ? -11.312 9.492 -4.586 1 95.56 236 SER B CA 1
ATOM 4299 C C . SER B 1 236 ? -11.414 10.492 -3.436 1 95.56 236 SER B C 1
ATOM 4301 O O . SER B 1 236 ? -12.18 10.289 -2.494 1 95.56 236 SER B O 1
ATOM 4303 N N . VAL B 1 237 ? -10.719 11.633 -3.469 1 97.81 237 VAL B N 1
ATOM 4304 C CA . VAL B 1 237 ? -10.781 12.664 -2.432 1 97.81 237 VAL B CA 1
ATOM 4305 C C . VAL B 1 237 ? -12.156 13.312 -2.424 1 97.81 237 VAL B C 1
ATOM 4307 O O . VAL B 1 237 ? -12.688 13.656 -1.362 1 97.81 237 VAL B O 1
ATOM 4310 N N . SER B 1 238 ? -12.695 13.445 -3.594 1 97.31 238 SER B N 1
ATOM 4311 C CA . SER B 1 238 ? -14.039 14 -3.701 1 97.31 238 SER B CA 1
ATOM 4312 C C . SER B 1 238 ? -15.039 13.203 -2.873 1 97.31 238 SER B C 1
ATOM 4314 O O . SER B 1 238 ? -14.977 11.969 -2.824 1 97.31 238 SER B O 1
ATOM 4316 N N . PRO B 1 239 ? -15.945 13.797 -2.164 1 97.62 239 PRO B N 1
ATOM 4317 C CA . PRO B 1 239 ? -16.312 15.219 -2.189 1 97.62 239 PRO B CA 1
ATOM 4318 C C . PRO B 1 239 ? -15.602 16.031 -1.11 1 97.62 239 PRO B C 1
ATOM 4320 O O . PRO B 1 239 ? -15.961 17.188 -0.861 1 97.62 239 PRO B O 1
ATOM 4323 N N . THR B 1 240 ? -14.617 15.492 -0.405 1 98.69 240 THR B N 1
ATOM 4324 C CA . THR B 1 240 ? -13.93 16.203 0.67 1 98.69 240 THR B CA 1
ATOM 4325 C C . THR B 1 240 ? -13.336 17.516 0.163 1 98.69 240 THR B C 1
ATOM 4327 O O . THR B 1 240 ? -12.641 17.531 -0.853 1 98.69 240 THR B O 1
ATOM 4330 N N . PRO B 1 241 ? -13.625 18.641 0.816 1 98.88 241 PRO B N 1
ATOM 4331 C CA . PRO B 1 241 ? -13.008 19.922 0.451 1 98.88 241 PRO B CA 1
ATOM 4332 C C . PRO B 1 241 ? -11.484 19.875 0.489 1 98.88 241 PRO B C 1
ATOM 4334 O O . PRO B 1 241 ? -10.906 19.25 1.381 1 98.88 241 PRO B O 1
ATOM 4337 N N . VAL B 1 242 ? -10.828 20.547 -0.507 1 98.88 242 VAL B N 1
ATOM 4338 C CA . VAL B 1 242 ? -9.375 20.453 -0.621 1 98.88 242 VAL B CA 1
ATOM 4339 C C . VAL B 1 242 ? -8.797 21.828 -0.938 1 98.88 242 VAL B C 1
ATOM 4341 O O . VAL B 1 242 ? -9.344 22.578 -1.757 1 98.88 242 VAL B O 1
ATOM 4344 N N . MET B 1 243 ? -7.758 22.203 -0.247 1 98.94 243 MET B N 1
ATOM 4345 C CA . MET B 1 243 ? -6.93 23.359 -0.595 1 98.94 243 MET B CA 1
ATOM 4346 C C . MET B 1 243 ? -5.488 22.922 -0.861 1 98.94 243 MET B C 1
ATOM 4348 O O . MET B 1 243 ? -4.918 22.141 -0.098 1 98.94 243 MET B O 1
ATOM 4352 N N . ILE B 1 244 ? -4.953 23.328 -1.953 1 98.75 244 ILE B N 1
ATOM 4353 C CA . ILE B 1 244 ? -3.547 23.109 -2.268 1 98.75 244 ILE B CA 1
ATOM 4354 C C . ILE B 1 244 ? -2.809 24.438 -2.311 1 98.75 244 ILE B C 1
ATOM 4356 O O . ILE B 1 244 ? -3.23 25.359 -3.006 1 98.75 244 ILE B O 1
ATOM 4360 N N . LEU B 1 245 ? -1.79 24.594 -1.489 1 98.56 245 LEU B N 1
ATOM 4361 C CA . LEU B 1 245 ? -0.87 25.719 -1.54 1 98.56 245 LEU B CA 1
ATOM 4362 C C . LEU B 1 245 ? 0.411 25.359 -2.277 1 98.56 245 LEU B C 1
ATOM 4364 O O . LEU B 1 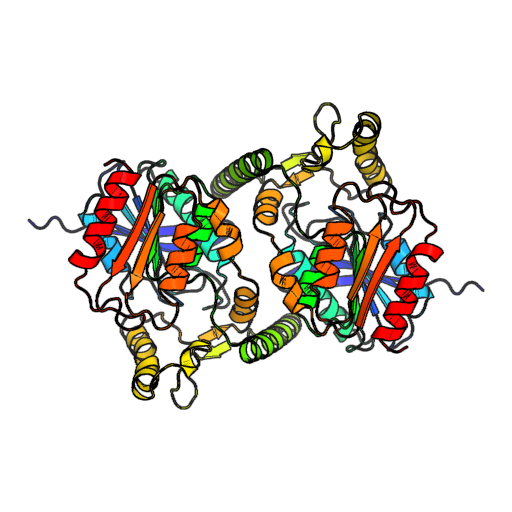245 ? 1.098 24.406 -1.895 1 98.56 245 LEU B O 1
ATOM 4368 N N . THR B 1 246 ? 0.722 26.062 -3.281 1 98.06 246 THR B N 1
ATOM 4369 C CA . THR B 1 246 ? 1.863 25.75 -4.129 1 98.06 246 THR B CA 1
ATOM 4370 C C . THR B 1 246 ? 2.881 26.891 -4.117 1 98.06 246 THR B C 1
ATOM 4372 O O . THR B 1 246 ? 2.547 28.031 -4.441 1 98.06 246 THR B O 1
ATOM 4375 N N . PRO B 1 247 ? 4.121 26.562 -3.68 1 96.31 247 PRO B N 1
ATOM 4376 C CA . PRO B 1 247 ? 5.133 27.594 -3.889 1 96.31 247 PRO B CA 1
ATOM 4377 C C . PRO B 1 247 ? 5.289 27.984 -5.359 1 96.31 247 PRO B C 1
ATOM 4379 O O . PRO B 1 247 ? 5.398 27.109 -6.223 1 96.31 247 PRO B O 1
ATOM 4382 N N . GLU B 1 248 ? 5.352 29.219 -5.602 1 96.69 248 GLU B N 1
ATOM 4383 C CA . GLU B 1 248 ? 5.391 29.734 -6.969 1 96.69 248 GLU B CA 1
ATOM 4384 C C . GLU B 1 248 ? 6.594 29.188 -7.73 1 96.69 248 GLU B C 1
ATOM 4386 O O . GLU B 1 248 ? 6.508 28.922 -8.93 1 96.69 248 GLU B O 1
ATOM 4391 N N . ASN B 1 249 ? 7.668 29.031 -7.043 1 91.44 249 ASN B N 1
ATOM 4392 C CA . ASN B 1 249 ? 8.922 28.625 -7.664 1 91.44 249 ASN B CA 1
ATOM 4393 C C . ASN B 1 249 ? 9.406 27.281 -7.133 1 91.44 249 ASN B C 1
ATOM 4395 O O . ASN B 1 249 ? 10.602 27.094 -6.891 1 91.44 249 ASN B O 1
ATOM 4399 N N . ASP B 1 250 ? 8.469 26.375 -6.91 1 89.56 250 ASP B N 1
ATOM 4400 C CA . ASP B 1 250 ? 8.82 25.062 -6.387 1 89.56 250 ASP B CA 1
ATOM 4401 C C . ASP B 1 250 ? 9.766 24.328 -7.34 1 89.56 250 ASP B C 1
ATOM 4403 O O . ASP B 1 250 ? 9.375 23.953 -8.445 1 89.56 250 ASP B O 1
ATOM 4407 N N . GLU B 1 251 ? 10.93 24.094 -6.93 1 80.19 251 GLU B N 1
ATOM 4408 C CA . GLU B 1 251 ? 11.969 23.5 -7.77 1 80.19 251 GLU B CA 1
ATOM 4409 C C . GLU B 1 251 ? 11.93 21.969 -7.703 1 80.19 251 GLU B C 1
ATOM 4411 O O . GLU B 1 251 ? 12.609 21.297 -8.469 1 80.19 251 GLU B O 1
ATOM 4416 N N . ILE B 1 252 ? 11.141 21.406 -6.805 1 81.5 252 ILE B N 1
ATOM 4417 C CA . ILE B 1 252 ? 11.086 19.969 -6.617 1 81.5 252 ILE B CA 1
ATOM 4418 C C . ILE B 1 252 ? 9.844 19.406 -7.309 1 81.5 252 ILE B C 1
ATOM 4420 O O . ILE B 1 252 ? 9.938 18.438 -8.078 1 81.5 252 ILE B O 1
ATOM 4424 N N . VAL B 1 253 ? 8.742 19.938 -7.027 1 88.75 253 VAL B N 1
ATOM 4425 C CA . VAL B 1 253 ? 7.488 19.578 -7.688 1 88.75 253 VAL B CA 1
ATOM 4426 C C . VAL B 1 253 ? 6.973 20.781 -8.492 1 88.75 253 VAL B C 1
ATOM 4428 O O . VAL B 1 253 ? 6.406 21.719 -7.926 1 88.75 253 VAL B O 1
ATOM 4431 N N . PRO B 1 254 ? 7.105 20.688 -9.773 1 89.94 254 PRO B N 1
ATOM 4432 C CA . PRO B 1 254 ? 6.715 21.844 -10.594 1 89.94 254 PRO B CA 1
ATOM 4433 C C . PRO B 1 254 ? 5.301 22.328 -10.289 1 89.94 254 PRO B C 1
ATOM 4435 O O . PRO B 1 254 ? 4.375 21.516 -10.188 1 89.94 254 PRO B O 1
ATOM 4438 N N . PRO B 1 255 ? 5.176 23.656 -10.141 1 95.38 255 PRO B N 1
ATOM 4439 C CA . PRO B 1 255 ? 3.857 24.219 -9.836 1 95.38 255 PRO B CA 1
ATOM 4440 C C . PRO B 1 255 ? 2.793 23.797 -10.852 1 95.38 255 PRO B C 1
ATOM 4442 O O . PRO B 1 255 ? 1.643 23.547 -10.477 1 95.38 255 PRO B O 1
ATOM 4445 N N . GLU B 1 256 ? 3.156 23.703 -12.109 1 96.56 256 GLU B N 1
ATOM 4446 C CA . GLU B 1 256 ? 2.211 23.297 -13.148 1 96.56 256 GLU B CA 1
ATOM 4447 C C . GLU B 1 256 ? 1.695 21.891 -12.906 1 96.56 256 GLU B C 1
ATOM 4449 O O . GLU B 1 256 ? 0.539 21.578 -13.203 1 96.56 256 GLU B O 1
ATOM 4454 N N . TYR B 1 257 ? 2.59 21.047 -12.445 1 94.56 257 TYR B N 1
ATOM 4455 C CA . TYR B 1 257 ? 2.17 19.688 -12.125 1 94.56 257 TYR B CA 1
ATOM 4456 C C . TYR B 1 257 ? 1.204 19.688 -10.945 1 94.56 257 TYR B C 1
ATOM 4458 O O . TYR B 1 257 ? 0.167 19.016 -10.984 1 94.56 257 TYR B O 1
ATOM 4466 N N . GLN B 1 258 ? 1.496 20.438 -9.914 1 96.75 258 GLN B N 1
ATOM 4467 C CA . GLN B 1 258 ? 0.596 20.562 -8.773 1 96.75 258 GLN B CA 1
ATOM 4468 C C . GLN B 1 258 ? -0.769 21.094 -9.203 1 96.75 258 GLN B C 1
ATOM 4470 O O . GLN B 1 258 ? -1.804 20.578 -8.773 1 96.75 258 GLN B O 1
ATOM 4475 N N . LYS B 1 259 ? -0.75 22.078 -10.086 1 98.25 259 LYS B N 1
ATOM 4476 C CA . LYS B 1 259 ? -1.985 22.641 -10.617 1 98.25 259 LYS B CA 1
ATOM 4477 C C . LYS B 1 259 ? -2.779 21.594 -11.398 1 98.25 259 LYS B C 1
ATOM 4479 O O . LYS B 1 259 ? -4.008 21.547 -11.297 1 98.25 259 LYS B O 1
ATOM 4484 N N . SER B 1 260 ? -2.066 20.859 -12.172 1 97.94 260 SER B N 1
ATOM 4485 C CA . SER B 1 260 ? -2.75 19.828 -12.945 1 97.94 260 SER B CA 1
ATOM 4486 C C . SER B 1 260 ? -3.455 18.828 -12.031 1 97.94 260 SER B C 1
ATOM 4488 O O . SER B 1 260 ? -4.547 18.344 -12.344 1 97.94 260 SER B O 1
ATOM 4490 N N . ILE B 1 261 ? -2.824 18.438 -10.938 1 97.75 261 ILE B N 1
ATOM 4491 C CA . ILE B 1 261 ? -3.447 17.562 -9.953 1 97.75 261 ILE B CA 1
ATOM 4492 C C . ILE B 1 261 ? -4.676 18.234 -9.359 1 97.75 261 ILE B C 1
ATOM 4494 O O . ILE B 1 261 ? -5.758 17.641 -9.305 1 97.75 261 ILE B O 1
ATOM 4498 N N . PHE B 1 262 ? -4.508 19.5 -8.992 1 98.31 262 PHE B N 1
ATOM 4499 C CA . PHE B 1 262 ? -5.629 20.266 -8.453 1 98.31 262 PHE B CA 1
ATOM 4500 C C . PHE B 1 262 ? -6.801 20.281 -9.43 1 98.31 262 PHE B C 1
ATOM 4502 O O . PHE B 1 262 ? -7.941 20.031 -9.031 1 98.31 262 PHE B O 1
ATOM 4509 N N . ASP B 1 263 ? -6.523 20.547 -10.688 1 98.38 263 ASP B N 1
ATOM 4510 C CA . ASP B 1 263 ? -7.555 20.641 -11.711 1 98.38 263 ASP B CA 1
ATOM 4511 C C . ASP B 1 263 ? -8.289 19.328 -11.898 1 98.38 263 ASP B C 1
ATOM 4513 O O . ASP B 1 263 ? -9.469 19.297 -12.25 1 98.38 263 ASP B O 1
ATOM 4517 N N . SER B 1 264 ? -7.602 18.266 -11.602 1 97.5 264 SER B N 1
ATOM 4518 C CA . SER B 1 264 ? -8.188 16.953 -11.805 1 97.5 264 SER B CA 1
ATOM 4519 C C . SER B 1 264 ? -9.133 16.578 -10.656 1 97.5 264 SER B C 1
ATOM 4521 O O . SER B 1 264 ? -9.938 15.656 -10.781 1 97.5 264 SER B O 1
ATOM 4523 N N . LEU B 1 265 ? -9.016 17.203 -9.492 1 97.81 265 LEU B N 1
ATOM 4524 C CA . LEU B 1 265 ? -9.859 16.922 -8.344 1 97.81 265 LEU B CA 1
ATOM 4525 C C . LEU B 1 265 ? -11.297 17.359 -8.602 1 97.81 265 LEU B C 1
ATOM 4527 O O . LEU B 1 265 ? -11.531 18.359 -9.281 1 97.81 265 LEU B O 1
ATOM 4531 N N . GLN B 1 266 ? -12.273 16.656 -8.031 1 97.44 266 GLN B N 1
ATOM 4532 C CA . GLN B 1 266 ? -13.68 16.922 -8.312 1 97.44 266 GLN B CA 1
ATOM 4533 C C . GLN B 1 266 ? -14.398 17.422 -7.07 1 97.44 266 GLN B C 1
ATOM 4535 O O . GLN B 1 266 ? -15.633 17.453 -7.035 1 97.44 266 GLN B O 1
ATOM 4540 N N . SER B 1 267 ? -13.664 17.719 -6.051 1 97.94 267 SER B N 1
ATOM 4541 C CA . SER B 1 267 ? -14.273 18.25 -4.836 1 97.94 267 SER B CA 1
ATOM 4542 C C . SER B 1 267 ? -15.07 19.516 -5.125 1 97.94 267 SER B C 1
ATOM 4544 O O . SER B 1 267 ? -14.602 20.406 -5.844 1 97.94 267 SER B O 1
ATOM 4546 N N . PRO B 1 268 ? -16.297 19.594 -4.602 1 98.06 268 PRO B N 1
ATOM 4547 C CA . PRO B 1 268 ? -17.109 20.797 -4.848 1 98.06 268 PRO B CA 1
ATOM 4548 C C . PRO B 1 268 ? -16.453 22.062 -4.289 1 98.06 268 PRO B C 1
ATOM 4550 O O . PRO B 1 268 ? -16.578 23.141 -4.891 1 98.06 268 PRO B O 1
ATOM 4553 N N . LEU B 1 269 ? -15.836 21.938 -3.139 1 98.69 269 LEU B N 1
ATOM 4554 C CA . LEU B 1 269 ? -15.055 23.031 -2.582 1 98.69 269 LEU B CA 1
ATOM 4555 C C . LEU B 1 269 ? -13.555 22.75 -2.689 1 98.69 269 LEU B C 1
ATOM 4557 O O . LEU B 1 269 ? -13.039 21.875 -1.998 1 98.69 269 LEU B O 1
ATOM 4561 N N . LYS B 1 270 ? -12.914 23.422 -3.584 1 98.56 270 LYS B N 1
ATOM 4562 C CA . LYS B 1 270 ? -11.469 23.312 -3.738 1 98.56 270 LYS B CA 1
ATOM 4563 C C . LYS B 1 270 ? -10.844 24.672 -4.035 1 98.56 270 LYS B C 1
ATOM 4565 O O . LYS B 1 270 ? -11.438 25.5 -4.723 1 98.56 270 LYS B O 1
ATOM 4570 N N . LYS B 1 271 ? -9.727 24.922 -3.492 1 98.75 271 LYS B N 1
ATOM 4571 C CA . LYS B 1 271 ? -8.992 26.172 -3.646 1 98.75 271 LYS B CA 1
ATOM 4572 C C . LYS B 1 271 ? -7.523 25.906 -3.965 1 98.75 271 LYS B C 1
ATOM 4574 O O . LYS B 1 271 ? -6.906 25.016 -3.387 1 98.75 271 LYS B O 1
ATOM 4579 N N . PHE B 1 272 ? -7.066 26.594 -4.953 1 98.62 272 PHE B N 1
ATOM 4580 C CA . PHE B 1 272 ? -5.652 26.594 -5.305 1 98.62 272 PHE B CA 1
ATOM 4581 C C . PHE B 1 272 ? -5.004 27.938 -4.953 1 98.62 272 PHE B C 1
ATOM 4583 O O . PHE B 1 272 ? -5.477 28.984 -5.387 1 98.62 272 PHE B O 1
ATOM 4590 N N . HIS B 1 273 ? -3.961 27.891 -4.113 1 98.25 273 HIS B N 1
ATOM 4591 C CA . HIS B 1 273 ? -3.305 29.094 -3.643 1 98.25 273 HIS B CA 1
ATOM 4592 C C . HIS B 1 273 ? -1.814 29.078 -3.963 1 98.25 273 HIS B C 1
ATOM 4594 O O . HIS B 1 273 ? -1.098 28.172 -3.549 1 98.25 273 HIS B O 1
ATOM 4600 N N . ILE B 1 274 ? -1.357 30.094 -4.707 1 97.88 274 ILE B N 1
ATOM 4601 C CA . ILE B 1 274 ? 0.064 30.234 -5.004 1 97.88 274 ILE B CA 1
ATOM 4602 C C . ILE B 1 274 ? 0.741 31.047 -3.906 1 97.88 274 ILE B C 1
ATOM 4604 O O . ILE B 1 274 ? 0.263 32.125 -3.545 1 97.88 274 ILE B O 1
ATOM 4608 N N . VAL B 1 275 ? 1.718 30.516 -3.299 1 97.62 275 VAL B N 1
ATOM 4609 C CA . VAL B 1 275 ? 2.553 31.281 -2.383 1 97.62 275 VAL B CA 1
ATOM 4610 C C . VAL B 1 275 ? 3.654 32 -3.162 1 97.62 275 VAL B C 1
ATOM 4612 O O . VAL B 1 275 ? 4.645 31.375 -3.561 1 97.62 275 VAL B O 1
ATOM 4615 N N . LYS B 1 276 ? 3.535 33.281 -3.264 1 96.19 276 LYS B N 1
ATOM 4616 C CA . LYS B 1 276 ? 4.355 34.094 -4.168 1 96.19 276 LYS B CA 1
ATOM 4617 C C . LYS B 1 276 ? 5.797 34.188 -3.68 1 96.19 276 LYS B C 1
ATOM 4619 O O . LYS B 1 276 ? 6.047 34.25 -2.475 1 96.19 276 LYS B O 1
ATOM 4624 N N . ASP B 1 277 ? 6.699 34.125 -4.605 1 95.19 277 ASP B N 1
ATOM 4625 C CA . ASP B 1 277 ? 8.133 34.375 -4.434 1 95.19 277 ASP B CA 1
ATOM 4626 C C . ASP B 1 277 ? 8.742 33.344 -3.475 1 95.19 277 ASP B C 1
ATOM 4628 O O . ASP B 1 277 ? 9.625 33.688 -2.684 1 95.19 277 ASP B O 1
ATOM 4632 N N . ARG B 1 278 ? 8.164 32.156 -3.457 1 93.5 278 ARG B N 1
ATOM 4633 C CA . ARG B 1 278 ? 8.688 31.109 -2.609 1 93.5 278 ARG B CA 1
ATOM 4634 C C . ARG B 1 278 ? 8.969 29.844 -3.424 1 93.5 278 ARG B C 1
ATOM 4636 O O . ARG B 1 278 ? 8.281 29.578 -4.41 1 93.5 278 ARG B O 1
ATOM 4643 N N . GLY B 1 279 ? 10.031 29.188 -3.049 1 88.5 279 GLY B N 1
ATOM 4644 C CA . GLY B 1 279 ? 10.352 27.875 -3.562 1 88.5 279 GLY B CA 1
ATOM 4645 C C . GLY B 1 279 ? 10.227 26.781 -2.518 1 88.5 279 GLY B C 1
ATOM 4646 O O . GLY B 1 279 ? 9.664 27 -1.444 1 88.5 279 GLY B O 1
ATOM 4647 N N . HIS B 1 280 ? 10.586 25.531 -2.91 1 85.94 280 HIS B N 1
ATOM 4648 C CA . HIS B 1 280 ? 10.508 24.406 -1.992 1 85.94 280 HIS B CA 1
ATOM 4649 C C . HIS B 1 280 ? 11.391 24.625 -0.768 1 85.94 280 HIS B C 1
ATOM 4651 O O . HIS B 1 280 ? 10.961 24.375 0.363 1 85.94 280 HIS B O 1
ATOM 4657 N N . SER B 1 281 ? 12.562 25.172 -0.883 1 80.62 281 SER B N 1
ATOM 4658 C CA . SER B 1 281 ? 13.578 25.25 0.166 1 80.62 281 SER B CA 1
ATOM 4659 C C . SER B 1 281 ? 13.305 26.438 1.097 1 80.62 281 SER B C 1
ATOM 4661 O O . SER B 1 281 ? 13.734 26.422 2.254 1 80.62 281 SER B O 1
ATOM 4663 N N . ASP B 1 282 ? 12.617 27.469 0.563 1 86.44 282 ASP B N 1
ATOM 4664 C CA . ASP B 1 282 ? 12.406 28.656 1.393 1 86.44 282 ASP B CA 1
ATOM 4665 C C . ASP B 1 282 ? 10.922 28.891 1.658 1 86.44 282 ASP B C 1
ATOM 4667 O O . ASP B 1 282 ? 10.5 30.016 1.925 1 86.44 282 ASP B O 1
ATOM 4671 N N . PHE B 1 283 ? 10.148 27.844 1.493 1 89.19 283 PHE B N 1
ATOM 4672 C CA . PHE B 1 283 ? 8.695 27.906 1.617 1 89.19 283 PHE B CA 1
ATOM 4673 C C . PHE B 1 283 ? 8.297 28.531 2.955 1 89.19 283 PHE B C 1
ATOM 4675 O O . PHE B 1 283 ? 7.402 29.375 3.014 1 89.19 283 PHE B O 1
ATOM 4682 N N . LEU B 1 284 ? 8.984 28.219 4.062 1 87.44 284 LEU B N 1
ATOM 4683 C CA . LEU B 1 284 ? 8.609 28.656 5.402 1 87.44 284 LEU B CA 1
ATOM 4684 C C . LEU B 1 284 ? 9.266 29.984 5.754 1 87.44 284 LEU B C 1
ATOM 4686 O O . LEU B 1 284 ? 9.148 30.469 6.883 1 87.44 284 LEU B O 1
ATOM 4690 N N . SER B 1 285 ? 10.016 30.562 4.832 1 87.25 285 SER B N 1
ATOM 4691 C CA . SER B 1 285 ? 10.578 31.891 5.055 1 87.25 285 SER B CA 1
ATOM 4692 C C . SER B 1 285 ? 9.516 32.969 4.914 1 87.25 285 SER B C 1
ATOM 4694 O O . SER B 1 285 ? 9.82 34.156 5.004 1 87.25 285 SER B O 1
ATOM 4696 N N . VAL B 1 286 ? 8.328 32.625 4.828 1 86.69 286 VAL B N 1
ATOM 4697 C CA . VAL B 1 286 ? 7.176 33.531 4.801 1 86.69 286 VAL B CA 1
ATOM 4698 C C . VAL B 1 286 ? 6.676 33.781 6.223 1 86.69 286 VAL B C 1
ATOM 4700 O O . VAL B 1 286 ? 6.988 33 7.137 1 86.69 286 VAL B O 1
ATOM 4703 N N . ASP B 1 287 ? 5.988 34.938 6.336 1 91.12 287 ASP B N 1
ATOM 4704 C CA . ASP B 1 287 ? 5.293 35.188 7.594 1 91.12 287 ASP B CA 1
ATOM 4705 C C . ASP B 1 287 ? 4.215 34.125 7.84 1 91.12 287 ASP B C 1
ATOM 4707 O O . ASP B 1 287 ? 3.428 33.812 6.945 1 91.12 287 ASP B O 1
ATOM 4711 N N . LEU B 1 288 ? 4.27 33.562 9.031 1 92.38 288 LEU B N 1
ATOM 4712 C CA . LEU B 1 288 ? 3.365 32.469 9.367 1 92.38 288 LEU B CA 1
ATOM 4713 C C . LEU B 1 288 ? 1.909 32.906 9.25 1 92.38 288 LEU B C 1
ATOM 4715 O O . LEU B 1 288 ? 1.074 32.156 8.719 1 92.38 288 LEU B O 1
ATOM 4719 N N . GLU B 1 289 ? 1.644 34.094 9.758 1 94.38 289 GLU B N 1
ATOM 4720 C CA . GLU B 1 289 ? 0.281 34.594 9.68 1 94.38 289 GLU B CA 1
ATOM 4721 C C . GLU B 1 289 ? -0.166 34.75 8.227 1 94.38 289 GLU B C 1
ATOM 4723 O O . GLU B 1 289 ? -1.301 34.406 7.883 1 94.38 289 GLU B O 1
ATOM 4728 N N . GLU B 1 290 ? 0.715 35.219 7.441 1 94.19 290 GLU B N 1
ATOM 4729 C CA . GLU B 1 290 ? 0.424 35.406 6.023 1 94.19 290 GLU B CA 1
ATOM 4730 C C . GLU B 1 290 ? 0.16 34.062 5.348 1 94.19 290 GLU B C 1
ATOM 4732 O O . GLU B 1 290 ? -0.72 33.938 4.492 1 94.19 290 GLU B O 1
ATOM 4737 N N . LEU B 1 291 ? 0.902 33.094 5.746 1 96.38 291 LEU B N 1
ATOM 4738 C CA . LEU B 1 291 ? 0.79 31.766 5.156 1 96.38 291 LEU B CA 1
ATOM 4739 C C . LEU B 1 291 ? -0.501 31.078 5.598 1 96.38 291 LEU B C 1
ATOM 4741 O O . LEU B 1 291 ? -1.186 30.453 4.785 1 96.38 291 LEU B O 1
ATOM 4745 N N . LEU B 1 292 ? -0.919 31.234 6.883 1 98.06 292 LEU B N 1
ATOM 4746 C CA . LEU B 1 292 ? -1.952 30.391 7.465 1 98.06 292 LEU B CA 1
ATOM 4747 C C . LEU B 1 292 ? -3.322 31.047 7.363 1 98.06 292 LEU B C 1
ATOM 4749 O O . LEU B 1 292 ? -4.352 30.375 7.445 1 98.06 292 LEU B O 1
ATOM 4753 N N . THR B 1 293 ? -3.369 32.344 7.164 1 97.88 293 THR B N 1
ATOM 4754 C CA . THR B 1 293 ? -4.629 33.094 7.164 1 97.88 293 THR B CA 1
ATOM 4755 C C . THR B 1 293 ? -5.547 32.594 6.051 1 97.88 293 THR B C 1
ATOM 4757 O O . THR B 1 293 ? -6.719 32.281 6.293 1 97.88 293 THR B O 1
ATOM 4760 N N . PRO B 1 294 ? -5.008 32.469 4.77 1 98.19 294 PRO B N 1
ATOM 4761 C CA . PRO B 1 294 ? -5.895 31.906 3.74 1 98.19 294 PRO B CA 1
ATOM 4762 C C . PRO B 1 294 ? -6.352 30.484 4.047 1 98.19 294 PRO B C 1
ATOM 4764 O O . PRO B 1 294 ? -7.461 30.094 3.678 1 98.19 294 PRO B O 1
ATOM 4767 N N . GLN B 1 295 ? -5.562 29.734 4.68 1 98.75 295 GLN B N 1
ATOM 4768 C CA . GLN B 1 295 ? -5.91 28.375 5.051 1 98.75 295 GLN B CA 1
ATOM 4769 C C . GLN B 1 295 ? -7.008 28.344 6.109 1 98.75 295 GLN B C 1
ATOM 4771 O O . GLN B 1 295 ? -7.922 27.531 6.051 1 98.75 295 GLN B O 1
ATOM 4776 N N . LEU B 1 296 ? -6.895 29.266 7.066 1 98.75 296 LEU B N 1
ATOM 4777 C CA . LEU B 1 296 ? -7.945 29.391 8.07 1 98.75 296 LEU B CA 1
ATOM 4778 C C . LEU B 1 296 ? -9.273 29.766 7.418 1 98.75 296 LEU B C 1
ATOM 4780 O O . LEU B 1 296 ? -10.32 29.234 7.781 1 98.75 296 LEU B O 1
ATOM 4784 N N . ALA B 1 297 ? -9.219 30.703 6.488 1 98.75 297 ALA B N 1
ATOM 4785 C CA . ALA B 1 297 ? -10.43 31.109 5.77 1 98.75 297 ALA B CA 1
ATOM 4786 C C . ALA B 1 297 ? -11.062 29.906 5.059 1 98.75 297 ALA B C 1
ATOM 4788 O O . ALA B 1 297 ? -12.289 29.75 5.082 1 98.75 297 ALA B O 1
ATOM 4789 N N . PHE B 1 298 ? -10.258 29.109 4.395 1 98.88 298 PHE B N 1
ATOM 4790 C CA . PHE B 1 298 ? -10.719 27.891 3.729 1 98.88 298 PHE B CA 1
ATOM 4791 C C . PHE B 1 298 ? -11.367 26.953 4.73 1 98.88 298 PHE B C 1
ATOM 4793 O O . PHE B 1 298 ? -12.445 26.406 4.473 1 98.88 298 PHE B O 1
ATOM 4800 N N . LEU B 1 299 ? -10.719 26.719 5.883 1 98.88 299 LEU B N 1
ATOM 4801 C CA . LEU B 1 299 ? -11.25 25.797 6.895 1 98.88 299 LEU B CA 1
ATOM 4802 C C . LEU B 1 299 ? -12.562 26.328 7.465 1 98.88 299 LEU B C 1
ATOM 4804 O O . LEU B 1 299 ? -13.469 25.562 7.762 1 98.88 299 LEU B O 1
ATOM 4808 N N . LYS B 1 300 ? -12.664 27.672 7.68 1 98.75 300 LYS B N 1
ATOM 4809 C CA . LYS B 1 300 ? -13.914 28.281 8.141 1 98.75 300 LYS B CA 1
ATOM 4810 C C . LYS B 1 300 ? -15.055 27.984 7.176 1 98.75 300 LYS B C 1
ATOM 4812 O O . LYS B 1 300 ? -16.172 27.672 7.602 1 98.75 300 LYS B O 1
ATOM 4817 N N . GLU B 1 301 ? -14.727 28.125 5.934 1 98.75 301 GLU B N 1
ATOM 4818 C CA . GLU B 1 301 ? -15.734 27.828 4.918 1 98.75 301 GLU B CA 1
ATOM 4819 C C . GLU B 1 301 ? -16.078 26.344 4.906 1 98.75 301 GLU B C 1
ATOM 4821 O O . GLU B 1 301 ? -17.266 25.984 4.891 1 98.75 301 GLU B O 1
ATOM 4826 N N . ALA B 1 302 ? -15.133 25.469 4.93 1 98.81 302 ALA B N 1
ATOM 4827 C CA . ALA B 1 302 ? -15.312 24.031 4.781 1 98.81 302 ALA B CA 1
ATOM 4828 C C . ALA B 1 302 ? -15.977 23.422 6.02 1 98.81 302 ALA B C 1
ATOM 4830 O O . ALA B 1 302 ? -16.797 22.516 5.91 1 98.81 302 ALA B O 1
ATOM 4831 N N . LEU B 1 303 ? -15.594 23.938 7.215 1 98.62 303 LEU B N 1
ATOM 4832 C CA . LEU B 1 303 ? -16.031 23.344 8.477 1 98.62 303 LEU B CA 1
ATOM 4833 C C . LEU B 1 303 ? -17.125 24.188 9.125 1 98.62 303 LEU B C 1
ATOM 4835 O O . LEU B 1 303 ? -17.609 23.859 10.203 1 98.62 303 LEU B O 1
ATOM 4839 N N . LYS B 1 304 ? -17.422 25.266 8.578 1 97.12 304 LYS B N 1
ATOM 4840 C CA . LYS B 1 304 ? -18.562 26.109 8.945 1 97.12 304 LYS B CA 1
ATOM 4841 C C . LYS B 1 304 ? -18.453 26.594 10.391 1 97.12 304 LYS B C 1
ATOM 4843 O O . LYS B 1 304 ? -19.328 26.328 11.203 1 97.12 304 LYS B O 1
ATOM 4848 N N . PHE B 1 305 ? -17.531 27.359 10.633 1 96 305 PHE B N 1
ATOM 4849 C CA . PHE B 1 305 ? -17.391 27.969 11.961 1 96 305 PHE B CA 1
ATOM 4850 C C . PHE B 1 305 ? -16.875 29.391 11.852 1 96 305 PHE B C 1
ATOM 4852 O O . PHE B 1 305 ? -16.391 29.812 10.805 1 96 305 PHE B O 1
#

Radius of gyration: 25.3 Å; Cα contacts (8 Å, |Δi|>4): 1310; chains: 2; bounding box: 62×86×56 Å

Secondary structure (DSSP, 8-state):
------EEEEEEE-TTSPEEEEEEE--STTEEEEEEP--TT--TTTTHHHHHHHHHHTT-EEEEEPPTTSTTS--SSTT---HHHHHHHHHHHHHHHHHSSSEEEEEEEEEEETHHHHHHHHHHHH-TTEEEEEEES---S----HHHHHHHHHHHHHHHHHHHTTPPPPEEESB-TTS-B----GGGGGS-HHHHHHHHHHHHHHHHH-TT--SEEEHHHHHHHHH--GGGGGGGGTTS-EEEEEEEE-SSS-HHHHHHHHHH---SSEEEEEEEEEESTTGGGS-HHHHHHHHHHHHHHHHT-/------EEEEEEE-TTSPEEEEEEE--STTEEEEEEP--TT--TTTTHHHHHHHHHHTT-EEEEEPPTTSTTS--SSTT---HHHHHHHHHHHHHHHHHSSSEEEEEEEEEEETHHHHHHHHHHHH-TTEEEEEEES---S--B-HHHHHHHHHHHHHHHHHHHTTPPPPEEESB-TTS-B---BGGGGGS-HHHHHHHHHHHHHHHHH-TT--SEEEHHHHHHHHH--GGGGGGGGTTS-EEEEEEEE-SSS-HHHHHHHHHH---SSEEEEEEEEEESTTGGGS-HHHHHHHHHHHHHHHHT-